Protein AF-0000000072495907 (afdb_homodimer)

Structure (mmCIF, N/CA/C/O backbone):
data_AF-0000000072495907-model_v1
#
loop_
_entity.id
_entity.type
_entity.pdbx_description
1 polymer 'Putative oligoribonuclease'
#
loop_
_atom_site.group_PDB
_atom_site.id
_atom_site.type_symbol
_atom_site.label_atom_id
_atom_site.label_alt_id
_atom_site.label_comp_id
_atom_site.label_asym_id
_atom_site.label_entity_id
_atom_site.label_seq_id
_atom_site.pdbx_PDB_ins_code
_atom_site.Cartn_x
_atom_site.Cartn_y
_atom_site.Cartn_z
_atom_site.occupancy
_atom_site.B_iso_or_equiv
_atom_site.auth_seq_id
_atom_site.auth_comp_id
_atom_site.auth_asym_id
_atom_site.auth_atom_id
_atom_site.pdbx_PDB_model_num
ATOM 1 N N . MET A 1 1 ? 85.562 -7.02 46.219 1 25.44 1 MET A N 1
ATOM 2 C CA . MET A 1 1 ? 85 -6.656 44.938 1 25.44 1 MET A CA 1
ATOM 3 C C . MET A 1 1 ? 83.562 -7.293 44.812 1 25.44 1 MET A C 1
ATOM 5 O O . MET A 1 1 ? 83.5 -8.492 44.531 1 25.44 1 MET A O 1
ATOM 9 N N . LYS A 1 2 ? 82.688 -6.93 45.781 1 26.09 2 LYS A N 1
ATOM 10 C CA . LYS A 1 2 ? 81.375 -7.434 46.156 1 26.09 2 LYS A CA 1
ATOM 11 C C . LYS A 1 2 ? 80.375 -7.289 45 1 26.09 2 LYS A C 1
ATOM 13 O O . LYS A 1 2 ? 80.125 -6.18 44.531 1 26.09 2 LYS A O 1
ATOM 18 N N . LEU A 1 3 ? 80.312 -8.32 44.094 1 26.8 3 LEU A N 1
ATOM 19 C CA . LEU A 1 3 ? 79.562 -8.539 42.844 1 26.8 3 LEU A CA 1
ATOM 20 C C . LEU A 1 3 ? 78.062 -8.398 43.031 1 26.8 3 LEU A C 1
ATOM 22 O O . LEU A 1 3 ? 77.438 -9.188 43.75 1 26.8 3 LEU A O 1
ATOM 26 N N . LEU A 1 4 ? 77.625 -7.199 43.344 1 30.42 4 LEU A N 1
ATOM 27 C CA . LEU A 1 4 ? 76.188 -6.891 43.531 1 30.42 4 LEU A CA 1
ATOM 28 C C . LEU A 1 4 ? 75.375 -7.375 42.344 1 30.42 4 LEU A C 1
ATOM 30 O O . LEU A 1 4 ? 75.688 -7.109 41.188 1 30.42 4 LEU A O 1
ATOM 34 N N . ASN A 1 5 ? 74.625 -8.492 42.5 1 27.55 5 ASN A N 1
ATOM 35 C CA . ASN A 1 5 ? 73.688 -9.281 41.688 1 27.55 5 ASN A CA 1
ATOM 36 C C . ASN A 1 5 ? 72.562 -8.43 41.156 1 27.55 5 ASN A C 1
ATOM 38 O O . ASN A 1 5 ? 71.688 -7.926 41.906 1 27.55 5 ASN A O 1
ATOM 42 N N . ILE A 1 6 ? 72.812 -7.516 40.25 1 28.34 6 ILE A N 1
ATOM 43 C CA . ILE A 1 6 ? 71.812 -6.66 39.594 1 28.34 6 ILE A CA 1
ATOM 44 C C . ILE A 1 6 ? 70.75 -7.52 38.906 1 28.34 6 ILE A C 1
ATOM 46 O O . ILE A 1 6 ? 71.062 -8.328 38.031 1 28.34 6 ILE A O 1
ATOM 50 N N . SER A 1 7 ? 69.812 -8.055 39.75 1 28.08 7 SER A N 1
ATOM 51 C CA . SER A 1 7 ? 68.625 -8.812 39.312 1 28.08 7 SER A CA 1
ATOM 52 C C . SER A 1 7 ? 67.938 -8.094 38.156 1 28.08 7 SER A C 1
ATOM 54 O O . SER A 1 7 ? 67.625 -6.898 38.281 1 28.08 7 SER A O 1
ATOM 56 N N . PHE A 1 8 ? 68.125 -8.492 36.906 1 27.34 8 PHE A N 1
ATOM 57 C CA . PHE A 1 8 ? 67.5 -8.164 35.594 1 27.34 8 PHE A CA 1
ATOM 58 C C . PHE A 1 8 ? 66 -8.234 35.656 1 27.34 8 PHE A C 1
ATOM 60 O O . PHE A 1 8 ? 65.438 -9.32 35.812 1 27.34 8 PHE A O 1
ATOM 67 N N . ILE A 1 9 ? 65.375 -7.449 36.5 1 29.83 9 ILE A N 1
ATOM 68 C CA . ILE A 1 9 ? 63.906 -7.465 36.469 1 29.83 9 ILE A CA 1
ATOM 69 C C . ILE A 1 9 ? 63.438 -7.211 35.031 1 29.83 9 ILE A C 1
ATOM 71 O O . ILE A 1 9 ? 63.688 -6.148 34.469 1 29.83 9 ILE A O 1
ATOM 75 N N . LYS A 1 10 ? 63.562 -8.242 34.188 1 24.7 10 LYS A N 1
ATOM 76 C CA . LYS A 1 10 ? 63.031 -8.195 32.812 1 24.7 10 LYS A CA 1
ATOM 77 C C . LYS A 1 10 ? 61.625 -7.609 32.812 1 24.7 10 LYS A C 1
ATOM 79 O O . LYS A 1 10 ? 60.844 -7.867 33.688 1 24.7 10 LYS A O 1
ATOM 84 N N . ASN A 1 11 ? 61.469 -6.438 32.188 1 26.52 11 ASN A N 1
ATOM 85 C CA . ASN A 1 11 ? 60.375 -5.621 31.688 1 26.52 11 ASN A CA 1
ATOM 86 C C . ASN A 1 11 ? 59.344 -6.465 30.953 1 26.52 11 ASN A C 1
ATOM 88 O O . ASN A 1 11 ? 59.562 -6.855 29.797 1 26.52 11 ASN A O 1
ATOM 92 N N . SER A 1 12 ? 58.812 -7.594 31.484 1 27.3 12 SER A N 1
ATOM 93 C CA . SER A 1 12 ? 57.812 -8.289 30.688 1 27.3 12 SER A CA 1
ATOM 94 C C . SER A 1 12 ? 56.688 -7.34 30.266 1 27.3 12 SER A C 1
ATOM 96 O O . SER A 1 12 ? 55.938 -6.855 31.109 1 27.3 12 SER A O 1
ATOM 98 N N . GLN A 1 13 ? 57 -6.363 29.391 1 26.84 13 GLN A N 1
ATOM 99 C CA . GLN A 1 13 ? 55.906 -5.629 28.75 1 26.84 13 GLN A CA 1
ATOM 100 C C . GLN A 1 13 ? 54.812 -6.574 28.297 1 26.84 13 GLN A C 1
ATOM 102 O O . GLN A 1 13 ? 55.031 -7.418 27.422 1 26.84 13 GLN A O 1
ATOM 107 N N . GLN A 1 14 ? 54.094 -7.211 29.234 1 27.05 14 GLN A N 1
ATOM 108 C CA . GLN A 1 14 ? 52.875 -7.898 28.781 1 27.05 14 GLN A CA 1
ATOM 109 C C . GLN A 1 14 ? 52.094 -7.039 27.812 1 27.05 14 GLN A C 1
ATOM 111 O O . GLN A 1 14 ? 51.625 -5.949 28.156 1 27.05 14 GLN A O 1
ATOM 116 N N . ILE A 1 15 ? 52.5 -7.02 26.516 1 29.38 15 ILE A N 1
ATOM 117 C CA . ILE A 1 15 ? 51.656 -6.5 25.438 1 29.38 15 ILE A CA 1
ATOM 118 C C . ILE A 1 15 ? 50.219 -6.938 25.656 1 29.38 15 ILE A C 1
ATOM 120 O O . ILE A 1 15 ? 49.938 -8.133 25.688 1 29.38 15 ILE A O 1
ATOM 124 N N . ILE A 1 16 ? 49.531 -6.285 26.562 1 28.58 16 ILE A N 1
ATOM 125 C CA . ILE A 1 16 ? 48.062 -6.445 26.594 1 28.58 16 ILE A CA 1
ATOM 126 C C . ILE A 1 16 ? 47.531 -6.492 25.156 1 28.58 16 ILE A C 1
ATOM 128 O O . ILE A 1 16 ? 47.688 -5.539 24.391 1 28.58 16 ILE A O 1
ATOM 132 N N . ASN A 1 17 ? 47.844 -7.605 24.516 1 29.19 17 ASN A N 1
ATOM 133 C CA . ASN A 1 17 ? 47.062 -7.785 23.266 1 29.19 17 ASN A CA 1
ATOM 134 C C . ASN A 1 17 ? 45.625 -7.332 23.438 1 29.19 17 ASN A C 1
ATOM 136 O O . ASN A 1 17 ? 44.906 -7.836 24.297 1 29.19 17 ASN A O 1
ATOM 140 N N . PRO A 1 18 ? 45.469 -5.957 23.234 1 30.92 18 PRO A N 1
ATOM 141 C CA . PRO A 1 18 ? 44.031 -5.625 23.234 1 30.92 18 PRO A CA 1
ATOM 142 C C . PRO A 1 18 ? 43.188 -6.711 22.594 1 30.92 18 PRO A C 1
ATOM 144 O O . PRO A 1 18 ? 43.469 -7.164 21.484 1 30.92 18 PRO A O 1
ATOM 147 N N . ILE A 1 19 ? 42.812 -7.688 23.359 1 29.2 19 ILE A N 1
ATOM 148 C CA . ILE A 1 19 ? 41.688 -8.523 22.938 1 29.2 19 ILE A CA 1
ATOM 149 C C . ILE A 1 19 ? 40.688 -7.684 22.141 1 29.2 19 ILE A C 1
ATOM 151 O O . ILE A 1 19 ? 40.094 -6.754 22.688 1 29.2 19 ILE A O 1
ATOM 155 N N . CYS A 1 20 ? 41.156 -7.23 20.969 1 29.12 20 CYS A N 1
ATOM 156 C CA . CYS A 1 20 ? 40.156 -6.867 20 1 29.12 20 CYS A CA 1
ATOM 157 C C . CYS A 1 20 ? 38.938 -7.793 20.109 1 29.12 20 CYS A C 1
ATOM 159 O O . CYS A 1 20 ? 39 -8.938 19.656 1 29.12 20 CYS A O 1
ATOM 161 N N . SER A 1 21 ? 38.5 -8.062 21.344 1 28.42 21 SER A N 1
ATOM 162 C CA . SER A 1 21 ? 37.156 -8.641 21.25 1 28.42 21 SER A CA 1
ATOM 163 C C . SER A 1 21 ? 36.375 -8.023 20.109 1 28.42 21 SER A C 1
ATOM 165 O O . SER A 1 21 ? 36 -6.848 20.172 1 28.42 21 SER A O 1
ATOM 167 N N . LYS A 1 22 ? 36.938 -8.133 18.969 1 27.03 22 LYS A N 1
ATOM 168 C CA . LYS A 1 22 ? 36.031 -7.984 17.859 1 27.03 22 LYS A CA 1
ATOM 169 C C . LYS A 1 22 ? 34.625 -8.445 18.234 1 27.03 22 LYS A C 1
ATOM 171 O O . LYS A 1 22 ? 34.406 -9.609 18.578 1 27.03 22 LYS A O 1
ATOM 176 N N . ARG A 1 23 ? 33.969 -7.699 19.109 1 27.3 23 ARG A N 1
ATOM 177 C CA . ARG A 1 23 ? 32.531 -7.898 19.031 1 27.3 23 ARG A CA 1
ATOM 178 C C . ARG A 1 23 ? 32.156 -8.539 17.703 1 27.3 23 ARG A C 1
ATOM 180 O O . ARG A 1 23 ? 32.344 -7.945 16.641 1 27.3 23 ARG A O 1
ATOM 187 N N . MET A 1 24 ? 32.594 -9.727 17.578 1 28.94 24 MET A N 1
ATOM 188 C CA . MET A 1 24 ? 31.891 -10.406 16.5 1 28.94 24 MET A CA 1
ATOM 189 C C . MET A 1 24 ? 30.562 -9.719 16.203 1 28.94 24 MET A C 1
ATOM 191 O O . MET A 1 24 ? 29.672 -9.719 17.031 1 28.94 24 MET A O 1
ATOM 195 N N . LEU A 1 25 ? 30.719 -8.531 15.789 1 33.06 25 LEU A N 1
ATOM 196 C CA . LEU A 1 25 ? 29.484 -8.102 15.133 1 33.06 25 LEU A CA 1
ATOM 197 C C . LEU A 1 25 ? 28.656 -9.297 14.703 1 33.06 25 LEU A C 1
ATOM 199 O O . LEU A 1 25 ? 29.016 -10.016 13.766 1 33.06 25 LEU A O 1
ATOM 203 N N . ALA A 1 26 ? 28.531 -10.289 15.617 1 32.47 26 ALA A N 1
ATOM 204 C CA . ALA A 1 26 ? 27.484 -11.219 15.227 1 32.47 26 ALA A CA 1
ATOM 205 C C . ALA A 1 26 ? 26.562 -10.594 14.18 1 32.47 26 ALA A C 1
ATOM 207 O O . ALA A 1 26 ? 25.781 -9.695 14.492 1 32.47 26 ALA A O 1
ATOM 208 N N . SER A 1 27 ? 27.078 -10.234 13.18 1 36.12 27 SER A N 1
ATOM 209 C CA . SER A 1 27 ? 26.109 -9.938 12.125 1 36.12 27 SER A CA 1
ATOM 210 C C . SER A 1 27 ? 24.844 -10.781 12.281 1 36.12 27 SER A C 1
ATOM 212 O O . SER A 1 27 ? 24.859 -11.977 11.992 1 36.12 27 SER A O 1
ATOM 214 N N . LYS A 1 28 ? 24.375 -11.102 13.516 1 37.84 28 LYS A N 1
ATOM 215 C CA . LYS A 1 28 ? 23.047 -11.703 13.508 1 37.84 28 LYS A CA 1
ATOM 216 C C . LYS A 1 28 ? 22.297 -11.359 12.219 1 37.84 28 LYS A C 1
ATOM 218 O O . LYS A 1 28 ? 21.734 -10.273 12.094 1 37.84 28 LYS A O 1
ATOM 223 N N . ASN A 1 29 ? 22.797 -11.562 11.164 1 41.84 29 ASN A N 1
ATOM 224 C CA . ASN A 1 29 ? 22.062 -11.508 9.898 1 41.84 29 ASN A CA 1
ATOM 225 C C . ASN A 1 29 ? 20.625 -11.961 10.07 1 41.84 29 ASN A C 1
ATOM 227 O O . ASN A 1 29 ? 20.328 -13.156 9.961 1 41.84 29 ASN A O 1
ATOM 231 N N . THR A 1 30 ? 19.922 -11.664 11.188 1 50.88 30 THR A N 1
ATOM 232 C CA . THR A 1 30 ? 18.5 -11.984 11.242 1 50.88 30 THR A CA 1
ATOM 233 C C . THR A 1 30 ? 17.891 -11.977 9.844 1 50.88 30 THR A C 1
ATOM 235 O O . THR A 1 30 ? 17.891 -10.945 9.164 1 50.88 30 THR A O 1
ATOM 238 N N . PHE A 1 31 ? 18.016 -13.117 9.227 1 65.31 31 PHE A N 1
ATOM 239 C CA . PHE A 1 31 ? 17.594 -13.406 7.859 1 65.31 31 PHE A CA 1
ATOM 240 C C . PHE A 1 31 ? 16.141 -13.031 7.652 1 65.31 31 PHE A C 1
ATOM 242 O O . PHE A 1 31 ? 15.234 -13.672 8.211 1 65.31 31 PHE A O 1
ATOM 249 N N . HIS A 1 32 ? 15.898 -11.805 7.281 1 88.5 32 HIS A N 1
ATOM 250 C CA . HIS A 1 32 ? 14.555 -11.383 6.91 1 88.5 32 HIS A CA 1
ATOM 251 C C . HIS A 1 32 ? 14.109 -12.047 5.613 1 88.5 32 HIS A C 1
ATOM 253 O O . HIS A 1 32 ? 14.914 -12.242 4.699 1 88.5 32 HIS A O 1
ATOM 259 N N . LYS A 1 33 ? 12.984 -12.625 5.699 1 96.62 33 LYS A N 1
ATOM 260 C CA . LYS A 1 33 ? 12.352 -13.164 4.496 1 96.62 33 LYS A CA 1
ATOM 261 C C . LYS A 1 33 ? 11.242 -12.25 4 1 96.62 33 LYS A C 1
ATOM 263 O O . LYS A 1 33 ? 10.617 -11.539 4.793 1 96.62 33 LYS A O 1
ATOM 268 N N . LEU A 1 34 ? 11.133 -12.18 2.732 1 98.62 34 LEU A N 1
ATOM 269 C CA . LEU A 1 34 ? 10.031 -11.453 2.102 1 98.62 34 LEU A CA 1
ATOM 270 C C . LEU A 1 34 ? 9.094 -12.414 1.382 1 98.62 34 LEU A C 1
ATOM 272 O O . LEU A 1 34 ? 9.539 -13.328 0.686 1 98.62 34 LEU A O 1
ATOM 276 N N . ILE A 1 35 ? 7.805 -12.242 1.593 1 98.88 35 ILE A N 1
ATOM 277 C CA . ILE A 1 35 ? 6.77 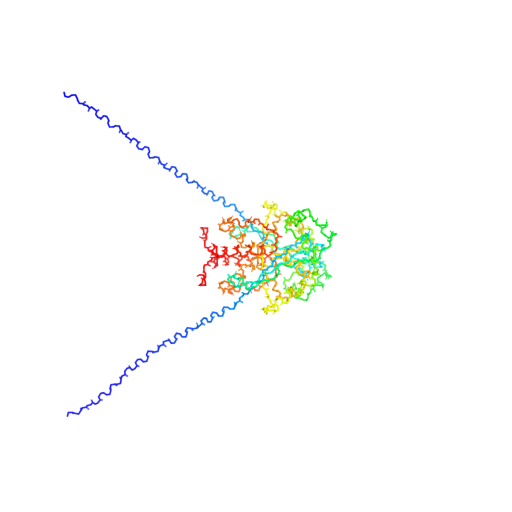-13.047 0.958 1 98.88 35 ILE A CA 1
ATOM 278 C C . ILE A 1 35 ? 6.188 -12.297 -0.238 1 98.88 35 ILE A C 1
ATOM 280 O O . ILE A 1 35 ? 5.301 -11.453 -0.078 1 98.88 35 ILE A O 1
ATOM 284 N N . TRP A 1 36 ? 6.648 -12.633 -1.432 1 98.88 36 TRP A N 1
ATOM 285 C CA . TRP A 1 36 ? 6.145 -11.992 -2.643 1 98.88 36 TRP A CA 1
ATOM 286 C C . TRP A 1 36 ? 4.867 -12.664 -3.129 1 98.88 36 TRP A C 1
ATOM 288 O O . TRP A 1 36 ? 4.812 -13.891 -3.236 1 98.88 36 TRP A O 1
ATOM 298 N N . ILE A 1 37 ? 3.891 -11.82 -3.398 1 98.75 37 ILE A N 1
ATOM 299 C CA . ILE A 1 37 ? 2.631 -12.391 -3.861 1 98.75 37 ILE A CA 1
ATOM 300 C C . ILE A 1 37 ? 2.109 -11.594 -5.055 1 98.75 37 ILE A C 1
ATOM 302 O O . ILE A 1 37 ? 2.424 -10.406 -5.203 1 98.75 37 ILE A O 1
ATOM 306 N N . ASP A 1 38 ? 1.402 -12.172 -5.898 1 98.38 38 ASP A N 1
ATOM 307 C CA . ASP A 1 38 ? 0.597 -11.586 -6.965 1 98.38 38 ASP A CA 1
ATOM 308 C C . ASP A 1 38 ? -0.677 -12.391 -7.199 1 98.38 38 ASP A C 1
ATOM 310 O O . ASP A 1 38 ? -0.664 -13.617 -7.117 1 98.38 38 ASP A O 1
ATOM 314 N N . CYS A 1 39 ? -1.77 -11.727 -7.461 1 98.38 39 CYS A N 1
ATOM 315 C CA . CYS A 1 39 ? -3.049 -12.352 -7.766 1 98.38 39 CYS A CA 1
ATOM 316 C C . CYS A 1 39 ? -3.627 -11.812 -9.07 1 98.38 39 CYS A C 1
ATOM 318 O O . CYS A 1 39 ? -3.482 -10.633 -9.375 1 98.38 39 CYS A O 1
ATOM 320 N N . GLU A 1 40 ? -4.238 -12.664 -9.773 1 97.19 40 GLU A N 1
ATOM 321 C CA . GLU A 1 40 ? -5.137 -12.281 -10.859 1 97.19 40 GLU A CA 1
ATOM 322 C C . GLU A 1 40 ? -6.598 -12.445 -10.461 1 97.19 40 GLU A C 1
ATOM 324 O O . GLU A 1 40 ? -6.961 -13.422 -9.805 1 97.19 40 GLU A O 1
ATOM 329 N N . MET A 1 41 ? -7.43 -11.531 -10.82 1 96.38 41 MET A N 1
ATOM 330 C CA . MET A 1 41 ? -8.82 -11.5 -10.367 1 96.38 41 MET A CA 1
ATOM 331 C C . MET A 1 41 ? -9.766 -11.273 -11.547 1 96.38 41 MET A C 1
ATOM 333 O O . MET A 1 41 ? -9.336 -10.867 -12.625 1 96.38 41 MET A O 1
ATOM 337 N N . THR A 1 42 ? -11.055 -11.5 -11.328 1 94.88 42 THR A N 1
ATOM 338 C CA . THR A 1 42 ? -12.07 -11.273 -12.344 1 94.88 42 THR A CA 1
ATOM 339 C C . THR A 1 42 ? -12.375 -9.781 -12.477 1 94.88 42 THR A C 1
ATOM 341 O O . THR A 1 42 ? -13.055 -9.359 -13.422 1 94.88 42 THR A O 1
ATOM 344 N N . GLY A 1 43 ? -11.93 -9.016 -11.594 1 92.88 43 GLY A N 1
ATOM 345 C CA . GLY A 1 43 ? -12.07 -7.574 -11.461 1 92.88 43 GLY A CA 1
ATOM 346 C C . GLY A 1 43 ? -11.43 -7.027 -10.195 1 92.88 43 GLY A C 1
ATOM 347 O O . GLY A 1 43 ? -10.758 -7.762 -9.469 1 92.88 43 GLY A O 1
ATOM 348 N N . LEU A 1 44 ? -11.648 -5.859 -9.836 1 92.31 44 LEU A N 1
ATOM 349 C CA . LEU A 1 44 ? -10.906 -5.234 -8.742 1 92.31 44 LEU A CA 1
ATOM 350 C C . LEU A 1 44 ? -11.82 -4.973 -7.547 1 92.31 44 LEU A C 1
ATOM 352 O O . LEU A 1 44 ? -11.359 -4.508 -6.504 1 92.31 44 LEU A O 1
ATOM 356 N N . ASP A 1 45 ? -13.047 -5.281 -7.68 1 91.69 45 ASP A N 1
ATOM 357 C CA . ASP A 1 45 ? -13.977 -5.078 -6.574 1 91.69 45 ASP A CA 1
ATOM 358 C C . ASP A 1 45 ? -13.969 -6.27 -5.621 1 91.69 45 ASP A C 1
ATOM 360 O O . ASP A 1 45 ? -14.555 -7.312 -5.914 1 91.69 45 ASP A O 1
ATOM 364 N N . VAL A 1 46 ? -13.438 -6.055 -4.449 1 93.19 46 VAL A N 1
ATOM 365 C CA . VAL A 1 46 ? -13.227 -7.117 -3.473 1 93.19 46 VAL A CA 1
ATOM 366 C C . VAL A 1 46 ? -14.57 -7.695 -3.033 1 93.19 46 VAL A C 1
ATOM 368 O O . VAL A 1 46 ? -14.656 -8.867 -2.658 1 93.19 46 VAL A O 1
ATOM 371 N N . SER A 1 47 ? -15.633 -6.93 -3.068 1 91.06 47 SER A N 1
ATOM 372 C CA . SER A 1 47 ? -16.938 -7.363 -2.576 1 91.06 47 SER A CA 1
ATOM 373 C C . SER A 1 47 ? -17.609 -8.32 -3.555 1 91.06 47 SER A C 1
ATOM 375 O O . SER A 1 47 ? -18.453 -9.125 -3.164 1 91.06 47 SER A O 1
ATOM 377 N N . SER A 1 48 ? -17.219 -8.312 -4.844 1 91.88 48 SER A N 1
ATOM 378 C CA . SER A 1 48 ? -17.969 -9.086 -5.828 1 91.88 48 SER A CA 1
ATOM 379 C C . SER A 1 48 ? -17.031 -9.938 -6.684 1 91.88 48 SER A C 1
ATOM 381 O O . SER A 1 48 ? -17.438 -10.984 -7.195 1 91.88 48 SER A O 1
ATOM 383 N N . ASP A 1 49 ? -15.797 -9.492 -6.859 1 94.75 49 ASP A N 1
ATOM 384 C CA . ASP A 1 49 ? -14.875 -10.18 -7.754 1 94.75 49 ASP A CA 1
ATOM 385 C C . ASP A 1 49 ? -14.148 -11.312 -7.027 1 94.75 49 ASP A C 1
ATOM 387 O O . ASP A 1 49 ? -14.172 -11.383 -5.797 1 94.75 49 ASP A O 1
ATOM 391 N N . LYS A 1 50 ? -13.562 -12.172 -7.883 1 95.69 50 LYS A N 1
ATOM 392 C CA . LYS A 1 50 ? -12.961 -13.383 -7.348 1 95.69 50 LYS A CA 1
ATOM 393 C C . LYS A 1 50 ? -11.5 -13.5 -7.77 1 95.69 50 LYS A C 1
ATOM 395 O O . LYS A 1 50 ? -11.094 -12.961 -8.797 1 95.69 50 LYS A O 1
ATOM 400 N N . ILE A 1 51 ? -10.766 -14.219 -6.914 1 97.69 51 ILE A N 1
ATOM 401 C CA . ILE A 1 51 ? -9.383 -14.531 -7.258 1 97.69 51 ILE A CA 1
ATOM 402 C C . ILE A 1 51 ? -9.344 -15.695 -8.25 1 97.69 51 ILE A C 1
ATOM 404 O O . ILE A 1 51 ? -10.031 -16.703 -8.062 1 97.69 51 ILE A O 1
ATOM 408 N N . LEU A 1 52 ? -8.516 -15.539 -9.297 1 97.88 52 LEU A N 1
ATOM 409 C CA . LEU A 1 52 ? -8.375 -16.562 -10.32 1 97.88 52 LEU A CA 1
ATOM 410 C C . LEU A 1 52 ? -7.055 -17.312 -10.172 1 97.88 52 LEU A C 1
ATOM 412 O O . LEU A 1 52 ? -6.973 -18.5 -10.453 1 97.88 52 LEU A O 1
ATOM 416 N N . GLU A 1 53 ? -6.07 -16.609 -9.805 1 98.69 53 GLU A N 1
ATOM 417 C CA . GLU A 1 53 ? -4.711 -17.141 -9.742 1 98.69 53 GLU A CA 1
ATOM 418 C C . GLU A 1 53 ? -3.918 -16.5 -8.609 1 98.69 53 GLU A C 1
ATOM 420 O O . GLU A 1 53 ? -4.016 -15.289 -8.391 1 98.69 53 GLU A O 1
ATOM 425 N N . ILE A 1 54 ? -3.156 -17.297 -7.852 1 98.81 54 ILE A N 1
ATOM 426 C CA . ILE A 1 54 ? -2.236 -16.797 -6.836 1 98.81 54 ILE A CA 1
ATOM 427 C C . ILE A 1 54 ? -0.841 -17.375 -7.078 1 98.81 54 ILE A C 1
ATOM 429 O O . ILE A 1 54 ? -0.69 -18.562 -7.352 1 98.81 54 ILE A O 1
ATOM 433 N N . GLY A 1 55 ? 0.151 -16.547 -7.105 1 98.81 55 GLY A N 1
ATOM 434 C CA . GLY A 1 55 ? 1.548 -16.938 -7.047 1 98.81 55 GLY A CA 1
ATOM 435 C C . GLY A 1 55 ? 2.266 -16.422 -5.816 1 98.81 55 GLY A C 1
ATOM 436 O O . GLY A 1 55 ? 1.961 -15.328 -5.332 1 98.81 55 GLY A O 1
ATOM 437 N N . LEU A 1 56 ? 3.215 -17.188 -5.301 1 98.88 56 LEU A N 1
ATOM 438 C CA . LEU A 1 56 ? 4.004 -16.797 -4.141 1 98.88 56 LEU A CA 1
ATOM 439 C C . LEU A 1 56 ? 5.473 -17.156 -4.332 1 98.88 56 LEU A C 1
ATOM 441 O O . LEU A 1 56 ? 5.789 -18.266 -4.773 1 98.88 56 LEU A O 1
ATOM 445 N N . ILE A 1 57 ? 6.359 -16.266 -4.109 1 98.88 57 ILE A N 1
ATOM 446 C CA . ILE A 1 57 ? 7.797 -16.516 -4.074 1 98.88 57 ILE A CA 1
ATOM 447 C C . ILE A 1 57 ? 8.375 -16.016 -2.75 1 98.88 57 ILE A C 1
ATOM 449 O O . ILE A 1 57 ? 8.023 -14.938 -2.277 1 98.88 57 ILE A O 1
ATOM 453 N N . LEU A 1 58 ? 9.133 -16.844 -2.107 1 98.88 58 LEU A N 1
ATOM 454 C CA . LEU A 1 58 ? 9.852 -16.5 -0.885 1 98.88 58 LEU A CA 1
ATOM 455 C C . LEU A 1 58 ? 11.289 -16.094 -1.195 1 98.88 58 LEU A C 1
ATOM 457 O O . LEU A 1 58 ? 12.016 -16.828 -1.861 1 98.88 58 LEU A O 1
ATOM 461 N N . THR A 1 59 ? 11.695 -14.938 -0.765 1 98.62 59 THR A N 1
ATOM 462 C CA . THR A 1 59 ? 13.086 -14.539 -0.947 1 98.62 59 THR A CA 1
ATOM 463 C C . THR A 1 59 ? 13.75 -14.25 0.397 1 98.62 59 THR A C 1
ATOM 465 O O . THR A 1 59 ? 13.062 -14.07 1.406 1 98.62 59 THR A O 1
ATOM 468 N N . ASP A 1 60 ? 15.07 -14.219 0.368 1 96.81 60 ASP A N 1
ATOM 469 C CA . ASP A 1 60 ? 15.812 -13.68 1.508 1 96.81 60 ASP A CA 1
ATOM 470 C C . ASP A 1 60 ? 15.969 -12.164 1.405 1 96.81 60 ASP A C 1
ATOM 472 O O . ASP A 1 60 ? 15.359 -11.531 0.537 1 96.81 60 ASP A O 1
ATOM 476 N N . SER A 1 61 ? 16.766 -11.57 2.273 1 93.62 61 SER A N 1
ATOM 477 C CA . SER A 1 61 ? 16.922 -10.117 2.346 1 93.62 61 SER A CA 1
ATOM 478 C C . SER A 1 61 ? 17.672 -9.578 1.137 1 93.62 61 SER A C 1
ATOM 480 O O . SER A 1 61 ? 17.609 -8.383 0.839 1 93.62 61 SER A O 1
ATOM 482 N N . ASN A 1 62 ? 18.375 -10.461 0.478 1 94.06 62 ASN A N 1
ATOM 483 C CA . ASN A 1 62 ? 19.109 -10.062 -0.712 1 94.06 62 ASN A CA 1
ATOM 484 C C . ASN A 1 62 ? 18.328 -10.344 -1.987 1 94.06 62 ASN A C 1
ATOM 486 O O . ASN A 1 62 ? 18.859 -10.242 -3.092 1 94.06 62 ASN A O 1
ATOM 490 N N . LEU A 1 63 ? 17.078 -10.734 -1.837 1 97.31 63 LEU A N 1
ATOM 491 C CA . LEU A 1 63 ? 16.109 -10.922 -2.924 1 97.31 63 LEU A CA 1
ATOM 492 C C . LEU A 1 63 ? 16.453 -12.164 -3.736 1 97.31 63 LEU A C 1
ATOM 494 O O . LEU A 1 63 ? 16.078 -12.266 -4.91 1 97.31 63 LEU A O 1
ATOM 498 N N . ASN A 1 64 ? 17.219 -13.07 -3.141 1 97.31 64 ASN A N 1
ATOM 499 C CA . ASN A 1 64 ? 17.391 -14.391 -3.736 1 97.31 64 ASN A CA 1
ATOM 500 C C . ASN A 1 64 ? 16.203 -15.297 -3.438 1 97.31 64 ASN A C 1
ATOM 502 O O . ASN A 1 64 ? 15.766 -15.391 -2.291 1 97.31 64 ASN A O 1
ATOM 506 N N . THR A 1 65 ? 15.805 -16 -4.43 1 98.38 65 THR A N 1
ATOM 507 C CA . THR A 1 65 ? 14.656 -16.891 -4.266 1 98.38 65 THR A CA 1
ATOM 508 C C . THR A 1 65 ? 15.031 -18.094 -3.4 1 98.38 65 THR A C 1
ATOM 510 O O . THR A 1 65 ? 16.047 -18.75 -3.645 1 98.38 65 THR A O 1
ATOM 513 N N . ILE A 1 66 ? 14.25 -18.344 -2.395 1 98.25 66 ILE A N 1
ATOM 514 C CA . ILE A 1 66 ? 14.383 -19.484 -1.515 1 98.25 66 ILE A CA 1
ATOM 515 C C . ILE A 1 66 ? 13.461 -20.609 -1.983 1 98.25 66 ILE A C 1
ATOM 517 O O . ILE A 1 66 ? 13.867 -21.766 -2.07 1 98.25 66 ILE A O 1
ATOM 521 N N . ASP A 1 67 ? 12.234 -20.281 -2.221 1 98.62 67 ASP A N 1
ATOM 522 C CA . ASP A 1 67 ? 11.195 -21.219 -2.627 1 98.62 67 ASP A CA 1
ATOM 523 C C . ASP A 1 67 ? 10.039 -20.516 -3.316 1 98.62 67 ASP A C 1
ATOM 525 O O . ASP A 1 67 ? 10 -19.281 -3.363 1 98.62 67 ASP A O 1
ATOM 529 N N . GLN A 1 68 ? 9.211 -21.297 -3.904 1 98.69 68 GLN A N 1
ATOM 530 C CA . GLN A 1 68 ? 8.031 -20.75 -4.574 1 98.69 68 GLN A CA 1
ATOM 531 C C . GLN A 1 68 ? 6.828 -21.672 -4.406 1 98.69 68 GLN A C 1
ATOM 533 O O . GLN A 1 68 ? 6.988 -22.875 -4.18 1 98.69 68 GLN A O 1
ATOM 538 N N . LEU A 1 69 ? 5.66 -21.156 -4.434 1 98.75 69 LEU A N 1
ATOM 539 C CA . LEU A 1 69 ? 4.379 -21.859 -4.449 1 98.75 69 LEU A CA 1
ATOM 540 C C . LEU A 1 69 ? 3.51 -21.375 -5.602 1 98.75 69 LEU A C 1
ATOM 542 O O . LEU A 1 69 ? 3.281 -20.172 -5.75 1 98.75 69 LEU A O 1
ATOM 546 N N . GLY A 1 70 ? 3.084 -22.375 -6.398 1 96.69 70 GLY A N 1
ATOM 547 C CA . GLY A 1 70 ? 2.186 -22.062 -7.496 1 96.69 70 GLY A CA 1
ATOM 548 C C . GLY A 1 70 ? 2.879 -22.016 -8.844 1 96.69 70 GLY A C 1
ATOM 549 O O . GLY A 1 70 ? 4 -22.516 -8.984 1 96.69 70 GLY A O 1
ATOM 550 N N . PRO A 1 71 ? 2.076 -21.5 -9.727 1 98.19 71 PRO A N 1
ATOM 551 C CA . PRO A 1 71 ? 0.805 -20.797 -9.602 1 98.19 71 PRO A CA 1
ATOM 552 C C . PRO A 1 71 ? -0.346 -21.703 -9.18 1 98.19 71 PRO A C 1
ATOM 554 O O . PRO A 1 71 ? -0.418 -22.859 -9.609 1 98.19 71 PRO A O 1
ATOM 557 N N . ILE A 1 72 ? -1.172 -21.172 -8.281 1 98.75 72 ILE A N 1
ATOM 558 C CA . ILE A 1 72 ? -2.4 -21.828 -7.863 1 98.75 72 ILE A CA 1
ATOM 559 C C . ILE A 1 72 ? -3.58 -21.297 -8.672 1 98.75 72 ILE A C 1
ATOM 561 O O . ILE A 1 72 ? -3.877 -20.094 -8.617 1 98.75 72 ILE A O 1
ATOM 565 N N . HIS A 1 73 ? -4.215 -22.141 -9.43 1 98.56 73 HIS A N 1
ATOM 566 C CA . HIS A 1 73 ? -5.391 -21.75 -10.195 1 98.56 73 HIS A CA 1
ATOM 567 C C . HIS A 1 73 ? -6.676 -22.109 -9.453 1 98.56 73 HIS A C 1
ATOM 569 O O . HIS A 1 73 ? -6.844 -23.234 -9 1 98.56 73 HIS A O 1
ATOM 575 N N . MET A 1 74 ? -7.57 -21.141 -9.406 1 98.5 74 MET A N 1
ATOM 576 C CA . MET A 1 74 ? -8.828 -21.359 -8.695 1 98.5 74 MET A CA 1
ATOM 577 C C . MET A 1 74 ? -9.852 -22.031 -9.602 1 98.5 74 MET A C 1
ATOM 579 O O . MET A 1 74 ? -9.977 -21.688 -10.781 1 98.5 74 MET A O 1
ATOM 583 N N . LYS A 1 75 ? -10.523 -23.016 -9.008 1 98.31 75 LYS A N 1
ATOM 584 C CA . LYS A 1 75 ? -11.719 -23.516 -9.68 1 98.31 75 LYS A CA 1
ATOM 585 C C . LYS A 1 75 ? -12.742 -22.406 -9.906 1 98.31 75 LYS A C 1
ATOM 587 O O . LYS A 1 75 ? -13.242 -21.812 -8.953 1 98.31 75 LYS A O 1
ATOM 592 N N . THR A 1 76 ? -13.078 -22.156 -11.188 1 96.25 76 THR A N 1
ATOM 593 C CA . THR A 1 76 ? -13.992 -21.078 -11.531 1 96.25 76 THR A CA 1
ATOM 594 C C . THR A 1 76 ? -15.008 -21.547 -12.57 1 96.25 76 THR A C 1
ATOM 596 O O . THR A 1 76 ? -14.641 -22.172 -13.562 1 96.25 76 THR A O 1
ATOM 599 N N . SER A 1 77 ? -16.281 -21.266 -12.336 1 94.88 77 SER A N 1
ATOM 600 C CA . SER A 1 77 ? -17.328 -21.641 -13.281 1 94.88 77 SER A CA 1
ATOM 601 C C . SER A 1 77 ? -17.281 -20.797 -14.547 1 94.88 77 SER A C 1
ATOM 603 O O . SER A 1 77 ? -16.75 -19.688 -14.531 1 94.88 77 SER A O 1
ATOM 605 N N . GLN A 1 78 ? -17.906 -21.375 -15.562 1 92.94 78 GLN A N 1
ATOM 606 C CA . GLN A 1 78 ? -18.031 -20.609 -16.797 1 92.94 78 GLN A CA 1
ATOM 607 C C . GLN A 1 78 ? -18.812 -19.328 -16.578 1 92.94 78 GLN A C 1
ATOM 609 O O . GLN A 1 78 ? -18.5 -18.281 -17.156 1 92.94 78 GLN A O 1
ATOM 614 N N . GLN A 1 79 ? -19.75 -19.391 -15.75 1 92.38 79 GLN A N 1
ATOM 615 C CA . GLN A 1 79 ? -20.594 -18.25 -15.445 1 92.38 79 GLN A CA 1
ATOM 616 C C . GLN A 1 79 ? -19.766 -17.109 -14.836 1 92.38 79 GLN A C 1
ATOM 618 O O . GLN A 1 79 ? -19.922 -15.953 -15.227 1 92.38 79 GLN A O 1
ATOM 623 N N . ASP A 1 80 ? -18.922 -17.438 -13.898 1 90.94 80 ASP A N 1
ATOM 624 C CA . ASP A 1 80 ? -18.062 -16.453 -13.273 1 90.94 80 ASP A CA 1
ATOM 625 C C . ASP A 1 80 ? -17.078 -15.844 -14.281 1 90.94 80 ASP A C 1
ATOM 627 O O . ASP A 1 80 ? -16.844 -14.641 -14.281 1 90.94 80 ASP A O 1
ATOM 631 N N . LEU A 1 81 ? -16.594 -16.641 -15.117 1 92.75 81 LEU A N 1
ATOM 632 C CA . LEU A 1 81 ? -15.641 -16.188 -16.125 1 92.75 81 LEU A CA 1
ATOM 633 C C . LEU A 1 81 ? -16.312 -15.258 -17.141 1 92.75 81 LEU A C 1
ATOM 635 O O . LEU A 1 81 ? -15.719 -14.273 -17.578 1 92.75 81 LEU A O 1
ATOM 639 N N . ASP A 1 82 ? -17.516 -15.523 -17.406 1 89.81 82 ASP A N 1
ATOM 640 C CA . ASP A 1 82 ? -18.281 -14.711 -18.359 1 89.81 82 ASP A CA 1
ATOM 641 C C . ASP A 1 82 ? -18.609 -13.352 -17.75 1 89.81 82 ASP A C 1
ATOM 643 O O . ASP A 1 82 ? -18.922 -12.398 -18.484 1 89.81 82 ASP A O 1
ATOM 647 N N . SER A 1 83 ? -18.578 -13.305 -16.484 1 88.81 83 SER A N 1
ATOM 648 C CA . SER A 1 83 ? -18.984 -12.078 -15.797 1 88.81 83 SER A CA 1
ATOM 649 C C . SER A 1 83 ? -17.812 -11.117 -15.648 1 88.81 83 SER A C 1
ATOM 651 O O . SER A 1 83 ? -17.969 -10 -15.156 1 88.81 83 SER A O 1
ATOM 653 N N . MET A 1 84 ? -16.672 -11.523 -16.078 1 89.06 84 MET A N 1
ATOM 654 C CA . MET A 1 84 ? -15.5 -10.648 -15.984 1 89.06 84 MET A CA 1
ATOM 655 C C . MET A 1 84 ? -15.672 -9.406 -16.859 1 89.06 84 MET A C 1
ATOM 657 O O . MET A 1 84 ? -16.438 -9.422 -17.828 1 89.06 84 MET A O 1
ATOM 661 N N . ASN A 1 85 ? -15.016 -8.383 -16.422 1 86.75 85 ASN A N 1
ATOM 662 C CA . ASN A 1 85 ? -15.016 -7.219 -17.297 1 86.75 85 ASN A CA 1
ATOM 663 C C . ASN A 1 85 ? -14.25 -7.496 -18.594 1 86.75 85 ASN A C 1
ATOM 665 O O . ASN A 1 85 ? -13.555 -8.508 -18.703 1 86.75 85 ASN A O 1
ATOM 669 N N . ASP A 1 86 ? -14.414 -6.648 -19.625 1 85.81 86 ASP A N 1
ATOM 670 C CA . ASP A 1 86 ? -13.898 -6.883 -20.969 1 85.81 86 ASP A CA 1
ATOM 671 C C . ASP A 1 86 ? -12.367 -6.961 -20.969 1 85.81 86 ASP A C 1
ATOM 673 O O . ASP A 1 86 ? -11.781 -7.758 -21.703 1 85.81 86 ASP A O 1
ATOM 677 N N . TRP A 1 87 ? -11.797 -6.176 -20.141 1 84.12 87 TRP A N 1
ATOM 678 C CA . TRP A 1 87 ? -10.344 -6.172 -20.078 1 84.12 87 TRP A CA 1
ATOM 679 C C . TRP A 1 87 ? -9.812 -7.527 -19.625 1 84.12 87 TRP A C 1
ATOM 681 O O . TRP A 1 87 ? -8.914 -8.094 -20.25 1 84.12 87 TRP A O 1
ATOM 691 N N . CYS A 1 88 ? -10.438 -8.078 -18.609 1 85.69 88 CYS 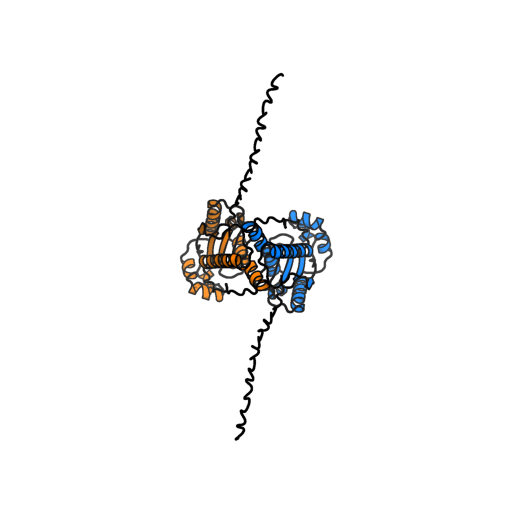A N 1
ATOM 692 C CA . CYS A 1 88 ? -10.008 -9.359 -18.062 1 85.69 88 CYS A CA 1
ATOM 693 C C . CYS A 1 88 ? -10.25 -10.492 -19.062 1 85.69 88 CYS A C 1
ATOM 695 O O . CYS A 1 88 ? -9.398 -11.359 -19.234 1 85.69 88 CYS A O 1
ATOM 697 N N . LYS A 1 89 ? -11.367 -10.461 -19.703 1 86.19 89 LYS A N 1
ATOM 698 C CA . LYS A 1 89 ? -11.688 -11.484 -20.703 1 86.19 89 LYS A CA 1
ATOM 699 C C . LYS A 1 89 ? -10.641 -11.523 -21.812 1 86.19 89 LYS A C 1
ATOM 701 O O . LYS A 1 89 ? -10.164 -12.602 -22.172 1 86.19 89 LYS A O 1
ATOM 706 N N . LYS A 1 90 ? -10.312 -10.359 -22.203 1 85.12 90 LYS A N 1
ATOM 707 C CA . LYS A 1 90 ? -9.344 -10.281 -23.297 1 85.12 90 LYS A CA 1
ATOM 708 C C . LYS A 1 90 ? -7.969 -10.766 -22.844 1 85.12 90 LYS A C 1
ATOM 710 O O . LYS A 1 90 ? -7.367 -11.617 -23.5 1 85.12 90 LYS A O 1
ATOM 715 N N . HIS A 1 91 ? -7.531 -10.367 -21.672 1 85.38 91 HIS A N 1
ATOM 716 C CA . HIS A 1 91 ? -6.176 -10.664 -21.219 1 85.38 91 HIS A CA 1
ATOM 717 C C . HIS A 1 91 ? -6.066 -12.109 -20.734 1 85.38 91 HIS A C 1
ATOM 719 O O . HIS A 1 91 ? -5.086 -12.797 -21.031 1 85.38 91 HIS A O 1
ATOM 725 N N . PHE A 1 92 ? -7.109 -12.672 -20.188 1 88.12 92 PHE A N 1
ATOM 726 C CA . PHE A 1 92 ? -6.996 -13.984 -19.562 1 88.12 92 PHE A CA 1
ATOM 727 C C . PHE A 1 92 ? -7.312 -15.094 -20.562 1 88.12 92 PHE A C 1
ATOM 729 O O . PHE A 1 92 ? -6.914 -16.234 -20.375 1 88.12 92 PHE A O 1
ATOM 736 N N . HIS A 1 93 ? -7.969 -14.719 -21.609 1 85.38 93 HIS A N 1
ATOM 737 C CA . HIS A 1 93 ? -8.094 -15.68 -22.703 1 85.38 93 HIS A CA 1
ATOM 738 C C . HIS A 1 93 ? -6.781 -15.812 -23.469 1 85.38 93 HIS A C 1
ATOM 740 O O . HIS A 1 93 ? -6.406 -16.922 -23.875 1 85.38 93 HIS A O 1
ATOM 746 N N . LYS A 1 94 ? -6.137 -14.773 -23.516 1 85.31 94 LYS A N 1
ATOM 747 C CA . LYS A 1 94 ? -4.906 -14.734 -24.297 1 85.31 94 LYS A CA 1
ATOM 748 C C . LYS A 1 94 ? -3.773 -15.461 -23.578 1 85.31 94 LYS A C 1
ATOM 750 O O . LYS A 1 94 ? -2.928 -16.094 -24.219 1 85.31 94 LYS A O 1
ATOM 755 N N . ASN A 1 95 ? -3.785 -15.531 -22.281 1 89.62 95 ASN A N 1
ATOM 756 C CA . ASN A 1 95 ? -2.646 -16.109 -21.578 1 89.62 95 ASN A CA 1
ATOM 757 C C . ASN A 1 95 ? -2.998 -17.453 -20.969 1 89.62 95 ASN A C 1
ATOM 759 O O . ASN A 1 95 ? -2.295 -17.938 -20.078 1 89.62 95 ASN A O 1
ATOM 763 N N . ASN A 1 96 ? -4.18 -18.047 -21.312 1 91.75 96 ASN A N 1
ATOM 764 C CA . ASN A 1 96 ? -4.633 -19.391 -20.984 1 91.75 96 ASN A CA 1
ATOM 765 C C . ASN A 1 96 ? -5.066 -19.484 -19.516 1 91.75 96 ASN A C 1
ATOM 767 O O . ASN A 1 96 ? -5.227 -20.594 -18.984 1 91.75 96 ASN A O 1
ATOM 771 N N . LEU A 1 97 ? -5.227 -18.438 -18.844 1 95.25 97 LEU A N 1
ATOM 772 C CA . LEU A 1 97 ? -5.645 -18.469 -17.438 1 95.25 97 LEU A CA 1
ATOM 773 C C . LEU A 1 97 ? -7.066 -19.016 -17.312 1 95.25 97 LEU A C 1
ATOM 775 O O . LEU A 1 97 ? -7.371 -19.75 -16.391 1 95.25 97 LEU A O 1
ATOM 779 N N . VAL A 1 98 ? -7.883 -18.672 -18.297 1 94.56 98 VAL A N 1
ATOM 780 C CA . VAL A 1 98 ? -9.273 -19.109 -18.281 1 94.56 98 VAL A CA 1
ATOM 781 C C . VAL A 1 98 ? -9.328 -20.641 -18.344 1 94.56 98 VAL A C 1
ATOM 783 O O . VAL A 1 98 ? -10.023 -21.266 -17.547 1 94.56 98 VAL A O 1
ATOM 786 N N . GLU A 1 99 ? -8.594 -21.203 -19.203 1 95.31 99 GLU A N 1
ATOM 787 C CA . GLU A 1 99 ? -8.57 -22.656 -19.359 1 95.31 99 GLU A CA 1
ATOM 788 C C . GLU A 1 99 ? -8.062 -23.328 -18.094 1 95.31 99 GLU A C 1
ATOM 790 O O . GLU A 1 99 ? -8.602 -24.359 -17.672 1 95.31 99 GLU A O 1
ATOM 795 N N . GLU A 1 100 ? -7.035 -22.75 -17.516 1 96.88 100 GLU A N 1
ATOM 796 C CA . GLU A 1 100 ? -6.477 -23.328 -16.297 1 96.88 100 GLU A CA 1
ATOM 797 C C . GLU A 1 100 ? -7.5 -23.312 -15.164 1 96.88 100 GLU A C 1
ATOM 799 O O . GLU A 1 100 ? -7.586 -24.266 -14.391 1 96.88 100 GLU A O 1
ATOM 804 N N . CYS A 1 101 ? -8.258 -22.266 -15.086 1 97.38 101 CYS A N 1
ATOM 805 C CA . CYS A 1 101 ? -9.258 -22.141 -14.031 1 97.38 101 CYS A CA 1
ATOM 806 C C . CYS A 1 101 ? -10.406 -23.125 -14.242 1 97.38 101 CYS A C 1
ATOM 808 O O . CYS A 1 101 ? -10.945 -23.688 -13.281 1 97.38 101 CYS A O 1
ATOM 810 N N . LEU A 1 102 ? -10.758 -23.359 -15.516 1 96.19 102 LEU A N 1
ATOM 811 C CA . LEU A 1 102 ? -11.836 -24.281 -15.836 1 96.19 102 LEU A CA 1
ATOM 812 C C . LEU A 1 102 ? -11.438 -25.719 -15.492 1 96.19 102 LEU A C 1
ATOM 814 O O . LEU A 1 102 ? -12.289 -26.516 -15.094 1 96.19 102 LEU A O 1
ATOM 818 N N . LYS A 1 103 ? -10.172 -25.953 -15.531 1 97.31 103 LYS A N 1
ATOM 819 C CA . LYS A 1 103 ? -9.664 -27.312 -15.297 1 97.31 103 LYS A CA 1
ATOM 820 C C . LYS A 1 103 ? -9.367 -27.531 -13.812 1 97.31 103 LYS A C 1
ATOM 822 O O . LYS A 1 103 ? -9.281 -28.672 -13.352 1 97.31 103 LYS A O 1
ATOM 827 N N . SER A 1 104 ? -9.141 -26.484 -13.117 1 98.31 104 SER A N 1
ATOM 828 C CA . SER A 1 104 ? -8.719 -26.578 -11.719 1 98.31 104 SER A CA 1
ATOM 829 C C . SER A 1 104 ? -9.859 -27.078 -10.836 1 98.31 104 SER A C 1
ATOM 831 O O . SER A 1 104 ? -11.023 -26.781 -11.094 1 98.31 104 SER A O 1
ATOM 833 N N . GLU A 1 105 ? -9.484 -27.797 -9.781 1 98.38 105 GLU A N 1
ATOM 834 C CA . GLU A 1 105 ? -10.43 -28.219 -8.758 1 98.38 105 GLU A CA 1
ATOM 835 C C . GLU A 1 105 ? -10.125 -27.578 -7.41 1 98.38 105 GLU A C 1
ATOM 837 O O . GLU A 1 105 ? -10.758 -27.891 -6.402 1 98.38 105 GLU A O 1
ATOM 842 N N . ILE A 1 106 ? -9.203 -26.672 -7.375 1 98.75 106 ILE A N 1
ATOM 843 C CA . ILE A 1 106 ? -8.742 -26.047 -6.141 1 98.75 106 ILE A CA 1
ATOM 844 C C . ILE A 1 106 ? -9.695 -24.906 -5.754 1 98.75 106 ILE A C 1
ATOM 846 O O . ILE A 1 106 ? -9.945 -24 -6.547 1 98.75 106 ILE A O 1
ATOM 850 N N . THR A 1 107 ? -10.281 -25.016 -4.562 1 98.62 107 THR A N 1
ATOM 851 C CA . THR A 1 107 ? -11.125 -23.953 -4.039 1 98.62 107 THR A CA 1
ATOM 852 C C . THR A 1 107 ? -10.289 -22.875 -3.369 1 98.62 107 THR A C 1
ATOM 854 O O . THR A 1 107 ? -9.094 -23.062 -3.123 1 98.62 107 THR A O 1
ATOM 857 N N . ILE A 1 108 ? -10.914 -21.75 -3.133 1 98.56 108 ILE A N 1
ATOM 858 C CA . ILE A 1 108 ? -10.211 -20.656 -2.469 1 98.56 108 ILE A CA 1
ATOM 859 C C . ILE A 1 108 ? -9.797 -21.094 -1.064 1 98.56 108 ILE A C 1
ATOM 861 O O . ILE A 1 108 ? -8.734 -20.688 -0.574 1 98.56 108 ILE A O 1
ATOM 865 N N . GLU A 1 109 ? -10.586 -21.906 -0.423 1 98.69 109 GLU A N 1
ATOM 866 C CA . GLU A 1 109 ? -10.242 -22.453 0.886 1 98.69 109 GLU A CA 1
ATOM 867 C C . GLU A 1 109 ? -9.008 -23.359 0.802 1 98.69 109 GLU A C 1
ATOM 869 O O . GLU A 1 109 ? -8.156 -23.328 1.687 1 98.69 109 GLU A O 1
ATOM 874 N N . ASP A 1 110 ? -8.961 -24.141 -0.235 1 98.81 110 ASP A N 1
ATOM 875 C CA . ASP A 1 110 ? -7.777 -24.969 -0.479 1 98.81 110 ASP A CA 1
ATOM 876 C C . ASP A 1 110 ? -6.531 -24.109 -0.653 1 98.81 110 ASP A C 1
ATOM 878 O O . ASP A 1 110 ? -5.484 -24.391 -0.066 1 98.81 110 ASP A O 1
ATOM 882 N N . ALA A 1 111 ? -6.695 -23.109 -1.486 1 98.88 111 ALA A N 1
ATOM 883 C CA . ALA A 1 111 ? -5.574 -22.203 -1.733 1 98.88 111 ALA A CA 1
ATOM 884 C C . ALA A 1 111 ? -5.098 -21.562 -0.437 1 98.88 111 ALA A C 1
ATOM 886 O O . ALA A 1 111 ? -3.895 -21.484 -0.179 1 98.88 111 ALA A O 1
ATOM 887 N N . ASP A 1 112 ? -6.035 -21.094 0.383 1 98.88 112 ASP A N 1
ATOM 888 C CA . ASP A 1 112 ? -5.73 -20.484 1.677 1 98.88 112 ASP A CA 1
ATOM 889 C C . ASP A 1 112 ? -4.926 -21.438 2.551 1 98.88 112 ASP A C 1
ATOM 891 O O . ASP A 1 112 ? -3.934 -21.047 3.166 1 98.88 112 ASP A O 1
ATOM 895 N N . LYS A 1 113 ? -5.309 -22.656 2.561 1 98.88 113 LYS A N 1
ATOM 896 C CA . LYS A 1 113 ? -4.613 -23.672 3.336 1 98.88 113 LYS A CA 1
ATOM 897 C C . LYS A 1 113 ? -3.207 -23.922 2.795 1 98.88 113 LYS A C 1
ATOM 899 O O . LYS A 1 113 ? -2.252 -24.047 3.566 1 98.88 113 LYS A O 1
ATOM 904 N N . MET A 1 114 ? -3.08 -24.016 1.499 1 98.88 114 MET A N 1
ATOM 905 C CA . MET A 1 114 ? -1.773 -24.203 0.877 1 98.88 114 MET A CA 1
ATOM 906 C C . MET A 1 114 ? -0.82 -23.078 1.252 1 98.88 114 MET A C 1
ATOM 908 O O . MET A 1 114 ? 0.341 -23.328 1.583 1 98.88 114 MET A O 1
ATOM 912 N N . LEU A 1 115 ? -1.34 -21.891 1.196 1 98.88 115 LEU A N 1
ATOM 913 C CA . LEU A 1 115 ? -0.539 -20.734 1.546 1 98.88 115 LEU A CA 1
ATOM 914 C C . LEU A 1 115 ? -0.12 -20.781 3.012 1 98.88 115 LEU A C 1
ATOM 916 O O . LEU A 1 115 ? 1.043 -20.531 3.338 1 98.88 115 LEU A O 1
ATOM 920 N N . GLU A 1 116 ? -1.04 -21.078 3.844 1 98.81 116 GLU A N 1
ATOM 921 C CA . GLU A 1 116 ? -0.75 -21.172 5.273 1 98.81 116 GLU A CA 1
ATOM 922 C C . GLU A 1 116 ? 0.303 -22.25 5.551 1 98.81 116 GLU A C 1
ATOM 924 O O . GLU A 1 116 ? 1.21 -22.047 6.359 1 98.81 116 GLU A O 1
ATOM 929 N N . GLU A 1 117 ? 0.205 -23.359 4.969 1 98.88 117 GLU A N 1
ATOM 930 C CA . GLU A 1 117 ? 1.164 -24.453 5.129 1 98.88 117 GLU A CA 1
ATOM 931 C C . GLU A 1 117 ? 2.555 -24.031 4.656 1 98.88 117 GLU A C 1
ATOM 933 O O . GLU A 1 117 ? 3.559 -24.391 5.273 1 98.88 117 GLU A O 1
ATOM 938 N N . PHE A 1 118 ? 2.555 -23.344 3.547 1 98.81 118 PHE A N 1
ATOM 939 C CA . PHE A 1 118 ? 3.82 -22.828 3.047 1 98.81 118 PHE A CA 1
ATOM 940 C C . PHE A 1 118 ? 4.488 -21.938 4.09 1 98.81 118 PHE A C 1
ATOM 942 O O . PHE A 1 118 ? 5.684 -22.078 4.363 1 98.81 118 PHE A O 1
ATOM 949 N N . MET A 1 119 ? 3.715 -21.031 4.699 1 98.56 119 MET A N 1
ATOM 950 C CA . MET A 1 119 ? 4.227 -20.141 5.746 1 98.56 119 MET A CA 1
ATOM 951 C C . MET A 1 119 ? 4.734 -20.953 6.934 1 98.56 119 MET A C 1
ATOM 953 O O . MET A 1 119 ? 5.789 -20.656 7.492 1 98.56 119 MET A O 1
ATOM 957 N N . THR A 1 120 ? 4.035 -21.922 7.324 1 98.38 120 THR A N 1
ATOM 958 C CA . THR A 1 120 ? 4.387 -22.781 8.461 1 98.38 120 THR A CA 1
ATOM 959 C C . THR A 1 120 ? 5.68 -23.531 8.18 1 98.38 120 THR A C 1
ATOM 961 O O . THR A 1 120 ? 6.535 -23.656 9.062 1 98.38 120 THR A O 1
ATOM 964 N N . LYS A 1 121 ? 5.809 -24.031 6.961 1 98.31 121 LYS A N 1
ATOM 965 C CA . LYS A 1 121 ? 7.008 -24.75 6.531 1 98.31 121 LYS A CA 1
ATOM 966 C C . LYS A 1 121 ? 8.266 -23.922 6.801 1 98.31 121 LYS A C 1
ATOM 968 O O . LYS A 1 121 ? 9.305 -24.469 7.172 1 98.31 121 LYS A O 1
ATOM 973 N N . TYR A 1 122 ? 8.141 -22.703 6.633 1 97.88 122 TYR A N 1
ATOM 974 C CA . TYR A 1 122 ? 9.305 -21.828 6.762 1 97.88 122 TYR A CA 1
ATOM 975 C C . TYR A 1 122 ? 9.266 -21.047 8.078 1 97.88 122 TYR A C 1
ATOM 977 O O . TYR A 1 122 ? 10 -20.078 8.25 1 97.88 122 TYR A O 1
ATOM 985 N N . SER A 1 123 ? 8.367 -21.359 9.016 1 97.31 123 SER A N 1
ATOM 986 C CA . SER A 1 123 ? 8.234 -20.797 10.359 1 97.31 123 SER A CA 1
ATOM 987 C C . SER A 1 123 ? 7.988 -19.297 10.305 1 97.31 123 SER A C 1
ATOM 989 O O . SER A 1 123 ? 8.594 -18.531 11.062 1 97.31 123 SER A O 1
ATOM 991 N N . ILE A 1 124 ? 7.172 -18.953 9.383 1 97.44 124 ILE A N 1
ATOM 992 C CA . ILE A 1 124 ? 6.816 -17.547 9.242 1 97.44 124 ILE A CA 1
ATOM 993 C C . ILE A 1 124 ? 5.508 -17.266 9.969 1 97.44 124 ILE A C 1
ATOM 995 O O . ILE A 1 124 ? 4.473 -17.859 9.648 1 97.44 124 ILE A O 1
ATOM 999 N N . ASN A 1 125 ? 5.512 -16.297 10.906 1 96.88 125 ASN A N 1
ATOM 1000 C CA . ASN A 1 125 ? 4.309 -15.984 11.672 1 96.88 125 ASN A CA 1
ATOM 1001 C C . ASN A 1 125 ? 3.984 -14.492 11.617 1 96.88 125 ASN A C 1
ATOM 1003 O O . ASN A 1 125 ? 2.908 -14.07 12.047 1 96.88 125 ASN A O 1
ATOM 1007 N N . ARG A 1 126 ? 4.812 -13.664 11.117 1 96.56 126 ARG A N 1
ATOM 1008 C CA . ARG A 1 126 ? 4.621 -12.227 10.906 1 96.56 126 ARG A CA 1
ATOM 1009 C C . ARG A 1 126 ? 5.383 -11.75 9.672 1 96.56 126 ARG A C 1
ATOM 1011 O O . ARG A 1 126 ? 6.168 -10.805 9.758 1 96.56 126 ARG A O 1
ATOM 1018 N N . GLY A 1 127 ? 5.039 -12.43 8.625 1 97.69 127 GLY A N 1
ATOM 1019 C CA . GLY A 1 127 ? 5.789 -12.203 7.398 1 97.69 127 GLY A CA 1
ATOM 1020 C C . GLY A 1 127 ? 5.465 -10.875 6.734 1 97.69 127 GLY A C 1
ATOM 1021 O O . GLY A 1 127 ? 4.34 -10.383 6.84 1 97.69 127 GLY A O 1
ATOM 1022 N N . ILE A 1 128 ? 6.422 -10.266 6.074 1 98.38 128 ILE A N 1
ATOM 1023 C CA . ILE A 1 128 ? 6.238 -9.039 5.297 1 98.38 128 ILE A CA 1
ATOM 1024 C C . ILE A 1 128 ? 5.809 -9.391 3.875 1 98.38 128 ILE A C 1
ATOM 1026 O O . ILE A 1 128 ? 6.57 -10 3.123 1 98.38 128 ILE A O 1
ATOM 1030 N N . LEU A 1 129 ? 4.594 -9.008 3.527 1 98.75 129 LEU A N 1
ATOM 1031 C CA . LEU A 1 129 ? 4.098 -9.164 2.166 1 98.75 129 LEU A CA 1
ATOM 1032 C C . LEU A 1 129 ? 4.758 -8.156 1.228 1 98.75 129 LEU A C 1
ATOM 1034 O O . LEU A 1 129 ? 4.91 -6.984 1.576 1 98.75 129 LEU A O 1
ATOM 1038 N N . ALA A 1 130 ? 5.16 -8.602 0.084 1 98.81 130 ALA A N 1
ATOM 1039 C CA . ALA A 1 130 ? 5.812 -7.734 -0.894 1 98.81 130 ALA A CA 1
ATOM 1040 C C . ALA A 1 130 ? 5.18 -7.891 -2.273 1 98.81 130 ALA A C 1
ATOM 1042 O O . ALA A 1 130 ? 4.629 -8.945 -2.596 1 98.81 130 ALA A O 1
ATOM 1043 N N . GLY A 1 131 ? 5.23 -6.902 -3.107 1 98.06 131 GLY A N 1
ATOM 1044 C CA . GLY A 1 131 ? 4.727 -6.891 -4.473 1 98.06 131 GLY A CA 1
ATOM 1045 C C . GLY A 1 131 ? 4.77 -5.52 -5.113 1 98.06 131 GLY A C 1
ATOM 1046 O O . GLY A 1 131 ? 5.352 -4.586 -4.559 1 98.06 131 GLY A O 1
ATOM 1047 N N . ASN A 1 132 ? 4.266 -5.445 -6.336 1 96.31 132 ASN A N 1
ATOM 1048 C CA . ASN A 1 132 ? 4.082 -4.195 -7.062 1 96.31 132 ASN A CA 1
ATOM 1049 C C . ASN A 1 132 ? 2.623 -3.754 -7.066 1 96.31 132 ASN A C 1
ATOM 1051 O O . ASN A 1 132 ? 1.758 -4.461 -7.582 1 96.31 132 ASN A O 1
ATOM 1055 N N . SER A 1 133 ? 2.383 -2.506 -6.488 1 95.62 133 SER A N 1
ATOM 1056 C CA . SER A 1 133 ? 1.001 -2.061 -6.332 1 95.62 133 SER A CA 1
ATOM 1057 C C . SER A 1 133 ? 0.148 -3.129 -5.66 1 95.62 133 SER A C 1
ATOM 1059 O O . SER A 1 133 ? -0.905 -3.508 -6.176 1 95.62 133 SER A O 1
ATOM 1061 N N . ILE A 1 134 ? 0.571 -3.494 -4.477 1 97.25 134 ILE A N 1
ATOM 1062 C CA . ILE A 1 134 ? 0.17 -4.758 -3.865 1 97.25 134 ILE A CA 1
ATOM 1063 C C . ILE A 1 134 ? -1.031 -4.531 -2.951 1 97.25 134 ILE A C 1
ATOM 1065 O O . ILE A 1 134 ? -1.574 -5.48 -2.383 1 97.25 134 ILE A O 1
ATOM 1069 N N . SER A 1 135 ? -1.544 -3.338 -2.84 1 96.88 135 SER A N 1
ATOM 1070 C CA . SER A 1 135 ? -2.643 -3.035 -1.928 1 96.88 135 SER A CA 1
ATOM 1071 C C . SER A 1 135 ? -3.904 -3.803 -2.307 1 96.88 135 SER A C 1
ATOM 1073 O O . SER A 1 135 ? -4.605 -4.324 -1.436 1 96.88 135 SER A O 1
ATOM 1075 N N . THR A 1 136 ? -4.18 -3.887 -3.598 1 96.31 136 THR A N 1
ATOM 1076 C CA . THR A 1 136 ? -5.367 -4.605 -4.043 1 96.31 136 THR A CA 1
ATOM 1077 C C . THR A 1 136 ? -5.234 -6.098 -3.758 1 96.31 136 THR A C 1
ATOM 1079 O O . THR A 1 136 ? -6.18 -6.734 -3.285 1 96.31 136 THR A O 1
ATOM 1082 N N . ASP A 1 137 ? -4.082 -6.664 -4.043 1 98.12 137 ASP A N 1
ATOM 1083 C CA . ASP A 1 137 ? -3.84 -8.062 -3.703 1 98.12 137 ASP A CA 1
ATOM 1084 C C . ASP A 1 137 ? -4.113 -8.32 -2.223 1 98.12 137 ASP A C 1
ATOM 1086 O O . ASP A 1 137 ? -4.816 -9.273 -1.874 1 98.12 137 ASP A O 1
ATOM 1090 N N . ARG A 1 138 ? -3.537 -7.449 -1.407 1 97.81 138 ARG A N 1
ATOM 1091 C CA . ARG A 1 138 ? -3.709 -7.586 0.035 1 97.81 138 ARG A CA 1
ATOM 1092 C C . ARG A 1 138 ? -5.184 -7.562 0.417 1 97.81 138 ARG A C 1
ATOM 1094 O O . ARG A 1 138 ? -5.633 -8.359 1.242 1 97.81 138 ARG A O 1
ATOM 1101 N N . ALA A 1 139 ? -5.922 -6.668 -0.172 1 96.19 139 ALA A N 1
ATOM 1102 C CA . ALA A 1 139 ? -7.348 -6.562 0.139 1 96.19 139 ALA A CA 1
ATOM 1103 C C . ALA A 1 139 ? -8.078 -7.859 -0.194 1 96.19 139 ALA A C 1
ATOM 1105 O O . ALA A 1 139 ? -8.914 -8.328 0.583 1 96.19 139 ALA A O 1
ATOM 1106 N N . PHE A 1 140 ? -7.801 -8.469 -1.339 1 97.88 140 PHE A N 1
ATOM 1107 C CA . PHE A 1 140 ? -8.43 -9.734 -1.718 1 97.88 140 PHE A CA 1
ATOM 1108 C C . PHE A 1 140 ? -8 -10.852 -0.776 1 97.88 140 PHE A C 1
ATOM 1110 O O . PHE A 1 140 ? -8.82 -11.68 -0.37 1 97.88 140 PHE A O 1
ATOM 1117 N N . LEU A 1 141 ? -6.746 -10.875 -0.439 1 98.62 141 LEU A N 1
ATOM 1118 C CA . LEU A 1 141 ? -6.242 -11.914 0.455 1 98.62 141 LEU A CA 1
ATOM 1119 C C . LEU A 1 141 ? -6.867 -11.789 1.839 1 98.62 141 LEU A C 1
ATOM 1121 O O . LEU A 1 141 ? -7.164 -12.797 2.484 1 98.62 141 LEU A O 1
ATOM 1125 N N . ASP A 1 142 ? -7.012 -10.57 2.301 1 97.19 142 ASP A N 1
ATOM 1126 C CA . ASP A 1 142 ? -7.656 -10.344 3.588 1 97.19 142 ASP A CA 1
ATOM 1127 C C . ASP A 1 142 ? -9.055 -10.961 3.615 1 97.19 142 ASP A C 1
ATOM 1129 O O . ASP A 1 142 ? -9.477 -11.516 4.633 1 97.19 142 ASP A O 1
ATOM 1133 N N . ARG A 1 143 ? -9.742 -10.875 2.535 1 96.44 143 ARG A N 1
ATOM 1134 C CA . ARG A 1 143 ? -11.109 -11.367 2.459 1 96.44 143 ARG A CA 1
ATOM 1135 C C . ARG A 1 143 ? -11.141 -12.883 2.244 1 96.44 143 ARG A C 1
ATOM 1137 O O . ARG A 1 143 ? -11.938 -13.586 2.865 1 96.44 143 ARG A O 1
ATOM 1144 N N . TYR A 1 144 ? -10.258 -13.445 1.444 1 98.19 144 TYR A N 1
ATOM 1145 C CA . TYR A 1 144 ? -10.461 -14.789 0.907 1 98.19 144 TYR A CA 1
ATOM 1146 C C . TYR A 1 144 ? -9.477 -15.773 1.522 1 98.19 144 TYR A C 1
ATOM 1148 O O . TYR A 1 144 ? -9.672 -16.984 1.437 1 98.19 144 TYR A O 1
ATOM 1156 N N . CYS A 1 145 ? -8.43 -15.234 2.115 1 98.75 145 CYS A N 1
ATOM 1157 C CA . CYS A 1 145 ? -7.391 -16.125 2.631 1 98.75 145 CYS A CA 1
ATOM 1158 C C . CYS A 1 145 ? -7.035 -15.758 4.066 1 98.75 145 CYS A C 1
ATOM 1160 O O . CYS A 1 145 ? -5.887 -15.414 4.359 1 98.75 145 CYS A O 1
ATOM 1162 N N . PRO A 1 146 ? -7.953 -15.914 4.973 1 98.44 146 PRO A N 1
ATOM 1163 C CA . PRO A 1 146 ? -7.723 -15.484 6.355 1 98.44 146 PRO A CA 1
ATOM 1164 C C . PRO A 1 146 ? -6.617 -16.281 7.043 1 98.44 146 PRO A C 1
ATOM 1166 O O . PRO A 1 146 ? -5.914 -15.75 7.906 1 98.44 146 PRO A O 1
ATOM 1169 N N . LYS A 1 147 ? -6.402 -17.562 6.801 1 98.81 147 LYS A N 1
ATOM 1170 C CA . LYS A 1 147 ? -5.344 -18.359 7.418 1 98.81 147 LYS A CA 1
ATOM 1171 C C . LYS A 1 147 ? -3.965 -17.844 7.027 1 98.81 147 LYS A C 1
ATOM 1173 O O . LYS A 1 147 ? -3.104 -17.641 7.887 1 98.81 147 LYS A O 1
ATOM 1178 N N . PHE A 1 148 ? -3.832 -17.578 5.75 1 98.88 148 PHE A N 1
ATOM 1179 C CA . PHE A 1 148 ? -2.582 -17.016 5.242 1 98.88 148 PHE A CA 1
ATOM 1180 C C . PHE A 1 148 ? -2.314 -15.641 5.832 1 98.88 148 PHE A C 1
ATOM 1182 O O . PHE A 1 148 ? -1.21 -15.367 6.301 1 98.88 148 PHE A O 1
ATOM 1189 N N . VAL A 1 149 ? -3.361 -14.82 5.848 1 98.56 149 VAL A N 1
ATOM 1190 C CA . VAL A 1 149 ? -3.24 -13.43 6.27 1 98.56 149 VAL A CA 1
ATOM 1191 C C . VAL A 1 149 ? -2.885 -13.367 7.754 1 98.56 149 VAL A C 1
ATOM 1193 O O . VAL A 1 149 ? -2.158 -12.477 8.188 1 98.56 149 VAL A O 1
ATOM 1196 N N . SER A 1 150 ? -3.326 -14.328 8.5 1 98.44 150 SER A N 1
ATOM 1197 C CA . SER A 1 150 ? -3.039 -14.352 9.93 1 98.44 150 SER A CA 1
ATOM 1198 C C . SER A 1 150 ? -1.543 -14.484 10.195 1 98.44 150 SER A C 1
ATOM 1200 O O . SER A 1 150 ? -1.076 -14.227 11.305 1 98.44 150 SER A O 1
ATOM 1202 N N . LYS A 1 151 ? -0.723 -14.828 9.203 1 98.56 151 LYS A N 1
ATOM 1203 C CA . LYS A 1 151 ? 0.717 -15.023 9.336 1 98.56 151 LYS A CA 1
ATOM 1204 C C . LYS A 1 151 ? 1.49 -13.82 8.805 1 98.56 151 LYS A C 1
ATOM 1206 O O . LYS A 1 151 ? 2.721 -13.852 8.734 1 98.56 151 LYS A O 1
ATOM 1211 N N . LEU A 1 152 ? 0.743 -12.82 8.43 1 98.38 152 LEU A N 1
ATOM 1212 C CA . LEU A 1 152 ? 1.381 -11.664 7.805 1 98.38 152 LEU A CA 1
ATOM 1213 C C . LEU A 1 152 ? 1.413 -10.477 8.758 1 98.38 152 LEU A C 1
ATOM 1215 O O . LEU A 1 152 ? 0.514 -10.32 9.586 1 98.38 152 LEU A O 1
ATOM 1219 N N . HIS A 1 153 ? 2.479 -9.68 8.617 1 97 153 HIS A N 1
ATOM 1220 C CA . HIS A 1 153 ? 2.539 -8.352 9.211 1 97 153 HIS A CA 1
ATOM 1221 C C . HIS A 1 153 ? 1.59 -7.387 8.508 1 97 153 HIS A C 1
ATOM 1223 O O . HIS A 1 153 ? 1.247 -7.586 7.344 1 97 153 HIS A O 1
ATOM 1229 N N . TYR A 1 154 ? 1.129 -6.371 9.211 1 94.75 154 TYR A N 1
ATOM 1230 C CA . TYR A 1 154 ? 0.215 -5.414 8.609 1 94.75 154 TYR A CA 1
ATOM 1231 C C . TYR A 1 154 ? 0.938 -4.539 7.586 1 94.75 154 TYR A C 1
ATOM 1233 O O . TYR A 1 154 ? 0.337 -4.086 6.609 1 94.75 154 TYR A O 1
ATOM 1241 N N . ARG A 1 155 ? 2.271 -4.309 7.824 1 96.12 155 ARG A N 1
ATOM 1242 C CA . ARG A 1 155 ? 3.051 -3.537 6.863 1 96.12 155 ARG A CA 1
ATOM 1243 C C . ARG A 1 155 ? 3.449 -4.398 5.668 1 96.12 155 ARG A C 1
ATOM 1245 O O . ARG A 1 155 ? 3.625 -5.609 5.801 1 96.12 155 ARG A O 1
ATOM 1252 N N . MET A 1 156 ? 3.553 -3.758 4.512 1 98.06 156 MET A N 1
ATOM 1253 C CA . MET A 1 156 ? 3.924 -4.445 3.277 1 98.06 156 MET A CA 1
ATOM 1254 C C . MET A 1 156 ? 5.012 -3.678 2.535 1 98.06 156 MET A C 1
ATOM 1256 O O . MET A 1 156 ? 5.219 -2.488 2.781 1 98.06 156 MET A O 1
ATOM 1260 N N . LEU A 1 157 ? 5.742 -4.367 1.764 1 98.5 157 LEU A N 1
ATOM 1261 C CA . LEU A 1 157 ? 6.719 -3.773 0.861 1 98.5 157 LEU A CA 1
ATOM 1262 C C . LEU A 1 157 ? 6.148 -3.635 -0.545 1 98.5 157 LEU A C 1
ATOM 1264 O O . LEU A 1 157 ? 5.977 -4.629 -1.252 1 98.5 157 LEU A O 1
ATOM 1268 N N . ASP A 1 158 ? 5.891 -2.42 -0.928 1 98.5 158 ASP A N 1
ATOM 1269 C CA . ASP A 1 158 ? 5.363 -2.123 -2.258 1 98.5 158 ASP A CA 1
ATOM 1270 C C . ASP A 1 158 ? 6.449 -1.535 -3.158 1 98.5 158 ASP A C 1
ATOM 1272 O O . ASP A 1 158 ? 6.84 -0.377 -2.992 1 98.5 158 ASP A O 1
ATOM 1276 N N . VAL A 1 159 ? 6.855 -2.24 -4.164 1 97.62 159 VAL A N 1
ATOM 1277 C CA . VAL A 1 159 ? 7.922 -1.84 -5.074 1 97.62 159 VAL A CA 1
ATOM 1278 C C . VAL A 1 159 ? 7.527 -0.553 -5.797 1 97.62 159 VAL A C 1
ATOM 1280 O O . VAL A 1 159 ? 8.383 0.28 -6.105 1 97.62 159 VAL A O 1
ATOM 1283 N N . SER A 1 160 ? 6.242 -0.352 -6.027 1 96.5 160 SER A N 1
ATOM 1284 C CA . SER A 1 160 ? 5.793 0.856 -6.711 1 96.5 160 SER A CA 1
ATOM 1285 C C . SER A 1 160 ? 6.164 2.107 -5.926 1 96.5 160 SER A C 1
ATOM 1287 O O . SER A 1 160 ? 6.355 3.18 -6.504 1 96.5 160 SER A O 1
ATOM 1289 N N . SER A 1 161 ? 6.285 2.018 -4.547 1 98.06 161 SER A N 1
ATOM 1290 C CA . SER A 1 161 ? 6.773 3.146 -3.764 1 98.06 161 SER A CA 1
ATOM 1291 C C . SER A 1 161 ? 8.18 3.545 -4.188 1 98.06 161 SER A C 1
ATOM 1293 O O . SER A 1 161 ? 8.484 4.734 -4.324 1 98.06 161 SER A O 1
ATOM 1295 N N . ILE A 1 162 ? 9.008 2.535 -4.391 1 97.19 162 ILE A N 1
ATOM 1296 C CA . ILE A 1 162 ? 10.383 2.773 -4.812 1 97.19 162 ILE A CA 1
ATOM 1297 C C . ILE A 1 162 ? 10.398 3.314 -6.238 1 97.19 162 ILE A C 1
ATOM 1299 O O . ILE A 1 162 ? 11.164 4.227 -6.555 1 97.19 162 ILE A O 1
ATOM 1303 N N . LYS A 1 163 ? 9.547 2.762 -7.125 1 95.62 163 LYS A N 1
ATOM 1304 C CA . LYS A 1 163 ? 9.422 3.234 -8.5 1 95.62 163 LYS A CA 1
ATOM 1305 C C . LYS A 1 163 ? 9.086 4.723 -8.539 1 95.62 163 LYS A C 1
ATOM 1307 O O . LYS A 1 163 ? 9.672 5.477 -9.312 1 95.62 163 LYS A O 1
ATOM 1312 N N . ILE A 1 164 ? 8.156 5.137 -7.719 1 96.12 164 ILE A N 1
ATOM 1313 C CA . ILE A 1 164 ? 7.738 6.531 -7.633 1 96.12 164 ILE A CA 1
ATOM 1314 C C . ILE A 1 164 ? 8.93 7.402 -7.238 1 96.12 164 ILE A C 1
ATOM 1316 O O . ILE A 1 164 ? 9.203 8.422 -7.879 1 96.12 164 ILE A O 1
ATOM 1320 N N . LEU A 1 165 ? 9.648 6.973 -6.242 1 96.44 165 LEU A N 1
ATOM 1321 C CA . LEU A 1 165 ? 10.781 7.766 -5.766 1 96.44 165 LEU A CA 1
ATOM 1322 C C . LEU A 1 165 ? 11.906 7.781 -6.789 1 96.44 165 LEU A C 1
ATOM 1324 O O . LEU A 1 165 ? 12.594 8.789 -6.949 1 96.44 165 LEU A O 1
ATOM 1328 N N . ALA A 1 166 ? 12.133 6.664 -7.449 1 94.62 166 ALA A N 1
ATOM 1329 C CA . ALA A 1 166 ? 13.117 6.613 -8.523 1 94.62 166 ALA A CA 1
ATOM 1330 C C . ALA A 1 166 ? 12.805 7.645 -9.602 1 94.62 166 ALA A C 1
ATOM 1332 O O . ALA A 1 166 ? 13.711 8.32 -10.109 1 94.62 166 ALA A O 1
ATOM 1333 N N . ASN A 1 167 ? 11.562 7.742 -9.93 1 92.75 167 ASN A N 1
ATOM 1334 C CA . ASN A 1 167 ? 11.125 8.695 -10.945 1 92.75 167 ASN A CA 1
ATOM 1335 C C . ASN A 1 167 ? 11.281 10.133 -10.469 1 92.75 167 ASN A C 1
ATOM 1337 O O . ASN A 1 167 ? 11.852 10.969 -11.172 1 92.75 167 ASN A O 1
ATOM 1341 N N . ILE A 1 168 ? 10.883 10.398 -9.25 1 91.88 168 ILE A N 1
ATOM 1342 C CA . ILE A 1 168 ? 10.773 11.781 -8.789 1 91.88 168 ILE A CA 1
ATOM 1343 C C . ILE A 1 168 ? 12.141 12.305 -8.375 1 91.88 168 ILE A C 1
ATOM 1345 O O . ILE A 1 168 ? 12.461 13.477 -8.578 1 91.88 168 ILE A O 1
ATOM 1349 N N . TRP A 1 169 ? 12.945 11.461 -7.816 1 93.38 169 TRP A N 1
ATOM 1350 C CA . TRP A 1 169 ? 14.211 11.938 -7.262 1 93.38 169 TRP A CA 1
ATOM 1351 C C . TRP A 1 169 ? 15.352 11.703 -8.242 1 93.38 169 TRP A C 1
ATOM 1353 O O . TRP A 1 169 ? 16.344 12.453 -8.242 1 93.38 169 TRP A O 1
ATOM 1363 N N . PHE A 1 170 ? 15.25 10.742 -9.117 1 91.75 170 PHE A N 1
ATOM 1364 C CA . PHE A 1 170 ? 16.391 10.352 -9.938 1 91.75 170 PHE A CA 1
ATOM 1365 C C . PHE A 1 170 ? 16.047 10.438 -11.422 1 91.75 170 PHE A C 1
ATOM 1367 O O . PHE A 1 170 ? 16.859 10.086 -12.273 1 91.75 170 PHE A O 1
ATOM 1374 N N . ASP A 1 171 ? 14.875 10.859 -11.695 1 87.5 171 ASP A N 1
ATOM 1375 C CA . ASP A 1 171 ? 14.414 10.938 -13.078 1 87.5 171 ASP A CA 1
ATOM 1376 C C . ASP A 1 171 ? 14.641 9.617 -13.805 1 87.5 171 ASP A C 1
ATOM 1378 O O . ASP A 1 171 ? 15.031 9.609 -14.977 1 87.5 171 ASP A O 1
ATOM 1382 N N . ASP A 1 172 ? 14.688 8.656 -12.992 1 79.44 172 ASP A N 1
ATOM 1383 C CA . ASP A 1 172 ? 14.844 7.316 -13.555 1 79.44 172 ASP A CA 1
ATOM 1384 C C . ASP A 1 172 ? 13.523 6.805 -14.125 1 79.44 172 ASP A C 1
ATOM 1386 O O . ASP A 1 172 ? 12.609 6.469 -13.375 1 79.44 172 ASP A O 1
ATOM 1390 N N . ARG A 1 173 ? 13.609 6.793 -15.391 1 68.5 173 ARG A N 1
ATOM 1391 C CA . ARG A 1 173 ? 12.406 6.316 -16.062 1 68.5 173 ARG A CA 1
ATOM 1392 C C . ARG A 1 173 ? 12.648 4.957 -16.719 1 68.5 173 ARG A C 1
ATOM 1394 O O . ARG A 1 173 ? 12.016 4.617 -17.719 1 68.5 173 ARG A O 1
ATOM 1401 N N . THR A 1 174 ? 13.898 4.359 -16.188 1 66.88 174 THR A N 1
ATOM 1402 C CA . THR A 1 174 ? 14.18 3.018 -16.688 1 66.88 174 THR A CA 1
ATOM 1403 C C . THR A 1 174 ? 12.922 2.156 -16.656 1 66.88 174 THR A C 1
ATOM 1405 O O . THR A 1 174 ? 12.094 2.289 -15.75 1 66.88 174 THR A O 1
ATOM 1408 N N . LEU A 1 175 ? 12.305 1.802 -17.766 1 60.75 175 LEU A N 1
ATOM 1409 C CA . LEU A 1 175 ? 10.992 1.302 -18.156 1 60.75 175 LEU A CA 1
ATOM 1410 C C . LEU A 1 175 ? 10.703 -0.043 -17.5 1 60.75 175 LEU A C 1
ATOM 1412 O O . LEU A 1 175 ? 10.992 -1.096 -18.062 1 60.75 175 LEU A O 1
ATOM 1416 N N . TRP A 1 176 ? 10.797 0.006 -16.219 1 65.06 176 TRP A N 1
ATOM 1417 C CA . TRP A 1 176 ? 10.125 -1.186 -15.703 1 65.06 176 TRP A CA 1
ATOM 1418 C C . TRP A 1 176 ? 8.633 -1.159 -16.031 1 65.06 176 TRP A C 1
ATOM 1420 O O . TRP A 1 176 ? 7.816 -1.702 -15.297 1 65.06 176 TRP A O 1
ATOM 1430 N N . ASN A 1 177 ? 8.438 -0.42 -17.141 1 61.12 177 ASN A N 1
ATOM 1431 C CA . ASN A 1 177 ? 7.094 -0.478 -17.719 1 61.12 177 ASN A CA 1
ATOM 1432 C C . ASN A 1 177 ? 6.926 -1.691 -18.625 1 61.12 177 ASN A C 1
ATOM 1434 O O . ASN A 1 177 ? 6.145 -1.652 -19.578 1 61.12 177 ASN A O 1
ATOM 1438 N N . LYS A 1 178 ? 7.801 -2.717 -18.297 1 61.75 178 LYS A N 1
ATOM 1439 C CA . LYS A 1 178 ? 7.625 -3.898 -19.141 1 61.75 178 LYS A CA 1
ATOM 1440 C C . LYS A 1 178 ? 6.203 -4.445 -19.031 1 61.75 178 LYS A C 1
ATOM 1442 O O . LYS A 1 178 ? 5.59 -4.383 -17.969 1 61.75 178 LYS A O 1
ATOM 1447 N N . PRO A 1 179 ? 5.812 -4.809 -20.203 1 71.5 179 PRO A N 1
ATOM 1448 C CA . PRO A 1 179 ? 4.461 -5.375 -20.203 1 71.5 179 PRO A CA 1
ATOM 1449 C C . PRO A 1 179 ? 4.309 -6.547 -19.25 1 71.5 179 PRO A C 1
ATOM 1451 O O . PRO A 1 179 ? 5.203 -7.391 -19.141 1 71.5 179 PRO A O 1
ATOM 1454 N N . THR A 1 180 ? 3.33 -6.434 -18.5 1 81.06 180 THR A N 1
ATOM 1455 C CA . THR A 1 180 ? 2.996 -7.5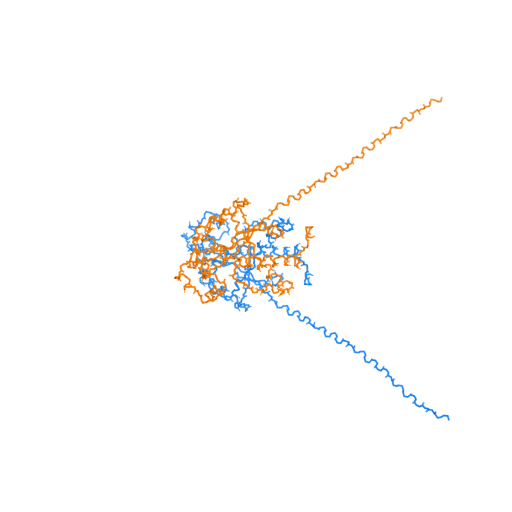2 -17.594 1 81.06 180 THR A CA 1
ATOM 1456 C C . THR A 1 180 ? 2.367 -8.688 -18.344 1 81.06 180 THR A C 1
ATOM 1458 O O . THR A 1 180 ? 1.649 -8.484 -19.328 1 81.06 180 THR A O 1
ATOM 1461 N N . THR A 1 181 ? 2.744 -9.867 -18.062 1 85.81 181 THR A N 1
ATOM 1462 C CA . THR A 1 181 ? 2.162 -11.062 -18.672 1 85.81 181 THR A CA 1
ATOM 1463 C C . THR A 1 181 ? 0.792 -11.352 -18.062 1 85.81 181 THR A C 1
ATOM 1465 O O . THR A 1 181 ? 0.018 -12.133 -18.625 1 85.81 181 THR A O 1
ATOM 1468 N N . HIS A 1 182 ? 0.51 -10.75 -16.953 1 90.06 182 HIS A N 1
ATOM 1469 C CA . HIS A 1 182 ? -0.697 -11.008 -16.172 1 90.06 182 HIS A CA 1
ATOM 1470 C C . HIS A 1 182 ? -0.784 -12.469 -15.766 1 90.06 182 HIS A C 1
ATOM 1472 O O . HIS A 1 182 ? -1.871 -13.055 -15.75 1 90.06 182 HIS A O 1
ATOM 1478 N N . ARG A 1 183 ? 0.362 -13.047 -15.664 1 94.12 183 ARG A N 1
ATOM 1479 C CA . ARG A 1 183 ? 0.534 -14.297 -14.93 1 94.12 183 ARG A CA 1
ATOM 1480 C C . ARG A 1 183 ? 1.29 -14.07 -13.625 1 94.12 183 ARG A C 1
ATOM 1482 O O . ARG A 1 183 ? 2.346 -13.43 -13.617 1 94.12 183 ARG A O 1
ATOM 1489 N N . ALA A 1 184 ? 0.752 -14.633 -12.602 1 96.44 184 ALA A N 1
ATOM 1490 C CA . ALA A 1 184 ? 1.106 -14.211 -11.25 1 96.44 184 ALA A CA 1
ATOM 1491 C C . ALA A 1 184 ? 2.594 -14.422 -10.984 1 96.44 184 ALA A C 1
ATOM 1493 O O . ALA A 1 184 ? 3.297 -13.492 -10.586 1 96.44 184 ALA A O 1
ATOM 1494 N N . LEU A 1 185 ? 3.15 -15.625 -11.234 1 97.56 185 LEU A N 1
ATOM 1495 C CA . LEU A 1 185 ? 4.535 -15.938 -10.898 1 97.56 185 LEU A CA 1
ATOM 1496 C C . LEU A 1 185 ? 5.5 -15.109 -11.734 1 97.56 185 LEU A C 1
ATOM 1498 O O . LEU A 1 185 ? 6.512 -14.617 -11.227 1 97.56 185 LEU A O 1
ATOM 1502 N N . GLU A 1 186 ? 5.191 -14.953 -13.016 1 95.31 186 GLU A N 1
ATOM 1503 C CA . GLU A 1 186 ? 6.047 -14.148 -13.891 1 95.31 186 GLU A CA 1
ATOM 1504 C C . GLU A 1 186 ? 6.066 -12.688 -13.453 1 95.31 186 GLU A C 1
ATOM 1506 O O . GLU A 1 186 ? 7.125 -12.055 -13.445 1 95.31 186 GLU A O 1
ATOM 1511 N N . ASP A 1 187 ? 4.938 -12.219 -13.133 1 95.94 187 ASP A N 1
ATOM 1512 C CA . ASP A 1 187 ? 4.848 -10.836 -12.688 1 95.94 187 ASP A CA 1
ATOM 1513 C C . ASP A 1 187 ? 5.617 -10.625 -11.383 1 95.94 187 ASP A C 1
ATOM 1515 O O . ASP A 1 187 ? 6.219 -9.57 -11.172 1 95.94 187 ASP A O 1
ATOM 1519 N N . ILE A 1 188 ? 5.617 -11.617 -10.469 1 97.69 188 ILE A N 1
ATOM 1520 C CA . ILE A 1 188 ? 6.395 -11.531 -9.242 1 97.69 188 ILE A CA 1
ATOM 1521 C C . ILE A 1 188 ? 7.883 -11.461 -9.578 1 97.69 188 ILE A C 1
ATOM 1523 O O . ILE A 1 188 ? 8.609 -10.625 -9.039 1 97.69 188 ILE A O 1
ATOM 1527 N N . LYS A 1 189 ? 8.32 -12.336 -10.422 1 97 189 LYS A N 1
ATOM 1528 C CA . LYS A 1 189 ? 9.727 -12.359 -10.797 1 97 189 LYS A CA 1
ATOM 1529 C C . LYS A 1 189 ? 10.172 -11.008 -11.352 1 97 189 LYS A C 1
ATOM 1531 O O . LYS A 1 189 ? 11.266 -10.531 -11.031 1 97 189 LYS A O 1
ATOM 1536 N N . GLN A 1 190 ? 9.312 -10.461 -12.156 1 95.19 190 GLN A N 1
ATOM 1537 C CA . GLN A 1 190 ? 9.633 -9.141 -12.695 1 95.19 190 GLN A CA 1
ATOM 1538 C C . GLN A 1 190 ? 9.719 -8.094 -11.578 1 95.19 190 GLN A C 1
ATOM 1540 O O . GLN A 1 190 ? 10.57 -7.211 -11.617 1 95.19 190 GLN A O 1
ATOM 1545 N N . SER A 1 191 ? 8.82 -8.172 -10.602 1 96.56 191 SER A N 1
ATOM 1546 C CA . SER A 1 191 ? 8.844 -7.25 -9.477 1 96.56 191 SER A CA 1
ATOM 1547 C C . SER A 1 191 ? 10.133 -7.383 -8.68 1 96.56 191 SER A C 1
ATOM 1549 O O . SER A 1 191 ? 10.719 -6.379 -8.258 1 96.56 191 SER A O 1
ATOM 1551 N N . ILE A 1 192 ? 10.555 -8.586 -8.461 1 97.25 192 ILE A N 1
ATOM 1552 C CA . ILE A 1 192 ? 11.789 -8.844 -7.73 1 97.25 192 ILE A CA 1
ATOM 1553 C C . ILE A 1 192 ? 12.969 -8.242 -8.492 1 97.25 192 ILE A C 1
ATOM 1555 O O . ILE A 1 192 ? 13.805 -7.547 -7.906 1 97.25 192 ILE A O 1
ATOM 1559 N N . LEU A 1 193 ? 13.023 -8.477 -9.805 1 95.56 193 LEU A N 1
ATOM 1560 C CA . LEU A 1 193 ? 14.086 -7.93 -10.633 1 95.56 193 LEU A CA 1
ATOM 1561 C C . LEU A 1 193 ? 14.086 -6.406 -10.594 1 95.56 193 LEU A C 1
ATOM 1563 O O . LEU A 1 193 ? 15.148 -5.777 -10.539 1 95.56 193 LEU A O 1
ATOM 1567 N N . GLU A 1 194 ? 12.922 -5.883 -10.664 1 95.81 194 GLU A N 1
ATOM 1568 C CA . GLU A 1 194 ? 12.781 -4.434 -10.594 1 95.81 194 GLU A CA 1
ATOM 1569 C C . GLU A 1 194 ? 13.367 -3.883 -9.297 1 95.81 194 GLU A C 1
ATOM 1571 O O . GLU A 1 194 ? 14.109 -2.9 -9.32 1 95.81 194 GLU A O 1
ATOM 1576 N N . LEU A 1 195 ? 13.062 -4.492 -8.172 1 97 195 LEU A N 1
ATOM 1577 C CA . LEU A 1 195 ? 13.586 -4.016 -6.895 1 97 195 LEU A CA 1
ATOM 1578 C C . LEU A 1 195 ? 15.102 -4.203 -6.82 1 97 195 LEU A C 1
ATOM 1580 O O . LEU A 1 195 ? 15.805 -3.367 -6.258 1 97 195 LEU A O 1
ATOM 1584 N N . GLN A 1 196 ? 15.578 -5.281 -7.363 1 95.94 196 GLN A N 1
ATOM 1585 C CA . GLN A 1 196 ? 17.016 -5.477 -7.438 1 95.94 196 GLN A CA 1
ATOM 1586 C C . GLN A 1 196 ? 17.688 -4.34 -8.203 1 95.94 196 GLN A C 1
ATOM 1588 O O . GLN A 1 196 ? 18.734 -3.844 -7.793 1 95.94 196 GLN A O 1
ATOM 1593 N N . TYR A 1 197 ? 17.094 -4.031 -9.281 1 94.88 197 TYR A N 1
ATOM 1594 C CA . TYR A 1 197 ? 17.594 -2.916 -10.078 1 94.88 197 TYR A CA 1
ATOM 1595 C C . TYR A 1 197 ? 17.625 -1.634 -9.258 1 94.88 197 TYR A C 1
ATOM 1597 O O . TYR A 1 197 ? 18.641 -0.943 -9.211 1 94.88 197 TYR A O 1
ATOM 1605 N N . TYR A 1 198 ? 16.531 -1.327 -8.609 1 95.69 198 TYR A N 1
ATOM 1606 C CA . TYR A 1 198 ? 16.484 -0.108 -7.809 1 95.69 198 TYR A CA 1
ATOM 1607 C C . TYR A 1 198 ? 17.516 -0.146 -6.695 1 95.69 198 TYR A C 1
ATOM 1609 O O . TYR A 1 198 ? 18.125 0.877 -6.363 1 95.69 198 TYR A O 1
ATOM 1617 N N . ARG A 1 199 ? 17.641 -1.294 -6.066 1 95.88 199 ARG A N 1
ATOM 1618 C CA . ARG A 1 199 ? 18.641 -1.43 -5.016 1 95.88 199 ARG A CA 1
ATOM 1619 C C . ARG A 1 199 ? 20.016 -0.991 -5.508 1 95.88 199 ARG A C 1
ATOM 1621 O O . ARG A 1 199 ? 20.734 -0.272 -4.809 1 95.88 199 ARG A O 1
ATOM 1628 N N . SER A 1 200 ? 20.359 -1.379 -6.676 1 94.06 200 SER A N 1
ATOM 1629 C CA . SER A 1 200 ? 21.672 -1.085 -7.254 1 94.06 200 SER A CA 1
ATOM 1630 C C . SER A 1 200 ? 21.766 0.374 -7.691 1 94.06 200 SER A C 1
ATOM 1632 O O . SER A 1 200 ? 22.812 1.01 -7.523 1 94.06 200 SER A O 1
ATOM 1634 N N . GLU A 1 201 ? 20.672 0.908 -8.156 1 93.31 201 GLU A N 1
ATOM 1635 C CA . GLU A 1 201 ? 20.75 2.16 -8.906 1 93.31 201 GLU A CA 1
ATOM 1636 C C . GLU A 1 201 ? 20.516 3.361 -7.992 1 93.31 201 GLU A C 1
ATOM 1638 O O . GLU A 1 201 ? 21.078 4.438 -8.219 1 93.31 201 GLU A O 1
ATOM 1643 N N . ILE A 1 202 ? 19.703 3.135 -6.941 1 94.81 202 ILE A N 1
ATOM 1644 C CA . ILE A 1 202 ? 19.297 4.383 -6.305 1 94.81 202 ILE A CA 1
ATOM 1645 C C . ILE A 1 202 ? 19.531 4.297 -4.801 1 94.81 202 ILE A C 1
ATOM 1647 O O . ILE A 1 202 ? 19.406 5.293 -4.086 1 94.81 202 ILE A O 1
ATOM 1651 N N . PHE A 1 203 ? 19.828 3.186 -4.254 1 96.12 203 PHE A N 1
ATOM 1652 C CA . PHE A 1 203 ? 20.156 3.053 -2.84 1 96.12 203 PHE A CA 1
ATOM 1653 C C . PHE A 1 203 ? 21.672 3.094 -2.631 1 96.12 203 PHE A C 1
ATOM 1655 O O . PHE A 1 203 ? 22.438 2.709 -3.518 1 96.12 203 PHE A O 1
ATOM 1662 N N . LYS A 1 204 ? 22.047 3.572 -1.492 1 95.25 204 LYS A N 1
ATOM 1663 C CA . LYS A 1 204 ? 23.438 3.486 -1.099 1 95.25 204 LYS A CA 1
ATOM 1664 C C . LYS A 1 204 ? 23.891 2.033 -0.975 1 95.25 204 LYS A C 1
ATOM 1666 O O . LYS A 1 204 ? 23.078 1.151 -0.678 1 95.25 204 LYS A O 1
ATOM 1671 N N . LYS A 1 205 ? 25.156 1.796 -1.191 1 91.25 205 LYS A N 1
ATOM 1672 C CA . LYS A 1 205 ? 25.703 0.449 -1.062 1 91.25 205 LYS A CA 1
ATOM 1673 C C . LYS A 1 205 ? 25.891 0.069 0.404 1 91.25 205 LYS A C 1
ATOM 1675 O O . LYS A 1 205 ? 26.203 0.922 1.236 1 91.25 205 LYS A O 1
ATOM 1680 N N . THR A 1 206 ? 25.609 -1.148 0.625 1 84.81 206 THR A N 1
ATOM 1681 C CA . THR A 1 206 ? 25.859 -1.672 1.962 1 84.81 206 THR A CA 1
ATOM 1682 C C . THR A 1 206 ? 27.094 -2.564 1.967 1 84.81 206 THR A C 1
ATOM 1684 O O . THR A 1 206 ? 27.672 -2.838 0.913 1 84.81 206 THR A O 1
ATOM 1687 N N . LEU A 1 207 ? 27.5 -2.912 3.195 1 69.94 207 LEU A N 1
ATOM 1688 C CA . LEU A 1 207 ? 28.688 -3.758 3.324 1 69.94 207 LEU A CA 1
ATOM 1689 C C . LEU A 1 207 ? 28.484 -5.09 2.607 1 69.94 207 LEU A C 1
ATOM 1691 O O . LEU A 1 207 ? 29.453 -5.715 2.164 1 69.94 207 LEU A O 1
ATOM 1695 N N . SER A 1 208 ? 27.266 -5.547 2.49 1 65.69 208 SER A N 1
ATOM 1696 C CA . SER A 1 208 ? 26.969 -6.824 1.849 1 65.69 208 SER A CA 1
ATOM 1697 C C . SER A 1 208 ? 26.953 -6.688 0.33 1 65.69 208 SER A C 1
ATOM 1699 O O . SER A 1 208 ? 26.891 -7.688 -0.387 1 65.69 208 SER A O 1
ATOM 1701 N N . ASP A 1 209 ? 26.969 -5.453 -0.14 1 69.44 209 ASP A N 1
ATOM 1702 C CA . ASP A 1 209 ? 26.969 -5.242 -1.584 1 69.44 209 ASP A CA 1
ATOM 1703 C C . ASP A 1 209 ? 28.391 -5.344 -2.152 1 69.44 209 ASP A C 1
ATOM 1705 O O . ASP A 1 209 ? 29.359 -4.91 -1.513 1 69.44 209 ASP A O 1
ATOM 1709 N N . MET B 1 1 ? 62.125 41.531 -61.812 1 24.98 1 MET B N 1
ATOM 1710 C CA . MET B 1 1 ? 62.094 40.844 -60.531 1 24.98 1 MET B CA 1
ATOM 1711 C C . MET B 1 1 ? 60.812 41.188 -59.781 1 24.98 1 MET B C 1
ATOM 1713 O O . MET B 1 1 ? 60.688 42.281 -59.219 1 24.98 1 MET B O 1
ATOM 1717 N N . LYS B 1 2 ? 59.656 40.844 -60.469 1 27.16 2 LYS B N 1
ATOM 1718 C CA . LYS B 1 2 ? 58.25 41.094 -60.188 1 27.16 2 LYS B CA 1
ATOM 1719 C C . LYS B 1 2 ? 57.844 40.562 -58.844 1 27.16 2 LYS B C 1
ATOM 1721 O O . LYS B 1 2 ? 58.094 39.406 -58.5 1 27.16 2 LYS B O 1
ATOM 1726 N N . LEU B 1 3 ? 57.75 41.5 -57.812 1 26.89 3 LEU B N 1
ATOM 1727 C CA . LEU B 1 3 ? 57.406 41.469 -56.406 1 26.89 3 LEU B CA 1
ATOM 1728 C C . LEU B 1 3 ? 56.031 40.781 -56.188 1 26.89 3 LEU B C 1
ATOM 1730 O O . LEU B 1 3 ? 55.031 41.25 -56.688 1 26.89 3 LEU B O 1
ATOM 1734 N N . LEU B 1 4 ? 56 39.469 -56.375 1 30.47 4 LEU B N 1
ATOM 1735 C CA . LEU B 1 4 ? 54.812 38.625 -56.188 1 30.47 4 LEU B CA 1
ATOM 1736 C C . LEU B 1 4 ? 54.188 38.844 -54.844 1 30.47 4 LEU B C 1
ATOM 1738 O O . LEU B 1 4 ? 54.844 38.688 -53.812 1 30.47 4 LEU B O 1
ATOM 1742 N N . ASN B 1 5 ? 53.312 39.875 -54.719 1 27.89 5 ASN B N 1
ATOM 1743 C CA . ASN B 1 5 ? 52.531 40.312 -53.594 1 27.89 5 ASN B CA 1
ATOM 1744 C C . ASN B 1 5 ? 51.75 39.125 -53 1 27.89 5 ASN B C 1
ATOM 1746 O O . ASN B 1 5 ? 50.875 38.562 -53.656 1 27.89 5 ASN B O 1
ATOM 1750 N N . ILE B 1 6 ? 52.344 38.281 -52.188 1 28.94 6 ILE B N 1
ATOM 1751 C CA . ILE B 1 6 ? 51.844 37.156 -51.438 1 28.94 6 ILE B CA 1
ATOM 1752 C C . ILE B 1 6 ? 50.688 37.594 -50.531 1 28.94 6 ILE B C 1
ATOM 1754 O O . ILE B 1 6 ? 50.906 38.406 -49.625 1 28.94 6 ILE B O 1
ATOM 1758 N N . SER B 1 7 ? 49.562 38.031 -51.156 1 28.17 7 SER B N 1
ATOM 1759 C CA . SER B 1 7 ? 48.438 38.406 -50.375 1 28.17 7 SER B CA 1
ATOM 1760 C C . SER B 1 7 ? 48.094 37.312 -49.344 1 28.17 7 SER B C 1
ATOM 1762 O O . SER B 1 7 ? 48.031 36.125 -49.656 1 28.17 7 SER B O 1
ATOM 1764 N N . PHE B 1 8 ? 48.531 37.5 -48.062 1 28.42 8 PHE B N 1
ATOM 1765 C CA . PHE B 1 8 ? 48.25 36.781 -46.812 1 28.42 8 PHE B CA 1
ATOM 1766 C C . PHE B 1 8 ? 46.75 36.562 -46.625 1 28.42 8 PHE B C 1
ATOM 1768 O O . PHE B 1 8 ? 45.969 37.5 -46.562 1 28.42 8 PHE B O 1
ATOM 1775 N N . ILE B 1 9 ? 46.156 35.594 -47.406 1 27.3 9 ILE B N 1
ATOM 1776 C CA . ILE B 1 9 ? 44.781 35.188 -47.188 1 27.3 9 ILE B CA 1
ATOM 1777 C C . ILE B 1 9 ? 44.594 34.875 -45.719 1 27.3 9 ILE B C 1
ATOM 1779 O O . ILE B 1 9 ? 45.25 34 -45.156 1 27.3 9 ILE B O 1
ATOM 1783 N N . LYS B 1 10 ? 44.281 35.938 -44.906 1 26.78 10 LYS B N 1
ATOM 1784 C CA . LYS B 1 10 ? 43.812 35.844 -43.531 1 26.78 10 LYS B CA 1
ATOM 1785 C C . LYS B 1 10 ? 42.75 34.75 -43.406 1 26.78 10 LYS B C 1
ATOM 1787 O O . LYS B 1 10 ? 41.719 34.812 -44.094 1 26.78 10 LYS B O 1
ATOM 1792 N N . ASN B 1 11 ? 43.188 33.469 -43.375 1 26.41 11 ASN B N 1
ATOM 1793 C CA . ASN B 1 11 ? 42.344 32.344 -43 1 26.41 11 ASN B CA 1
ATOM 1794 C C . ASN B 1 11 ? 41.5 32.656 -41.75 1 26.41 11 ASN B C 1
ATOM 1796 O O . ASN B 1 11 ? 42.031 32.844 -40.656 1 26.41 11 ASN B O 1
ATOM 1800 N N . SER B 1 12 ? 40.5 33.562 -41.906 1 27.16 12 SER B N 1
ATOM 1801 C CA . SER B 1 12 ? 39.531 33.781 -40.844 1 27.16 12 SER B CA 1
ATOM 1802 C C . SER B 1 12 ? 39.031 32.438 -40.281 1 27.16 12 SER B C 1
ATOM 1804 O O . SER B 1 12 ? 38.406 31.641 -40.969 1 27.16 12 SER B O 1
ATOM 1806 N N . GLN B 1 13 ? 39.906 31.766 -39.531 1 27.33 13 GLN B N 1
ATOM 1807 C CA . GLN B 1 13 ? 39.438 30.672 -38.688 1 27.33 13 GLN B CA 1
ATOM 1808 C C . GLN B 1 13 ? 38.125 31.031 -38 1 27.33 13 GLN B C 1
ATOM 1810 O O . GLN B 1 13 ? 38.062 31.953 -37.188 1 27.33 13 GLN B O 1
ATOM 1815 N N . GLN B 1 14 ? 37.031 31.109 -38.812 1 26.44 14 GLN B N 1
ATOM 1816 C CA . GLN B 1 14 ? 35.75 31.156 -38.094 1 26.44 14 GLN B CA 1
ATOM 1817 C C . GLN B 1 14 ? 35.719 30.156 -36.938 1 26.44 14 GLN B C 1
ATOM 1819 O O . GLN B 1 14 ? 35.844 28.953 -37.188 1 26.44 14 GLN B O 1
ATOM 1824 N N . ILE B 1 15 ? 36.344 30.516 -35.844 1 28.8 15 ILE B N 1
ATOM 1825 C CA . ILE B 1 15 ? 36.094 29.781 -34.594 1 28.8 15 ILE B CA 1
ATOM 1826 C C . ILE B 1 15 ? 34.625 29.406 -34.5 1 28.8 15 ILE B C 1
ATOM 1828 O O . ILE B 1 15 ? 33.75 30.266 -34.469 1 28.8 15 ILE B O 1
ATOM 1832 N N . ILE B 1 16 ? 34.25 28.375 -35.312 1 28.89 16 ILE B N 1
ATOM 1833 C CA . ILE B 1 16 ? 32.938 27.812 -35 1 28.89 16 ILE B CA 1
ATOM 1834 C C . ILE B 1 16 ? 32.781 27.75 -33.469 1 28.89 16 ILE B C 1
ATOM 1836 O O . ILE B 1 16 ? 33.531 27.062 -32.781 1 28.89 16 ILE B O 1
ATOM 1840 N N . ASN B 1 17 ? 32.625 28.938 -32.938 1 29.56 17 ASN B N 1
ATOM 1841 C CA . ASN B 1 17 ? 32.156 28.844 -31.547 1 29.56 17 ASN B CA 1
ATOM 1842 C C . ASN B 1 17 ? 31.141 27.734 -31.359 1 29.56 17 ASN B C 1
ATOM 1844 O O . ASN B 1 17 ? 30.109 27.719 -32.031 1 29.56 17 ASN B O 1
ATOM 1848 N N . PRO B 1 18 ? 31.75 26.5 -31.188 1 30.55 18 PRO B N 1
ATOM 1849 C CA . PRO B 1 18 ? 30.719 25.5 -30.891 1 30.55 18 PRO B CA 1
ATOM 1850 C C . PRO B 1 18 ? 29.594 26.078 -30.031 1 30.55 18 PRO B C 1
ATOM 1852 O O . PRO B 1 18 ? 29.844 26.672 -28.984 1 30.55 18 PRO B O 1
ATOM 1855 N N . ILE B 1 19 ? 28.688 26.734 -30.688 1 29.34 19 ILE B N 1
ATOM 1856 C CA . ILE B 1 19 ? 27.422 26.922 -29.984 1 29.34 19 ILE B CA 1
ATOM 1857 C C . ILE B 1 19 ? 27.156 25.734 -29.062 1 29.34 19 ILE B C 1
ATOM 1859 O O . ILE B 1 19 ? 26.953 24.625 -29.531 1 29.34 19 ILE B O 1
ATOM 1863 N N . CYS B 1 20 ? 28.062 25.547 -28.141 1 27.83 20 CYS B N 1
ATOM 1864 C CA . CYS B 1 20 ? 27.578 24.719 -27.047 1 27.83 20 CYS B CA 1
ATOM 1865 C C . CYS B 1 20 ? 26.109 25.031 -26.75 1 27.83 20 CYS B C 1
ATOM 1867 O O . CYS B 1 20 ? 25.781 26.094 -26.234 1 27.83 20 CYS B O 1
ATOM 1869 N N . SER B 1 21 ? 25.312 24.953 -27.844 1 29.47 21 SER B N 1
ATOM 1870 C CA . SER B 1 21 ? 23.906 24.922 -27.406 1 29.47 21 SER B CA 1
ATOM 1871 C C . SER B 1 21 ? 23.75 24.203 -26.078 1 29.47 21 SER B C 1
ATOM 1873 O O . SER B 1 21 ? 24.078 23.016 -25.953 1 29.47 21 SER B O 1
ATOM 1875 N N . LYS B 1 22 ? 24.234 24.859 -25.062 1 28.45 22 LYS B N 1
ATOM 1876 C CA . LYS B 1 22 ? 23.656 24.5 -23.781 1 28.45 22 LYS B CA 1
ATOM 1877 C C . LYS B 1 22 ? 22.219 24 -23.922 1 28.45 22 LYS B C 1
ATOM 1879 O O . LYS B 1 22 ? 21.312 24.797 -24.172 1 28.45 22 LYS B O 1
ATOM 1884 N N . ARG B 1 23 ? 22.031 23.047 -24.75 1 27.23 23 ARG B N 1
ATOM 1885 C CA . ARG B 1 23 ? 20.766 22.375 -24.469 1 27.23 23 ARG B CA 1
ATOM 1886 C C . ARG B 1 23 ? 20.375 22.531 -23 1 27.23 23 ARG B C 1
ATOM 1888 O O . ARG B 1 23 ? 21.062 22.016 -22.109 1 27.23 23 ARG B O 1
ATOM 1895 N N . MET B 1 24 ? 20.156 23.719 -22.641 1 28.02 24 MET B N 1
ATOM 1896 C CA . MET B 1 24 ? 19.438 23.875 -21.375 1 28.02 24 MET B CA 1
ATOM 1897 C C . MET B 1 24 ? 18.703 22.578 -21.016 1 28.02 24 MET B C 1
ATOM 1899 O O . MET B 1 24 ? 17.75 22.203 -21.688 1 28.02 24 MET B O 1
ATOM 1903 N N . LEU B 1 25 ? 19.453 21.609 -20.828 1 32.88 25 LEU B N 1
ATOM 1904 C CA . LEU B 1 25 ? 18.734 20.578 -20.078 1 32.88 25 LEU B CA 1
ATOM 1905 C C . LEU B 1 25 ? 17.547 21.172 -19.328 1 32.88 25 LEU B C 1
ATOM 1907 O O . LEU B 1 25 ? 17.734 21.922 -18.359 1 32.88 25 LEU B O 1
ATOM 1911 N N . ALA B 1 26 ? 16.812 21.938 -20.062 1 32.31 26 ALA B N 1
ATOM 1912 C CA . ALA B 1 26 ? 15.547 22.203 -19.359 1 32.31 26 ALA B CA 1
ATOM 191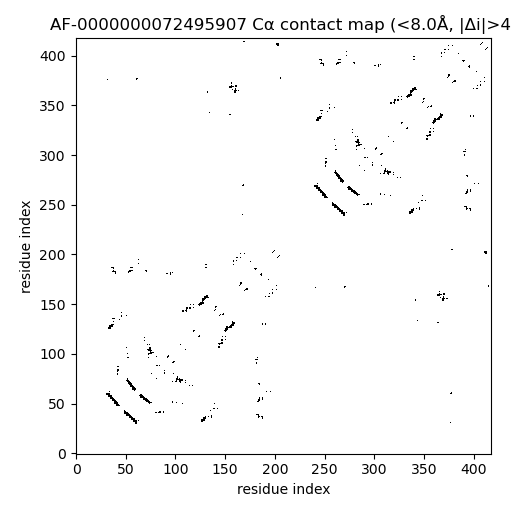3 C C . ALA B 1 26 ? 15.281 21.141 -18.297 1 32.31 26 ALA B C 1
ATOM 1915 O O . ALA B 1 26 ? 14.945 20 -18.625 1 32.31 26 ALA B O 1
ATOM 1916 N N . SER B 1 27 ? 16.125 21.016 -17.484 1 36.16 27 SER B N 1
ATOM 1917 C CA . SER B 1 27 ? 15.633 20.203 -16.375 1 36.16 27 SER B CA 1
ATOM 1918 C C . SER B 1 27 ? 14.125 20.375 -16.203 1 36.16 27 SER B C 1
ATOM 1920 O O . SER B 1 27 ? 13.656 21.422 -15.766 1 36.16 27 SER B O 1
ATOM 1922 N N . LYS B 1 28 ? 13.328 20.406 -17.266 1 37.62 28 LYS B N 1
ATOM 1923 C CA . LYS B 1 28 ? 11.898 20.297 -16.969 1 37.62 28 LYS B CA 1
ATOM 1924 C C . LYS B 1 28 ? 11.672 19.656 -15.602 1 37.62 28 LYS B C 1
ATOM 1926 O O . LYS B 1 28 ? 11.703 18.438 -15.469 1 37.62 28 LYS B O 1
ATOM 1931 N N . ASN B 1 29 ? 12.234 20.078 -14.656 1 41.94 29 ASN B N 1
ATOM 1932 C CA . ASN B 1 29 ? 11.859 19.703 -13.297 1 41.94 29 ASN B CA 1
ATOM 1933 C C . ASN B 1 29 ? 10.359 19.438 -13.18 1 41.94 29 ASN B C 1
ATOM 1935 O O . ASN B 1 29 ? 9.586 20.359 -12.938 1 41.94 29 ASN B O 1
ATOM 1939 N N . THR B 1 30 ? 9.695 18.828 -14.164 1 50.94 30 THR B N 1
ATOM 1940 C CA . THR B 1 30 ? 8.297 18.453 -13.969 1 50.94 30 THR B CA 1
ATOM 1941 C C . THR B 1 30 ? 8.016 18.188 -12.492 1 50.94 30 THR B C 1
ATOM 1943 O O . THR B 1 30 ? 8.633 17.312 -11.883 1 50.94 30 THR B O 1
ATOM 1946 N N . PHE B 1 31 ? 7.711 19.281 -11.828 1 64.94 31 PHE B N 1
ATOM 1947 C CA . PHE B 1 31 ? 7.453 19.375 -10.398 1 64.94 31 PHE B CA 1
ATOM 1948 C C . PHE B 1 31 ? 6.398 18.359 -9.961 1 64.94 31 PHE B C 1
ATOM 1950 O O . PHE B 1 31 ? 5.23 18.469 -10.344 1 64.94 31 PHE B O 1
ATOM 1957 N N . HIS B 1 32 ? 6.844 17.203 -9.594 1 88.38 32 HIS B N 1
ATOM 1958 C CA . HIS B 1 32 ? 5.941 16.203 -9.016 1 88.38 32 HIS B CA 1
ATOM 1959 C C . HIS B 1 32 ? 5.465 16.625 -7.629 1 88.38 32 HIS B C 1
ATOM 1961 O O . HIS B 1 32 ? 6.215 17.25 -6.871 1 88.38 32 HIS B O 1
ATOM 1967 N N . LYS B 1 33 ? 4.203 16.594 -7.492 1 96.56 33 LYS B N 1
ATOM 1968 C CA . LYS B 1 33 ? 3.609 16.812 -6.176 1 96.56 33 LYS B CA 1
ATOM 1969 C C . LYS B 1 33 ? 3.176 15.492 -5.543 1 96.56 33 LYS B C 1
ATOM 1971 O O . LYS B 1 33 ? 2.84 14.539 -6.246 1 96.56 33 LYS B O 1
ATOM 1976 N N . LEU B 1 34 ? 3.318 15.43 -4.273 1 98.62 34 LEU B N 1
ATOM 1977 C CA . LEU B 1 34 ? 2.83 14.297 -3.498 1 98.62 34 LEU B CA 1
ATOM 1978 C C . LEU B 1 34 ? 1.68 14.719 -2.588 1 98.62 34 LEU B C 1
ATOM 1980 O O . LEU B 1 34 ? 1.746 15.766 -1.938 1 98.62 34 LEU B O 1
ATOM 1984 N N . ILE B 1 35 ? 0.632 13.93 -2.588 1 98.88 35 ILE B N 1
ATOM 1985 C CA . ILE B 1 35 ? -0.54 14.172 -1.752 1 98.88 35 ILE B CA 1
ATOM 1986 C C . ILE B 1 35 ? -0.476 13.281 -0.51 1 98.88 35 ILE B C 1
ATOM 1988 O O . ILE B 1 35 ? -0.859 12.109 -0.556 1 98.88 35 ILE B O 1
ATOM 1992 N N . TRP B 1 36 ? -0.044 13.844 0.604 1 98.88 36 TRP B N 1
ATOM 1993 C CA . TRP B 1 36 ? 0.04 13.094 1.853 1 98.88 36 TRP B CA 1
ATOM 1994 C C . TRP B 1 36 ? -1.301 13.094 2.578 1 98.88 36 TRP B C 1
ATOM 1996 O O . TRP B 1 36 ? -1.922 14.148 2.752 1 98.88 36 TRP B O 1
ATOM 2006 N N . ILE B 1 37 ? -1.688 11.891 2.965 1 98.75 37 ILE B N 1
ATOM 2007 C CA . ILE B 1 37 ? -2.967 11.805 3.662 1 98.75 37 ILE B CA 1
ATOM 2008 C C . ILE B 1 37 ? -2.828 10.906 4.887 1 98.75 37 ILE B C 1
ATOM 2010 O O . ILE B 1 37 ? -1.96 10.031 4.926 1 98.75 37 ILE B O 1
ATOM 2014 N N . ASP B 1 38 ? -3.566 11.109 5.875 1 98.31 38 ASP B N 1
ATOM 2015 C CA . ASP B 1 38 ? -3.793 10.25 7.035 1 98.31 38 ASP B CA 1
ATOM 2016 C C . ASP B 1 38 ? -5.238 10.352 7.52 1 98.31 38 ASP B C 1
ATOM 2018 O O . ASP B 1 38 ? -5.832 11.43 7.492 1 98.31 38 ASP B O 1
ATOM 2022 N N . CYS B 1 39 ? -5.809 9.258 7.922 1 98.38 39 CYS B N 1
ATOM 2023 C CA . CYS B 1 39 ? -7.16 9.203 8.469 1 98.38 39 CYS B CA 1
ATOM 2024 C C . CYS B 1 39 ? -7.176 8.508 9.82 1 98.38 39 CYS B C 1
ATOM 2026 O O . CYS B 1 39 ? -6.43 7.559 10.047 1 98.38 39 CYS B O 1
ATOM 2028 N N . GLU B 1 40 ? -7.984 8.992 10.656 1 97.19 40 GLU B N 1
ATOM 2029 C CA . GLU B 1 40 ? -8.383 8.273 11.859 1 97.19 40 GLU B CA 1
ATOM 2030 C C . GLU B 1 40 ? -9.789 7.691 11.719 1 97.19 40 GLU B C 1
ATOM 2032 O O . GLU B 1 40 ? -10.688 8.344 11.18 1 97.19 40 GLU B O 1
ATOM 2037 N N . MET B 1 41 ? -10.008 6.512 12.18 1 96.31 41 MET B N 1
ATOM 2038 C CA . MET B 1 41 ? -11.266 5.793 11.977 1 96.31 41 MET B CA 1
ATOM 2039 C C . MET B 1 41 ? -11.766 5.191 13.281 1 96.31 41 MET B C 1
ATOM 2041 O O . MET B 1 41 ? -11.016 5.086 14.25 1 96.31 41 MET B O 1
ATOM 2045 N N . THR B 1 42 ? -13.016 4.762 13.297 1 94.81 42 THR B N 1
ATOM 2046 C CA . THR B 1 42 ? -13.602 4.113 14.461 1 94.81 42 THR B CA 1
ATOM 2047 C C . THR B 1 42 ? -13.125 2.668 14.578 1 94.81 42 THR B C 1
ATOM 2049 O O . THR B 1 42 ? -13.352 2.014 15.602 1 94.81 42 THR B O 1
ATOM 2052 N N . GLY B 1 43 ? -12.516 2.164 13.609 1 92.88 43 GLY B N 1
ATOM 2053 C CA . GLY B 1 43 ? -11.961 0.831 13.438 1 92.88 43 GLY B CA 1
ATOM 2054 C C . GLY B 1 43 ? -11.359 0.607 12.062 1 92.88 43 GLY B C 1
ATOM 2055 O O . GLY B 1 43 ? -11.258 1.541 11.266 1 92.88 43 GLY B O 1
ATOM 2056 N N . LEU B 1 44 ? -11.047 -0.542 11.688 1 92.31 44 LEU B N 1
ATOM 2057 C CA . LEU B 1 44 ? -10.297 -0.783 10.461 1 92.31 44 LEU B CA 1
ATOM 2058 C C . LEU B 1 44 ? -11.156 -1.5 9.43 1 92.31 44 LEU B C 1
ATOM 2060 O O . LEU B 1 44 ? -10.711 -1.738 8.297 1 92.31 44 LEU B O 1
ATOM 2064 N N . ASP B 1 45 ? -12.344 -1.803 9.773 1 91.75 45 ASP B N 1
ATOM 2065 C CA . ASP B 1 45 ? -13.234 -2.482 8.844 1 91.75 45 ASP B CA 1
ATOM 2066 C C . ASP B 1 45 ? -13.961 -1.479 7.953 1 91.75 45 ASP B C 1
ATOM 2068 O O . ASP B 1 45 ? -14.914 -0.833 8.391 1 91.75 45 ASP B O 1
ATOM 2072 N N . VAL B 1 46 ? -13.609 -1.467 6.691 1 93.25 46 VAL B N 1
ATOM 2073 C CA . VAL B 1 46 ? -14.102 -0.477 5.742 1 93.25 46 VAL B CA 1
ATOM 2074 C C . VAL B 1 46 ? -15.609 -0.639 5.566 1 93.25 46 VAL B C 1
ATOM 2076 O O . VAL B 1 46 ? -16.312 0.328 5.266 1 93.25 46 VAL B O 1
ATOM 2079 N N . SER B 1 47 ? -16.141 -1.816 5.746 1 91.12 47 SER B N 1
ATOM 2080 C CA . SER B 1 47 ? -17.562 -2.086 5.504 1 91.12 47 SER B CA 1
ATOM 2081 C C . SER B 1 47 ? -18.422 -1.529 6.629 1 91.12 47 SER B C 1
ATOM 2083 O O . SER B 1 47 ? -19.609 -1.252 6.422 1 91.12 47 SER B O 1
ATOM 2085 N N . SER B 1 48 ? -17.859 -1.29 7.824 1 91.88 48 SER B N 1
ATOM 2086 C CA . SER B 1 48 ? -18.719 -0.929 8.961 1 91.88 48 SER B CA 1
ATOM 2087 C C . SER B 1 48 ? -18.172 0.3 9.68 1 91.88 48 SER B C 1
ATOM 2089 O O . SER B 1 48 ? -18.938 1.046 10.305 1 91.88 48 SER B O 1
ATOM 2091 N N . ASP B 1 49 ? -16.875 0.511 9.625 1 94.69 49 ASP B N 1
ATOM 2092 C CA . ASP B 1 49 ? -16.266 1.6 10.375 1 94.69 49 ASP B CA 1
ATOM 2093 C C . ASP B 1 49 ? -16.312 2.906 9.586 1 94.69 49 ASP B C 1
ATOM 2095 O O . ASP B 1 49 ? -16.578 2.902 8.383 1 94.69 49 ASP B O 1
ATOM 2099 N N . LYS B 1 50 ? -16.078 3.973 10.367 1 95.62 50 LYS B N 1
ATOM 2100 C CA . LYS B 1 50 ? -16.234 5.309 9.797 1 95.62 50 LYS B CA 1
ATOM 2101 C C . LYS B 1 50 ? -14.961 6.129 9.961 1 95.62 50 LYS B C 1
ATOM 2103 O O . LYS B 1 50 ? -14.18 5.895 10.891 1 95.62 50 LYS B O 1
ATOM 2108 N N . ILE B 1 51 ? -14.812 7.07 9.023 1 97.69 51 ILE B N 1
ATOM 2109 C CA . ILE B 1 51 ? -13.719 8.031 9.141 1 97.69 51 ILE B CA 1
ATOM 2110 C C . ILE B 1 51 ? -14.086 9.102 10.164 1 97.69 51 ILE B C 1
ATOM 2112 O O . ILE B 1 51 ? -15.188 9.648 10.133 1 97.69 51 ILE B O 1
ATOM 2116 N N . LEU B 1 52 ? -13.133 9.422 11.039 1 97.88 52 LEU B N 1
ATOM 2117 C CA . LEU B 1 52 ? -13.328 10.43 12.07 1 97.88 52 LEU B CA 1
ATOM 2118 C C . LEU B 1 52 ? -12.578 11.719 11.727 1 97.88 52 LEU B C 1
ATOM 2120 O O . LEU B 1 52 ? -13.039 12.812 12.047 1 97.88 52 LEU B O 1
ATOM 2124 N N . GLU B 1 53 ? -11.453 11.562 11.172 1 98.62 53 GLU B N 1
ATOM 2125 C CA . GLU B 1 53 ? -10.555 12.68 10.898 1 98.62 53 GLU B CA 1
ATOM 2126 C C . GLU B 1 53 ? -9.758 12.445 9.617 1 98.62 53 GLU B C 1
ATOM 2128 O O . GLU B 1 53 ? -9.289 11.328 9.367 1 98.62 53 GLU B O 1
ATOM 2133 N N . ILE B 1 54 ? -9.617 13.484 8.781 1 98.81 54 ILE B N 1
ATOM 2134 C CA . ILE B 1 54 ? -8.758 13.445 7.602 1 98.81 54 ILE B CA 1
ATOM 2135 C C . ILE B 1 54 ? -7.793 14.625 7.629 1 98.81 54 ILE B C 1
ATOM 2137 O O . ILE B 1 54 ? -8.188 15.758 7.926 1 98.81 54 ILE B O 1
ATOM 2141 N N . GLY B 1 55 ? -6.535 14.383 7.453 1 98.81 55 GLY B N 1
ATOM 2142 C CA . GLY B 1 55 ? -5.539 15.406 7.176 1 98.81 55 GLY B CA 1
ATOM 2143 C C . GLY B 1 55 ? -4.875 15.242 5.82 1 98.81 55 GLY B C 1
ATOM 2144 O O . GLY B 1 55 ? -4.684 14.117 5.352 1 98.81 55 GLY B O 1
ATOM 2145 N N . LEU B 1 56 ? -4.527 16.344 5.188 1 98.88 56 LEU B N 1
ATOM 2146 C CA . LEU B 1 56 ? -3.854 16.328 3.895 1 98.88 56 LEU B CA 1
ATOM 2147 C C . LEU B 1 56 ? -2.734 17.375 3.852 1 98.88 56 LEU B C 1
ATOM 2149 O O . LEU B 1 56 ? -2.92 18.516 4.285 1 98.88 56 LEU B O 1
ATOM 2153 N N . ILE B 1 57 ? -1.585 17 3.449 1 98.88 57 ILE B N 1
ATOM 2154 C CA . ILE B 1 57 ? -0.477 17.922 3.182 1 98.88 57 ILE B CA 1
ATOM 2155 C C . ILE B 1 57 ? 0.035 17.703 1.759 1 98.88 57 ILE B C 1
ATOM 2157 O O . ILE B 1 57 ? 0.172 16.562 1.307 1 98.88 57 ILE B O 1
ATOM 2161 N N . LEU B 1 58 ? 0.182 18.766 1.035 1 98.81 58 LEU B N 1
ATOM 2162 C CA . LEU B 1 58 ? 0.76 18.75 -0.304 1 98.81 58 LEU B CA 1
ATOM 2163 C C . LEU B 1 58 ? 2.242 19.109 -0.26 1 98.81 58 LEU B C 1
ATOM 2165 O O . LEU B 1 58 ? 2.621 20.141 0.303 1 98.81 58 LEU B O 1
ATOM 2169 N N . THR B 1 59 ? 3.08 18.266 -0.804 1 98.56 59 THR B N 1
ATOM 2170 C CA . THR B 1 59 ? 4.496 18.609 -0.879 1 98.56 59 THR B CA 1
ATOM 2171 C C . THR B 1 59 ? 4.977 18.609 -2.328 1 98.56 59 THR B C 1
ATOM 2173 O O . THR B 1 59 ? 4.301 18.078 -3.213 1 98.56 59 THR B O 1
ATOM 2176 N N . ASP B 1 60 ? 6.129 19.234 -2.529 1 96.75 60 ASP B N 1
ATOM 2177 C CA . ASP B 1 60 ? 6.828 19.078 -3.801 1 96.75 60 ASP B CA 1
ATOM 2178 C C . ASP B 1 60 ? 7.703 17.828 -3.791 1 96.75 60 ASP B C 1
ATOM 2180 O O . ASP B 1 60 ? 7.633 17.016 -2.863 1 96.75 60 ASP B O 1
ATOM 2184 N N . SER B 1 61 ? 8.539 17.641 -4.809 1 93.69 61 SER B N 1
ATOM 2185 C CA . SER B 1 61 ? 9.352 16.438 -4.973 1 93.69 61 SER B CA 1
ATOM 2186 C C . SER B 1 61 ? 10.469 16.391 -3.936 1 93.69 61 SER B C 1
ATOM 2188 O O . SER B 1 61 ? 11.039 15.32 -3.689 1 93.69 61 SER B O 1
ATOM 2190 N N . ASN B 1 62 ? 10.758 17.531 -3.365 1 94.12 62 ASN B N 1
ATOM 2191 C CA . ASN B 1 62 ? 11.789 17.594 -2.338 1 94.12 62 ASN B CA 1
ATOM 2192 C C . ASN B 1 62 ? 11.195 17.516 -0.936 1 94.12 62 ASN B C 1
ATOM 2194 O O . ASN B 1 62 ? 11.891 17.734 0.055 1 94.12 62 ASN B O 1
ATOM 2198 N N . LEU B 1 63 ? 9.898 17.234 -0.856 1 97.31 63 LEU B N 1
ATOM 2199 C CA . LEU B 1 63 ? 9.172 16.984 0.383 1 97.31 63 LEU B CA 1
ATOM 2200 C C . LEU B 1 63 ? 9 18.266 1.182 1 97.31 63 LEU B C 1
ATOM 2202 O O . LEU B 1 63 ? 8.82 18.234 2.402 1 97.31 63 LEU B O 1
ATOM 2206 N N . ASN B 1 64 ? 9.117 19.406 0.513 1 97.25 64 ASN B N 1
ATOM 2207 C CA . ASN B 1 64 ? 8.734 20.672 1.129 1 97.25 64 ASN B CA 1
ATOM 2208 C C . ASN B 1 64 ? 7.227 20.875 1.077 1 97.25 64 ASN B C 1
ATOM 2210 O O . ASN B 1 64 ? 6.605 20.703 0.028 1 97.25 64 ASN B O 1
ATOM 2214 N N . THR B 1 65 ? 6.703 21.328 2.146 1 98.31 65 THR B N 1
ATOM 2215 C CA . THR B 1 65 ? 5.266 21.547 2.219 1 98.31 65 THR B CA 1
ATOM 2216 C C . THR B 1 65 ? 4.855 22.75 1.358 1 98.31 65 THR B C 1
ATOM 2218 O O . THR B 1 65 ? 5.453 23.812 1.453 1 98.31 65 THR B O 1
ATOM 2221 N N . ILE B 1 66 ? 3.898 22.547 0.515 1 98.25 66 ILE B N 1
ATOM 2222 C CA . ILE B 1 66 ? 3.309 23.578 -0.324 1 98.25 66 ILE B CA 1
ATOM 2223 C C . ILE B 1 66 ? 2.053 24.125 0.343 1 98.25 66 ILE B C 1
ATOM 2225 O O . ILE B 1 66 ? 1.861 25.344 0.41 1 98.25 66 ILE B O 1
ATOM 2229 N N . ASP B 1 67 ? 1.211 23.25 0.776 1 98.62 67 ASP B N 1
ATOM 2230 C CA . ASP B 1 67 ? -0.065 23.609 1.392 1 98.62 67 ASP B CA 1
ATOM 2231 C C . ASP B 1 67 ? -0.605 22.453 2.234 1 98.62 67 ASP B C 1
ATOM 2233 O O . ASP B 1 67 ? -0.036 21.359 2.236 1 98.62 67 ASP B O 1
ATOM 2237 N N . GLN B 1 68 ? -1.593 22.766 2.994 1 98.62 68 GLN B N 1
ATOM 2238 C CA . GLN B 1 68 ? -2.232 21.75 3.824 1 98.62 68 GLN B CA 1
ATOM 2239 C C . GLN B 1 68 ? -3.74 21.969 3.9 1 98.62 68 GLN B C 1
ATOM 2241 O O . GLN B 1 68 ? -4.219 23.078 3.701 1 98.62 68 GLN B O 1
ATOM 2246 N N . LEU B 1 69 ? -4.5 20.969 4.102 1 98.69 69 LEU B N 1
ATOM 2247 C CA . LEU B 1 69 ? -5.934 20.969 4.363 1 98.69 69 LEU B CA 1
ATOM 2248 C C . LEU B 1 69 ? -6.258 20.172 5.629 1 98.69 69 LEU B C 1
ATOM 2250 O O . LEU B 1 69 ? -5.855 19.016 5.762 1 98.69 69 LEU B O 1
ATOM 2254 N N . GLY B 1 70 ? -6.961 20.875 6.516 1 96.31 70 GLY B N 1
ATOM 2255 C CA . GLY B 1 70 ? -7.402 20.219 7.738 1 96.31 70 GLY B CA 1
ATOM 2256 C C . GLY B 1 70 ? -6.555 20.578 8.945 1 96.31 70 GLY B C 1
ATOM 2257 O O . GLY B 1 70 ? -5.801 21.547 8.914 1 96.31 70 GLY B O 1
ATOM 2258 N N . PRO B 1 71 ? -6.844 19.766 9.93 1 98.12 71 PRO B N 1
ATOM 2259 C CA . PRO B 1 71 ? -7.613 18.516 9.992 1 98.12 71 PRO B CA 1
ATOM 2260 C C . PRO B 1 71 ? -9.109 18.734 9.812 1 98.12 71 PRO B C 1
ATOM 2262 O O . PRO B 1 71 ? -9.656 19.719 10.305 1 98.12 71 PRO B O 1
ATOM 2265 N N . ILE B 1 72 ? -9.719 17.844 9.031 1 98.75 72 ILE B N 1
ATOM 2266 C CA . ILE B 1 72 ? -11.164 17.812 8.859 1 98.75 72 ILE B CA 1
ATOM 2267 C C . ILE B 1 72 ? -11.781 16.797 9.836 1 98.75 72 ILE B C 1
ATOM 2269 O O . ILE B 1 72 ? -11.461 15.609 9.789 1 98.75 72 ILE B O 1
ATOM 2273 N N . HIS B 1 73 ? -12.602 17.281 10.727 1 98.5 73 HIS B N 1
ATOM 2274 C CA . HIS B 1 73 ? -13.289 16.406 11.672 1 98.5 73 HIS B CA 1
ATOM 2275 C C . HIS B 1 73 ? -14.695 16.047 11.172 1 98.5 73 HIS B C 1
ATOM 2277 O O . HIS B 1 73 ? -15.461 16.938 10.797 1 98.5 73 HIS B O 1
ATOM 2283 N N . MET B 1 74 ? -15.008 14.781 11.234 1 98.44 74 MET B N 1
ATOM 2284 C CA . MET B 1 74 ? -16.312 14.328 10.766 1 98.44 74 MET B CA 1
ATOM 2285 C C . MET B 1 74 ? -17.359 14.461 11.859 1 98.44 74 MET B C 1
ATOM 2287 O O . MET B 1 74 ? -17.094 14.141 13.023 1 98.44 74 MET B O 1
ATOM 2291 N N . LYS B 1 75 ? -18.516 14.961 11.422 1 98.31 75 LYS B N 1
ATOM 2292 C CA . LYS B 1 75 ? -19.672 14.867 12.305 1 98.31 75 LYS B CA 1
ATOM 2293 C C . LYS B 1 75 ? -19.984 13.414 12.664 1 98.31 75 LYS B C 1
ATOM 2295 O O . LYS B 1 75 ? -20.281 12.602 11.781 1 98.31 75 LYS B O 1
ATOM 2300 N N . THR B 1 76 ? -19.922 13.078 13.961 1 96.19 76 THR B N 1
ATOM 2301 C CA . THR B 1 76 ? -20.125 11.711 14.414 1 96.19 76 THR B CA 1
ATOM 2302 C C . THR B 1 76 ? -21.047 11.672 15.633 1 96.19 76 THR B C 1
ATOM 2304 O O . THR B 1 76 ? -20.859 12.445 16.578 1 96.19 76 THR B O 1
ATOM 2307 N N . SER B 1 77 ? -22.047 10.805 15.602 1 94.62 77 SER B N 1
ATOM 2308 C CA . SER B 1 77 ? -22.969 10.68 16.719 1 94.62 77 SER B CA 1
ATOM 2309 C C . SER B 1 77 ? -22.297 10.016 17.922 1 94.62 77 SER B C 1
ATOM 2311 O O . SER B 1 77 ? -21.312 9.297 17.766 1 94.62 77 SER B O 1
ATOM 2313 N N . GLN B 1 78 ? -22.938 10.266 19.062 1 92.62 78 GLN B N 1
ATOM 2314 C CA . GLN B 1 78 ? -22.469 9.594 20.266 1 92.62 78 GLN B CA 1
ATOM 2315 C C . GLN B 1 78 ? -22.562 8.078 20.125 1 92.62 78 GLN B C 1
ATOM 2317 O O . GLN B 1 78 ? -21.688 7.348 20.609 1 92.62 78 GLN B O 1
ATOM 2322 N N . GLN B 1 79 ? -23.547 7.652 19.484 1 92.19 79 GLN B N 1
ATOM 2323 C CA . GLN B 1 79 ? -23.766 6.227 19.266 1 92.19 79 GLN B CA 1
ATOM 2324 C C . GLN B 1 79 ? -22.609 5.605 18.484 1 92.19 79 GLN B C 1
ATOM 2326 O O . GLN B 1 79 ? -22.125 4.531 18.844 1 92.19 79 GLN B O 1
ATOM 2331 N N . ASP B 1 80 ? -22.203 6.27 17.438 1 90.75 80 ASP B N 1
ATOM 2332 C CA . ASP B 1 80 ? -21.094 5.789 16.625 1 90.75 80 ASP B CA 1
ATOM 2333 C C . ASP B 1 80 ? -19.797 5.777 17.422 1 90.75 80 ASP B C 1
ATOM 2335 O O . ASP B 1 80 ? -19.016 4.832 17.328 1 90.75 80 ASP B O 1
ATOM 2339 N N . LEU B 1 81 ? -19.609 6.738 18.203 1 92.56 81 LEU B N 1
ATOM 2340 C CA . LEU B 1 81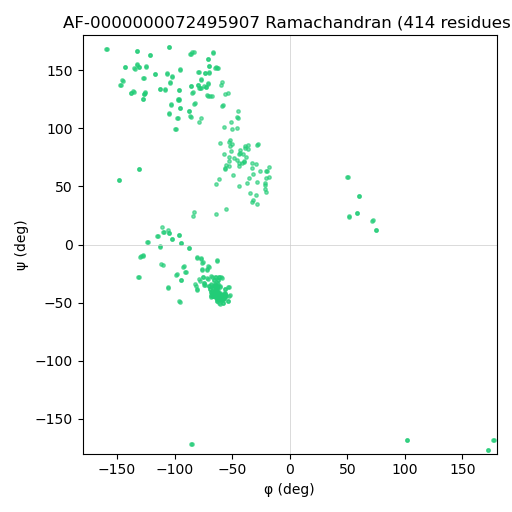 ? -18.391 6.848 19.016 1 92.56 81 LEU B CA 1
ATOM 2341 C C . LEU B 1 81 ? -18.359 5.758 20.078 1 92.56 81 LEU B C 1
ATOM 2343 O O . LEU B 1 81 ? -17.297 5.211 20.375 1 92.56 81 LEU B O 1
ATOM 2347 N N . ASP B 1 82 ? -19.484 5.426 20.562 1 89.56 82 ASP B N 1
ATOM 2348 C CA . ASP B 1 82 ? -19.578 4.387 21.594 1 89.56 82 ASP B CA 1
ATOM 2349 C C . ASP B 1 82 ? -19.312 3.004 21 1 89.56 82 ASP B C 1
ATOM 2351 O O . ASP B 1 82 ? -19 2.062 21.719 1 89.56 82 ASP B O 1
ATOM 2355 N N . SER B 1 83 ? -19.484 2.93 19.75 1 88.69 83 SER B N 1
ATOM 2356 C CA . SER B 1 83 ? -19.359 1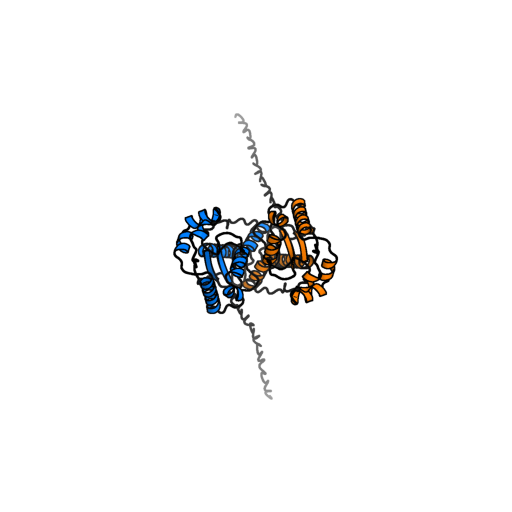.632 19.094 1 88.69 83 SER B CA 1
ATOM 2357 C C . SER B 1 83 ? -17.906 1.351 18.703 1 88.69 83 SER B C 1
ATOM 2359 O O . SER B 1 83 ? -17.594 0.269 18.188 1 88.69 83 SER B O 1
ATOM 2361 N N . MET B 1 84 ? -17.047 2.271 18.938 1 88.88 84 MET B N 1
ATOM 2362 C CA . MET B 1 84 ? -15.648 2.066 18.609 1 88.88 84 MET B CA 1
ATOM 2363 C C . MET B 1 84 ? -15.047 0.939 19.438 1 88.88 84 MET B C 1
ATOM 2365 O O . MET B 1 84 ? -15.547 0.627 20.531 1 88.88 84 MET B O 1
ATOM 2369 N N . ASN B 1 85 ? -14.062 0.337 18.859 1 86.62 85 ASN B N 1
ATOM 2370 C CA . ASN B 1 85 ? -13.352 -0.639 19.672 1 86.62 85 ASN B CA 1
ATOM 2371 C C . ASN B 1 85 ? -12.602 0.031 20.828 1 86.62 85 ASN B C 1
ATOM 2373 O O . ASN B 1 85 ? -12.477 1.256 20.859 1 86.62 85 ASN B O 1
ATOM 2377 N N . ASP B 1 86 ? -12.156 -0.752 21.828 1 85.69 86 ASP B N 1
ATOM 2378 C CA . ASP B 1 86 ? -11.602 -0.233 23.078 1 85.69 86 ASP B CA 1
ATOM 2379 C C . ASP B 1 86 ? -10.328 0.57 22.812 1 85.69 86 ASP B C 1
ATOM 2381 O O . ASP B 1 86 ? -10.078 1.582 23.469 1 85.69 86 ASP B O 1
ATOM 2385 N N . TRP B 1 87 ? -9.586 0.116 21.875 1 84.38 87 TRP B N 1
ATOM 2386 C CA . TRP B 1 87 ? -8.344 0.811 21.562 1 84.38 87 TRP B CA 1
ATOM 2387 C C . TRP B 1 87 ? -8.625 2.232 21.078 1 84.38 87 TRP B C 1
ATOM 2389 O O . TRP B 1 87 ? -8.023 3.189 21.578 1 84.38 87 TRP B O 1
ATOM 2399 N N . CYS B 1 88 ? -9.602 2.383 20.219 1 85.38 88 CYS B N 1
ATOM 2400 C CA . CYS B 1 88 ? -9.945 3.686 19.656 1 85.38 88 CYS B CA 1
ATOM 2401 C C . CYS B 1 88 ? -10.523 4.602 20.734 1 85.38 88 CYS B C 1
ATOM 2403 O O . CYS B 1 88 ? -10.18 5.781 20.797 1 85.38 88 CYS B O 1
ATOM 2405 N N . LYS B 1 89 ? -11.359 4.062 21.562 1 85.75 89 LYS B N 1
ATOM 2406 C CA . LYS B 1 89 ? -11.961 4.852 22.641 1 85.75 89 LYS B CA 1
ATOM 2407 C C . LYS B 1 89 ? -10.891 5.445 23.547 1 85.75 89 LYS B C 1
ATOM 2409 O O . LYS B 1 89 ? -10.93 6.633 23.875 1 85.75 89 LYS B O 1
ATOM 2414 N N . LYS B 1 90 ? -9.977 4.598 23.844 1 84.88 90 LYS B N 1
ATOM 2415 C CA . LYS B 1 90 ? -8.922 5.039 24.734 1 84.88 90 LYS B CA 1
ATOM 2416 C C . LYS B 1 90 ? -8.055 6.113 24.078 1 84.88 90 LYS B C 1
ATOM 2418 O O . LYS B 1 90 ? -7.832 7.18 24.672 1 84.88 90 LYS B O 1
ATOM 2423 N N . HIS B 1 91 ? -7.691 5.918 22.828 1 85.06 9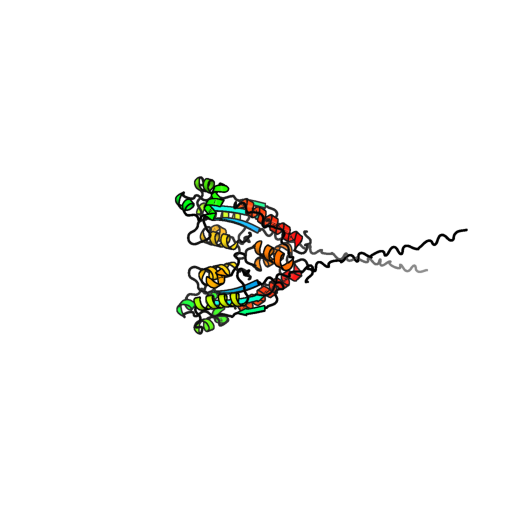1 HIS B N 1
ATOM 2424 C CA . HIS B 1 91 ? -6.75 6.812 22.172 1 85.06 91 HIS B CA 1
ATOM 2425 C C . HIS B 1 91 ? -7.438 8.102 21.719 1 85.06 91 HIS B C 1
ATOM 2427 O O . HIS B 1 91 ? -6.875 9.188 21.875 1 85.06 91 HIS B O 1
ATOM 2433 N N . PHE B 1 92 ? -8.695 8.07 21.406 1 87.38 92 PHE B N 1
ATOM 2434 C CA . PHE B 1 92 ? -9.344 9.242 20.828 1 87.38 92 PHE B CA 1
ATOM 2435 C C . PHE B 1 92 ? -9.977 10.102 21.906 1 87.38 92 PHE B C 1
ATOM 2437 O O . PHE B 1 92 ? -10.219 11.297 21.703 1 87.38 92 PHE B O 1
ATOM 2444 N N . HIS B 1 93 ? -10.188 9.516 23.031 1 84.94 93 HIS B N 1
ATOM 2445 C CA . HIS B 1 93 ? -10.578 10.344 24.172 1 84.94 93 HIS B CA 1
ATOM 2446 C C . HIS B 1 93 ? -9.383 11.133 24.703 1 84.94 93 HIS B C 1
ATOM 2448 O O . HIS B 1 93 ? -9.523 12.297 25.078 1 84.94 93 HIS B O 1
ATOM 2454 N N . LYS B 1 94 ? -8.32 10.539 24.594 1 85.12 94 LYS B N 1
ATOM 2455 C CA . LYS B 1 94 ? -7.105 11.125 25.156 1 85.12 94 LYS B CA 1
ATOM 2456 C C . LYS B 1 94 ? -6.609 12.281 24.281 1 85.12 94 LYS B C 1
ATOM 2458 O O . LYS B 1 94 ? -6.066 13.258 24.797 1 85.12 94 LYS B O 1
ATOM 2463 N N . ASN B 1 95 ? -6.875 12.273 23.016 1 89.44 95 ASN B N 1
ATOM 2464 C CA . ASN B 1 95 ? -6.297 13.297 22.156 1 89.44 95 ASN B CA 1
ATOM 2465 C C . ASN B 1 95 ? -7.352 14.281 21.656 1 89.44 95 ASN B C 1
ATOM 2467 O O . ASN B 1 95 ? -7.129 15 20.688 1 89.44 95 ASN B O 1
ATOM 2471 N N . ASN B 1 96 ? -8.586 14.234 22.234 1 91.62 96 ASN B N 1
ATOM 2472 C CA . ASN B 1 96 ? -9.68 15.18 22.031 1 91.62 96 ASN B CA 1
ATOM 2473 C C . ASN B 1 96 ? -10.352 14.992 20.672 1 91.62 96 ASN B C 1
ATOM 2475 O O . ASN B 1 96 ? -11.094 15.859 20.234 1 91.62 96 ASN B O 1
ATOM 2479 N N . LEU B 1 97 ? -10.086 13.953 20 1 95.06 97 LEU B N 1
ATOM 2480 C CA . LEU B 1 97 ? -10.703 13.719 18.703 1 95.06 97 LEU B CA 1
ATOM 2481 C C . LEU B 1 97 ? -12.203 13.5 18.844 1 95.06 97 LEU B C 1
ATOM 2483 O O . LEU B 1 97 ? -12.984 13.961 18 1 95.06 97 LEU B O 1
ATOM 2487 N N . VAL B 1 98 ? -12.578 12.852 19.922 1 94.31 98 VAL B N 1
ATOM 2488 C CA . VAL B 1 98 ? -13.984 12.578 20.172 1 94.31 98 VAL B CA 1
ATOM 2489 C C . VAL B 1 98 ? -14.75 13.891 20.312 1 94.31 98 VAL B C 1
ATOM 2491 O O . VAL B 1 98 ? -15.797 14.07 19.672 1 94.31 98 VAL B O 1
ATOM 2494 N N . GLU B 1 99 ? -14.266 14.766 21.047 1 95.12 99 GLU B N 1
ATOM 2495 C CA . GLU B 1 99 ? -14.922 16.062 21.266 1 95.12 99 GLU B CA 1
ATOM 2496 C C . GLU B 1 99 ? -15.023 16.844 19.969 1 95.12 99 GLU B C 1
ATOM 2498 O O . GLU B 1 99 ? -16.047 17.469 19.688 1 95.12 99 GLU B O 1
ATOM 2503 N N . GLU B 1 100 ? -13.953 16.812 19.203 1 96.69 100 GLU B N 1
ATOM 2504 C CA . GLU B 1 100 ? -13.953 17.516 17.938 1 96.69 100 GLU B CA 1
ATOM 2505 C C . GLU B 1 100 ? -15.016 16.969 16.984 1 96.69 100 GLU B C 1
ATOM 2507 O O . GLU B 1 100 ? -15.688 17.719 16.281 1 96.69 100 GLU B O 1
ATOM 2512 N N . CYS B 1 101 ? -15.18 15.68 16.984 1 97.31 101 CYS B N 1
ATOM 2513 C CA . CYS B 1 101 ? -16.156 15.039 16.109 1 97.31 101 CYS B CA 1
ATOM 2514 C C . CYS B 1 101 ? -17.578 15.359 16.562 1 97.31 101 CYS B C 1
ATOM 2516 O O . CYS B 1 101 ? -18.469 15.531 15.734 1 97.31 101 CYS B O 1
ATOM 2518 N N . LEU B 1 102 ? -17.766 15.445 17.875 1 96 102 LEU B N 1
ATOM 2519 C CA . LEU B 1 102 ? -19.094 15.75 18.422 1 96 102 LEU B CA 1
ATOM 2520 C C . LEU B 1 102 ? -19.5 17.172 18.078 1 96 102 LEU B C 1
ATOM 2522 O O . LEU B 1 102 ? -20.688 17.453 17.859 1 96 102 LEU B O 1
ATOM 2526 N N . LYS B 1 103 ? -18.531 18.016 17.906 1 97.19 103 LYS B N 1
ATOM 2527 C CA . LYS B 1 103 ? -18.781 19.422 17.656 1 97.19 103 LYS B CA 1
ATOM 2528 C C . LYS B 1 103 ? -18.891 19.688 16.156 1 97.19 103 LYS B C 1
ATOM 2530 O O . LYS B 1 103 ? -19.438 20.719 15.734 1 97.19 103 LYS B O 1
ATOM 2535 N N . SER B 1 104 ? -18.312 18.844 15.391 1 98.25 104 SER B N 1
ATOM 2536 C CA . SER B 1 104 ? -18.219 19.062 13.945 1 98.25 104 SER B CA 1
ATOM 2537 C C . SER B 1 104 ? -19.594 18.906 13.289 1 98.25 104 SER B C 1
ATOM 2539 O O . SER B 1 104 ? -20.406 18.109 13.734 1 98.25 104 SER B O 1
ATOM 2541 N N . GLU B 1 105 ? -19.797 19.688 12.227 1 98.31 105 GLU B N 1
ATOM 2542 C CA . GLU B 1 105 ? -21 19.547 11.391 1 98.31 105 GLU B CA 1
ATOM 2543 C C . GLU B 1 105 ? -20.641 19.078 9.984 1 98.31 105 GLU B C 1
ATOM 2545 O O . GLU B 1 105 ? -21.516 19 9.117 1 98.31 105 GLU B O 1
ATOM 2550 N N . ILE B 1 106 ? -19.422 18.734 9.758 1 98.75 106 ILE B N 1
ATOM 2551 C CA . ILE B 1 106 ? -18.938 18.344 8.438 1 98.75 106 ILE B CA 1
ATOM 2552 C C . ILE B 1 106 ? -19.266 16.875 8.164 1 98.75 106 ILE B C 1
ATOM 2554 O O . ILE B 1 106 ? -18.922 16 8.953 1 98.75 106 ILE B O 1
ATOM 2558 N N . THR B 1 107 ? -20 16.641 7.086 1 98.56 107 THR B N 1
ATOM 2559 C CA . THR B 1 107 ? -20.312 15.281 6.668 1 98.56 107 THR B CA 1
ATOM 2560 C C . THR B 1 107 ? -19.188 14.703 5.824 1 98.56 107 THR B C 1
ATOM 2562 O O . THR B 1 107 ? -18.297 15.438 5.391 1 98.56 107 THR B O 1
ATOM 2565 N N . ILE B 1 108 ? -19.234 13.406 5.645 1 98.5 108 ILE B N 1
ATOM 2566 C CA . ILE B 1 108 ? -18.203 12.758 4.824 1 98.5 108 ILE B CA 1
ATOM 2567 C C . ILE B 1 108 ? -18.297 13.273 3.391 1 98.5 108 ILE B C 1
ATOM 2569 O O . ILE B 1 108 ? -17.281 13.422 2.711 1 98.5 108 ILE B O 1
ATOM 2573 N N . GLU B 1 109 ? -19.484 13.586 2.93 1 98.69 109 GLU B N 1
ATOM 2574 C CA . GLU B 1 109 ? -19.672 14.172 1.605 1 98.69 109 GLU B CA 1
ATOM 2575 C C . GLU B 1 109 ? -19.031 15.555 1.521 1 98.69 109 GLU B C 1
ATOM 2577 O O . GLU B 1 109 ? -18.438 15.906 0.502 1 98.69 109 GLU B O 1
ATOM 2582 N N . ASP B 1 110 ? -19.203 16.328 2.566 1 98.81 110 ASP B N 1
ATOM 2583 C CA . ASP B 1 110 ? -18.531 17.625 2.641 1 98.81 110 ASP B CA 1
ATOM 2584 C C . ASP B 1 110 ? -17.016 17.484 2.566 1 98.81 110 ASP B C 1
ATOM 2586 O O . ASP B 1 110 ? -16.359 18.203 1.823 1 98.81 110 ASP B O 1
ATOM 2590 N N . ALA B 1 111 ? -16.531 16.562 3.367 1 98.88 111 ALA B N 1
ATOM 2591 C CA . ALA B 1 111 ? -15.094 16.328 3.383 1 98.88 111 ALA B CA 1
ATOM 2592 C C . ALA B 1 111 ? -14.594 15.938 1.997 1 98.88 111 ALA B C 1
ATOM 2594 O O . ALA B 1 111 ? -13.562 16.438 1.537 1 98.88 111 ALA B O 1
ATOM 2595 N N . ASP B 1 112 ? -15.305 15.039 1.334 1 98.88 112 ASP B N 1
ATOM 2596 C CA . ASP B 1 112 ? -14.977 14.602 -0.018 1 98.88 112 ASP B CA 1
ATOM 2597 C C . ASP B 1 112 ? -14.891 15.797 -0.974 1 98.88 112 ASP B C 1
ATOM 2599 O O . ASP B 1 112 ? -13.953 15.898 -1.767 1 98.88 112 ASP B O 1
ATOM 2603 N N . LYS B 1 113 ? -15.812 16.672 -0.874 1 98.88 113 LYS B N 1
ATOM 2604 C CA . LYS B 1 113 ? -15.844 17.859 -1.711 1 98.88 113 LYS B CA 1
ATOM 2605 C C . LYS B 1 113 ? -14.664 18.781 -1.405 1 98.88 113 LYS B C 1
ATOM 2607 O O . LYS B 1 113 ? -14.031 19.312 -2.32 1 98.88 113 LYS B O 1
ATOM 2612 N N . MET B 1 114 ? -14.375 18.984 -0.145 1 98.88 114 MET B N 1
ATOM 2613 C CA . MET B 1 114 ? -13.242 19.812 0.254 1 98.88 114 MET B CA 1
ATOM 2614 C C . MET B 1 114 ? -11.938 19.266 -0.323 1 98.88 114 MET B C 1
ATOM 2616 O O . MET B 1 114 ? -11.117 20.031 -0.837 1 98.88 114 MET B O 1
ATOM 2620 N N . LEU B 1 115 ? -11.805 17.984 -0.229 1 98.88 115 LEU B N 1
ATOM 2621 C CA . LEU B 1 115 ? -10.609 17.328 -0.759 1 98.88 115 LEU B CA 1
ATOM 2622 C C . LEU B 1 115 ? -10.523 17.516 -2.271 1 98.88 115 LEU B C 1
ATOM 2624 O O . LEU B 1 115 ? -9.461 17.844 -2.799 1 98.88 115 LEU B O 1
ATOM 2628 N N . GLU B 1 116 ? -11.602 17.297 -2.924 1 98.81 116 GLU B N 1
ATOM 2629 C CA . GLU B 1 116 ? -11.641 17.469 -4.375 1 98.81 116 GLU B CA 1
ATOM 2630 C C . GLU B 1 116 ? -11.305 18.891 -4.781 1 98.81 116 GLU B C 1
ATOM 2632 O O . GLU B 1 116 ? -10.562 19.109 -5.738 1 98.81 116 GLU B O 1
ATOM 2637 N N . GLU B 1 117 ? -11.828 19.844 -4.145 1 98.81 117 GLU B N 1
ATOM 2638 C CA . GLU B 1 117 ? -11.562 21.25 -4.418 1 98.81 117 GLU B CA 1
ATOM 2639 C C . GLU B 1 117 ? -10.086 21.578 -4.207 1 98.81 117 GLU B C 1
ATOM 2641 O O . GLU B 1 117 ? -9.5 22.344 -4.969 1 98.81 117 GLU B O 1
ATOM 2646 N N . PHE B 1 118 ? -9.555 21.031 -3.139 1 98.75 118 PHE B N 1
ATOM 2647 C CA . PHE B 1 118 ? -8.133 21.203 -2.887 1 98.75 118 PHE B CA 1
ATOM 2648 C C . PHE B 1 118 ? -7.309 20.703 -4.066 1 98.75 118 PHE B C 1
ATOM 2650 O O . PHE B 1 118 ? -6.398 21.391 -4.527 1 98.75 118 PHE B O 1
ATOM 2657 N N . MET B 1 119 ? -7.645 19.5 -4.566 1 98.56 119 MET B N 1
ATOM 2658 C CA . MET B 1 119 ? -6.957 18.922 -5.723 1 98.56 119 MET B CA 1
ATOM 2659 C C . MET B 1 119 ? -7.113 19.828 -6.945 1 98.56 119 MET B C 1
ATOM 2661 O O . MET B 1 119 ? -6.152 20.047 -7.684 1 98.56 119 MET B O 1
ATOM 2665 N N . THR B 1 120 ? -8.242 20.328 -7.176 1 98.38 120 THR B N 1
ATOM 2666 C CA . THR B 1 120 ? -8.539 21.203 -8.312 1 98.38 120 THR B CA 1
ATOM 2667 C C . THR B 1 120 ? -7.75 22.5 -8.219 1 98.38 120 THR B C 1
ATOM 2669 O O . THR B 1 120 ? -7.23 22.984 -9.227 1 98.38 120 THR B O 1
ATOM 2672 N N . LYS B 1 121 ? -7.664 23.047 -7.016 1 98.31 121 LYS B N 1
ATOM 2673 C CA . LYS B 1 121 ? -6.906 24.281 -6.766 1 98.31 121 LYS B CA 1
ATOM 2674 C C . LYS B 1 121 ? -5.473 24.156 -7.277 1 98.31 121 LYS B C 1
ATOM 2676 O O . LYS B 1 121 ? -4.906 25.109 -7.797 1 98.31 121 LYS B O 1
ATOM 2681 N N . TYR B 1 122 ? -4.969 23.016 -7.137 1 97.81 122 TYR B N 1
ATOM 2682 C CA . TYR B 1 122 ? -3.572 22.812 -7.5 1 97.81 122 TYR B CA 1
ATOM 2683 C C . TYR B 1 122 ? -3.455 22.062 -8.82 1 97.81 122 TYR B C 1
ATOM 2685 O O . TYR B 1 122 ? -2.385 21.547 -9.156 1 97.81 122 TYR B O 1
ATOM 2693 N N . SER B 1 123 ? -4.539 21.859 -9.578 1 97.31 123 SER B N 1
ATOM 2694 C CA . SER B 1 123 ? -4.609 21.25 -10.898 1 97.31 123 SER B CA 1
ATOM 2695 C C . SER B 1 123 ? -4.086 19.812 -10.875 1 97.31 123 SER B C 1
ATOM 2697 O O . SER B 1 123 ? -3.324 19.406 -11.75 1 97.31 123 SER B O 1
ATOM 2699 N N . ILE B 1 124 ? -4.469 19.156 -9.852 1 97.38 124 ILE B N 1
ATOM 2700 C CA . ILE B 1 124 ? -4.066 17.766 -9.719 1 97.38 124 ILE B CA 1
ATOM 2701 C C . ILE B 1 124 ? -5.184 16.859 -10.227 1 97.38 124 ILE B C 1
ATOM 2703 O O . ILE B 1 124 ? -6.301 16.891 -9.711 1 97.38 124 ILE B O 1
ATOM 2707 N N . ASN B 1 125 ? -4.863 15.977 -11.195 1 96.81 125 ASN B N 1
ATOM 2708 C CA . ASN B 1 125 ? -5.875 15.086 -11.766 1 96.81 125 ASN B CA 1
ATOM 2709 C C . ASN B 1 125 ? -5.426 13.633 -11.727 1 96.81 125 ASN B C 1
ATOM 2711 O O . ASN B 1 125 ? -6.219 12.727 -11.992 1 96.81 125 ASN B O 1
ATOM 2715 N N . ARG B 1 126 ? -4.227 13.328 -11.398 1 96.62 126 ARG B N 1
ATOM 2716 C CA . ARG B 1 126 ? -3.668 11.984 -11.219 1 96.62 126 ARG B CA 1
ATOM 2717 C C . ARG B 1 126 ? -2.574 11.984 -10.156 1 96.62 126 ARG B C 1
ATOM 2719 O O . ARG B 1 126 ? -1.455 11.539 -10.414 1 96.62 126 ARG B O 1
ATOM 2726 N N . GLY B 1 127 ? -3.02 12.461 -9.039 1 97.69 127 GLY B N 1
ATOM 2727 C CA . GLY B 1 127 ? -2.057 12.68 -7.969 1 97.69 127 GLY B CA 1
ATOM 2728 C C . GLY B 1 127 ? -1.587 11.391 -7.324 1 97.69 127 GLY B C 1
ATOM 2729 O O . GLY B 1 127 ? -2.338 10.414 -7.25 1 97.69 127 GLY B O 1
ATOM 2730 N N . ILE B 1 128 ? -0.36 11.336 -6.859 1 98.44 128 ILE B N 1
ATOM 2731 C CA . ILE B 1 128 ? 0.198 10.211 -6.113 1 98.44 128 ILE B CA 1
ATOM 2732 C C . ILE B 1 128 ? -0.098 10.375 -4.625 1 98.44 128 ILE B C 1
ATOM 2734 O O . ILE B 1 128 ? 0.391 11.312 -3.99 1 98.44 128 ILE B O 1
ATOM 2738 N N . LEU B 1 129 ? -0.898 9.469 -4.098 1 98.75 129 LEU B N 1
ATOM 2739 C CA . LEU B 1 129 ? -1.169 9.422 -2.664 1 98.75 129 LEU B CA 1
ATOM 2740 C C . LEU B 1 129 ? 0.042 8.906 -1.897 1 98.75 129 LEU B C 1
ATOM 2742 O O . LEU B 1 129 ? 0.682 7.941 -2.32 1 98.75 129 LEU B O 1
ATOM 2746 N N . ALA B 1 130 ? 0.373 9.531 -0.816 1 98.88 130 ALA B N 1
ATOM 2747 C CA . ALA B 1 130 ? 1.519 9.133 -0.002 1 98.88 130 ALA B CA 1
ATOM 2748 C C . ALA B 1 130 ? 1.134 9.031 1.471 1 98.88 130 ALA B C 1
ATOM 2750 O O . ALA B 1 130 ? 0.207 9.703 1.928 1 98.88 130 ALA B O 1
ATOM 2751 N N . GLY B 1 131 ? 1.79 8.227 2.236 1 98.06 131 GLY B N 1
ATOM 2752 C CA . GLY B 1 131 ? 1.591 8.039 3.664 1 98.06 131 GLY B CA 1
ATOM 2753 C C . GLY B 1 131 ? 2.398 6.887 4.23 1 98.06 131 GLY B C 1
ATOM 2754 O O . GLY B 1 131 ? 3.262 6.332 3.547 1 98.06 131 GLY B O 1
ATOM 2755 N N . ASN B 1 132 ? 2.203 6.633 5.512 1 96.25 132 ASN B N 1
ATOM 2756 C CA . ASN B 1 132 ? 2.77 5.48 6.207 1 96.25 132 ASN B CA 1
ATOM 2757 C C . ASN B 1 132 ? 1.725 4.395 6.434 1 96.25 132 ASN B C 1
ATOM 2759 O O . ASN B 1 132 ? 0.721 4.621 7.109 1 96.25 132 ASN B O 1
ATOM 2763 N N . SER B 1 133 ? 2.035 3.156 5.859 1 95.62 133 SER B N 1
ATOM 2764 C CA . SER B 1 133 ? 1.033 2.098 5.918 1 95.62 133 SER B CA 1
ATOM 2765 C C . SER B 1 133 ? -0.326 2.594 5.438 1 95.62 133 SER B C 1
ATOM 2767 O O . SER B 1 133 ? -1.33 2.443 6.137 1 95.62 133 SER B O 1
ATOM 2769 N N . ILE B 1 134 ? -0.33 3.07 4.211 1 97.25 134 ILE B N 1
ATOM 2770 C CA . ILE B 1 134 ? -1.382 3.955 3.725 1 97.25 134 ILE B CA 1
ATOM 2771 C C . ILE B 1 134 ? -2.463 3.137 3.023 1 97.25 134 ILE B C 1
ATOM 2773 O O . ILE B 1 134 ? -3.484 3.68 2.596 1 97.25 134 ILE B O 1
ATOM 2777 N N . SER B 1 135 ? -2.354 1.834 2.957 1 96.88 135 SER B N 1
ATOM 2778 C CA . SER B 1 135 ? -3.305 0.993 2.236 1 96.88 135 SER B CA 1
ATOM 2779 C C . SER B 1 135 ? -4.695 1.076 2.857 1 96.88 135 SER B C 1
ATOM 2781 O O . SER B 1 135 ? -5.695 1.149 2.141 1 96.88 135 SER B O 1
ATOM 2783 N N . THR B 1 136 ? -4.75 1.077 4.18 1 96.31 136 THR B N 1
ATOM 2784 C CA . THR B 1 136 ? -6.043 1.153 4.852 1 96.31 136 THR B CA 1
ATOM 2785 C C . THR B 1 136 ? -6.699 2.51 4.609 1 96.31 136 THR B C 1
ATOM 2787 O O . THR B 1 136 ? -7.895 2.586 4.332 1 96.31 136 THR B O 1
ATOM 2790 N N . ASP B 1 137 ? -5.934 3.574 4.723 1 98.12 137 ASP B N 1
ATOM 2791 C CA . ASP B 1 137 ? -6.457 4.898 4.402 1 98.12 137 ASP B CA 1
ATOM 2792 C C . ASP B 1 137 ? -7.066 4.926 3.004 1 98.12 137 ASP B C 1
ATOM 2794 O O . ASP B 1 137 ? -8.188 5.402 2.82 1 98.12 137 ASP B O 1
ATOM 2798 N N . ARG B 1 138 ? -6.289 4.402 2.074 1 97.88 138 ARG B N 1
ATOM 2799 C CA . ARG B 1 138 ? -6.75 4.375 0.689 1 97.88 138 ARG B CA 1
ATOM 2800 C C . ARG B 1 138 ? -8.07 3.619 0.564 1 97.88 138 ARG B C 1
ATOM 2802 O O . ARG B 1 138 ? -8.977 4.062 -0.14 1 97.88 138 ARG B O 1
ATOM 2809 N N . ALA B 1 139 ? -8.172 2.506 1.229 1 96.25 139 ALA B N 1
ATOM 2810 C CA . ALA B 1 139 ? -9.398 1.714 1.161 1 96.25 139 ALA B CA 1
ATOM 2811 C C . ALA B 1 139 ? -10.594 2.51 1.669 1 96.25 139 ALA B C 1
ATOM 2813 O O . ALA B 1 139 ? -11.672 2.477 1.066 1 96.25 139 ALA B O 1
ATOM 2814 N N . PHE B 1 140 ? -10.453 3.227 2.771 1 97.81 140 PHE B N 1
ATOM 2815 C CA . PHE B 1 140 ? -11.539 4.043 3.305 1 97.81 140 PHE B CA 1
ATOM 2816 C C . PHE B 1 140 ? -11.875 5.188 2.354 1 97.81 140 PHE B C 1
ATOM 2818 O O . PHE B 1 140 ? -13.047 5.492 2.133 1 97.81 140 PHE B O 1
ATOM 2825 N N . LEU B 1 141 ? -10.859 5.797 1.814 1 98.62 141 LEU B N 1
ATOM 2826 C CA . LEU B 1 141 ? -11.078 6.91 0.894 1 98.62 141 LEU B CA 1
ATOM 2827 C C . LEU B 1 141 ? -11.797 6.438 -0.369 1 98.62 141 LEU B C 1
ATOM 2829 O O . LEU B 1 141 ? -12.648 7.145 -0.91 1 98.62 141 LEU B O 1
ATOM 2833 N N . ASP B 1 142 ? -11.406 5.277 -0.85 1 97.19 142 ASP B N 1
ATOM 2834 C CA . ASP B 1 142 ? -12.078 4.711 -2.018 1 97.19 142 ASP B CA 1
ATOM 2835 C C . ASP B 1 142 ? -13.578 4.57 -1.777 1 97.19 142 ASP B C 1
ATOM 2837 O O . ASP B 1 142 ? -14.383 4.812 -2.68 1 97.19 142 ASP B O 1
ATOM 2841 N N . ARG B 1 143 ? -13.938 4.215 -0.606 1 96.5 143 ARG B N 1
ATOM 2842 C CA . ARG B 1 143 ? -15.344 3.988 -0.272 1 96.5 143 ARG B CA 1
ATOM 2843 C C . ARG B 1 143 ? -16.062 5.305 0.006 1 96.5 143 ARG B C 1
ATOM 2845 O O . ARG B 1 143 ? -17.188 5.504 -0.436 1 96.5 143 ARG B O 1
ATOM 2852 N N . TYR B 1 144 ? -15.43 6.266 0.66 1 98.19 144 TYR B N 1
ATOM 2853 C CA . TYR B 1 144 ? -16.172 7.363 1.28 1 98.19 144 TYR B CA 1
ATOM 2854 C C . TYR B 1 144 ? -15.898 8.68 0.552 1 98.19 144 TYR B C 1
ATOM 2856 O O . TYR B 1 144 ? -16.641 9.648 0.724 1 98.19 144 TYR B O 1
ATOM 2864 N N . CYS B 1 145 ? -14.844 8.695 -0.236 1 98.75 145 CYS B N 1
ATOM 2865 C CA . CYS B 1 145 ? -14.469 9.945 -0.881 1 98.75 145 CYS B CA 1
ATOM 2866 C C . CYS B 1 145 ? -14.227 9.742 -2.371 1 98.75 145 CYS B C 1
ATOM 2868 O O . CYS B 1 145 ? -13.125 9.984 -2.865 1 98.75 145 CYS B O 1
ATOM 2870 N N . PRO B 1 146 ? -15.25 9.383 -3.102 1 98.44 146 PRO B N 1
ATOM 2871 C CA . PRO B 1 146 ? -15.078 9.055 -4.52 1 98.44 146 PRO B CA 1
ATOM 2872 C C . PRO B 1 146 ? -14.633 10.258 -5.352 1 98.44 146 PRO B C 1
ATOM 2874 O O . PRO B 1 146 ? -13.922 10.094 -6.344 1 98.44 146 PRO B O 1
ATOM 2877 N N . LYS B 1 147 ? -15.023 11.492 -5.09 1 98.75 147 LYS B N 1
ATOM 2878 C CA . LYS B 1 147 ? -14.602 12.68 -5.84 1 98.75 147 LYS B CA 1
ATOM 2879 C C . LYS B 1 147 ? -13.102 12.898 -5.715 1 98.75 147 LYS B C 1
ATOM 2881 O O . LYS B 1 147 ? -12.414 13.102 -6.715 1 98.75 147 LYS B O 1
ATOM 2886 N N . PHE B 1 148 ? -12.633 12.789 -4.484 1 98.88 148 PHE B N 1
ATOM 2887 C CA . PHE B 1 148 ? -11.211 12.938 -4.219 1 98.88 148 PHE B CA 1
ATOM 2888 C C . PHE B 1 148 ? -10.414 11.836 -4.906 1 98.88 148 PHE B C 1
ATOM 2890 O O . PHE B 1 148 ? -9.414 12.102 -5.566 1 98.88 148 PHE B O 1
ATOM 2897 N N . VAL B 1 149 ? -10.93 10.609 -4.785 1 98.56 149 VAL B N 1
ATOM 2898 C CA . VAL B 1 149 ? -10.227 9.43 -5.285 1 98.56 149 VAL B CA 1
ATOM 2899 C C . VAL B 1 149 ? -10.141 9.484 -6.809 1 98.56 149 VAL B C 1
ATOM 2901 O O . VAL B 1 149 ? -9.156 9.031 -7.398 1 98.56 149 VAL B O 1
ATOM 2904 N N . SER B 1 150 ? -11.109 10.078 -7.43 1 98.44 150 SER B N 1
ATOM 2905 C CA . SER B 1 150 ? -11.117 10.172 -8.883 1 98.44 150 SER B CA 1
ATOM 2906 C C . SER B 1 150 ? -9.938 10.992 -9.391 1 98.44 150 SER B C 1
ATOM 2908 O O . SER B 1 150 ? -9.594 10.945 -10.57 1 98.44 150 SER B O 1
ATOM 2910 N N . LYS B 1 151 ? -9.234 11.734 -8.539 1 98.56 151 LYS B N 1
ATOM 2911 C CA . LYS B 1 151 ? -8.117 12.602 -8.906 1 98.56 151 LYS B CA 1
ATOM 2912 C C . LYS B 1 151 ? -6.781 11.945 -8.562 1 98.56 151 LYS B C 1
ATOM 2914 O O . LYS B 1 151 ? -5.727 12.562 -8.703 1 98.56 151 LYS B O 1
ATOM 2919 N N . LEU B 1 152 ? -6.875 10.727 -8.102 1 98.38 152 LEU B N 1
ATOM 2920 C CA . LEU B 1 152 ? -5.664 10.055 -7.645 1 98.38 152 LEU B CA 1
ATOM 2921 C C . LEU B 1 152 ? -5.223 8.984 -8.641 1 98.38 152 LEU B C 1
ATOM 2923 O O . LEU B 1 152 ? -6.059 8.367 -9.305 1 98.38 152 LEU B O 1
ATOM 2927 N N . HIS B 1 153 ? -3.902 8.812 -8.727 1 97 153 HIS B N 1
ATOM 2928 C CA . HIS B 1 153 ? -3.311 7.652 -9.383 1 97 153 HIS B CA 1
ATOM 2929 C C . HIS B 1 153 ? -3.543 6.383 -8.57 1 97 153 HIS B C 1
ATOM 2931 O O . HIS B 1 153 ? -3.74 6.441 -7.355 1 97 153 HIS B O 1
ATOM 2937 N N . TYR B 1 154 ? -3.559 5.242 -9.227 1 94.81 154 TYR B N 1
ATOM 2938 C CA . TYR B 1 154 ? -3.779 3.99 -8.516 1 94.81 154 TYR B CA 1
ATOM 2939 C C . TYR B 1 154 ? -2.566 3.621 -7.672 1 94.81 154 TYR B C 1
ATOM 2941 O O . TYR B 1 154 ? -2.701 2.975 -6.629 1 94.81 154 TYR B O 1
ATOM 2949 N N . ARG B 1 155 ? -1.354 4.059 -8.133 1 96.12 155 ARG B N 1
ATOM 2950 C CA . ARG B 1 155 ? -0.151 3.801 -7.348 1 96.12 155 ARG B CA 1
ATOM 2951 C C . ARG B 1 155 ? -0.025 4.793 -6.195 1 96.12 155 ARG B C 1
ATOM 2953 O O . ARG B 1 155 ? -0.481 5.934 -6.301 1 96.12 155 ARG B O 1
ATOM 2960 N N . MET B 1 156 ? 0.57 4.336 -5.105 1 98.06 156 MET B N 1
ATOM 2961 C CA . MET B 1 156 ? 0.769 5.164 -3.92 1 98.06 156 MET B CA 1
ATOM 2962 C C . MET B 1 156 ? 2.201 5.051 -3.41 1 98.06 156 MET B C 1
ATOM 2964 O O . MET B 1 156 ? 2.91 4.102 -3.744 1 98.06 156 MET B O 1
ATOM 2968 N N . LEU B 1 157 ? 2.625 6.047 -2.746 1 98.5 157 LEU B N 1
ATOM 2969 C CA . LEU B 1 157 ? 3.906 6.035 -2.049 1 98.5 157 LEU B CA 1
ATOM 2970 C C . LEU B 1 157 ? 3.721 5.699 -0.573 1 98.5 157 LEU B C 1
ATOM 2972 O O . LEU B 1 157 ? 3.209 6.516 0.194 1 98.5 157 LEU B O 1
ATOM 2976 N N . ASP B 1 158 ? 4.152 4.523 -0.216 1 98.5 158 ASP B N 1
ATOM 2977 C CA . ASP B 1 158 ? 4.07 4.074 1.17 1 98.5 158 ASP B CA 1
ATOM 2978 C C . ASP B 1 158 ? 5.438 4.121 1.846 1 98.5 158 ASP B C 1
ATOM 2980 O O . ASP B 1 158 ? 6.305 3.289 1.565 1 98.5 158 ASP B O 1
ATOM 2984 N N . VAL B 1 159 ? 5.609 4.977 2.809 1 97.62 159 VAL B N 1
ATOM 2985 C CA . VAL B 1 159 ? 6.875 5.18 3.506 1 97.62 159 VAL B CA 1
ATOM 2986 C C . VAL B 1 159 ? 7.277 3.896 4.227 1 97.62 159 VAL B C 1
ATOM 2988 O O . VAL B 1 159 ? 8.469 3.594 4.348 1 97.62 159 VAL B O 1
ATOM 2991 N N . SER B 1 160 ? 6.312 3.109 4.66 1 96.44 160 SER B N 1
ATOM 2992 C CA . SER B 1 160 ? 6.625 1.866 5.355 1 96.44 160 SER B CA 1
ATOM 2993 C C . SER B 1 160 ? 7.414 0.917 4.461 1 96.44 160 SER B C 1
ATOM 2995 O O . SER B 1 160 ? 8.195 0.099 4.953 1 96.44 160 SER B O 1
ATOM 2997 N N . SER B 1 161 ? 7.246 0.992 3.094 1 98 161 SER B N 1
ATOM 2998 C CA . SER B 1 161 ? 8.078 0.207 2.189 1 98 161 SER B CA 1
ATOM 2999 C C . SER B 1 161 ? 9.555 0.556 2.352 1 98 161 SER B C 1
ATOM 3001 O O . SER B 1 161 ? 10.406 -0.332 2.385 1 98 161 SER B O 1
ATOM 3003 N N . ILE B 1 162 ? 9.812 1.851 2.451 1 97.19 162 ILE B N 1
ATOM 3004 C CA . ILE B 1 162 ? 11.18 2.324 2.625 1 97.19 162 ILE B CA 1
ATOM 3005 C C . ILE B 1 162 ? 11.695 1.92 4.004 1 97.19 162 ILE B C 1
ATOM 3007 O O . ILE B 1 162 ? 12.844 1.505 4.145 1 97.19 162 ILE B O 1
ATOM 3011 N N . LYS B 1 163 ? 10.844 2.033 5.047 1 95.38 163 LYS B N 1
ATOM 3012 C CA . LYS B 1 163 ? 11.203 1.618 6.402 1 95.38 163 LYS B CA 1
ATOM 3013 C C . LYS B 1 163 ? 11.633 0.155 6.434 1 95.38 163 LYS B C 1
ATOM 3015 O O . LYS B 1 163 ? 12.633 -0.189 7.062 1 95.38 163 LYS B O 1
ATOM 3020 N N . ILE B 1 164 ? 10.898 -0.691 5.766 1 95.94 164 ILE B N 1
ATOM 3021 C CA . ILE B 1 164 ? 11.195 -2.115 5.691 1 95.94 164 ILE B CA 1
ATOM 3022 C C . ILE B 1 164 ? 12.57 -2.32 5.059 1 95.94 164 ILE B C 1
ATOM 3024 O O . ILE B 1 164 ? 13.406 -3.053 5.598 1 95.94 164 ILE B O 1
ATOM 3028 N N . LEU B 1 165 ? 12.812 -1.64 3.975 1 96.31 165 LEU B N 1
ATOM 3029 C CA . LEU B 1 165 ? 14.086 -1.808 3.277 1 96.31 165 LEU B CA 1
ATOM 3030 C C . LEU B 1 165 ? 15.234 -1.235 4.098 1 96.31 165 LEU B C 1
ATOM 3032 O O . LEU B 1 165 ? 16.344 -1.782 4.09 1 96.31 165 LEU B O 1
ATOM 3036 N N . ALA B 1 166 ? 15.008 -0.114 4.758 1 94.56 166 ALA B N 1
ATOM 3037 C CA . ALA B 1 166 ? 16.016 0.451 5.656 1 94.56 166 ALA B CA 1
ATOM 3038 C C . ALA B 1 166 ? 16.422 -0.56 6.719 1 94.56 166 ALA B C 1
ATOM 3040 O O . ALA B 1 166 ? 17.609 -0.688 7.035 1 94.56 166 ALA B O 1
ATOM 3041 N N . ASN B 1 167 ? 15.453 -1.231 7.238 1 92.62 167 ASN B N 1
ATOM 3042 C CA . ASN B 1 167 ? 15.711 -2.232 8.266 1 92.62 167 ASN B CA 1
ATOM 3043 C C . ASN B 1 167 ? 16.469 -3.436 7.707 1 92.62 167 ASN B C 1
ATOM 3045 O O . ASN B 1 167 ? 17.469 -3.857 8.266 1 92.62 167 ASN B O 1
ATOM 3049 N N . ILE B 1 168 ? 16.047 -3.92 6.57 1 91.88 168 ILE B N 1
ATOM 3050 C CA . ILE B 1 168 ? 16.531 -5.207 6.09 1 91.88 168 ILE B CA 1
ATOM 3051 C C . ILE B 1 168 ? 17.891 -5.023 5.402 1 91.88 168 ILE B C 1
ATOM 3053 O O . ILE B 1 168 ? 18.75 -5.895 5.484 1 91.88 168 ILE B O 1
ATOM 3057 N N . TRP B 1 169 ? 18.078 -3.924 4.766 1 93.25 169 TRP B N 1
ATOM 3058 C CA . TRP B 1 169 ? 19.297 -3.758 3.98 1 93.25 169 TRP B CA 1
ATOM 3059 C C . TRP B 1 169 ? 20.344 -2.963 4.758 1 93.25 169 TRP B C 1
ATOM 3061 O O . TRP B 1 169 ? 21.547 -3.145 4.562 1 93.25 169 TRP B O 1
ATOM 3071 N N . PHE B 1 170 ? 19.938 -2.127 5.68 1 91.5 170 PHE B N 1
ATOM 3072 C CA . PHE B 1 170 ? 20.875 -1.2 6.309 1 91.5 170 PHE B CA 1
ATOM 3073 C C . PHE B 1 170 ? 20.875 -1.38 7.82 1 91.5 170 PHE B C 1
ATOM 3075 O O . PHE B 1 170 ? 21.562 -0.644 8.539 1 91.5 170 PHE B O 1
ATOM 3082 N N . ASP B 1 171 ? 20.125 -2.301 8.273 1 87.44 171 ASP B N 1
ATOM 3083 C CA . ASP B 1 171 ? 20.016 -2.539 9.711 1 87.44 171 ASP B CA 1
ATOM 3084 C C . ASP B 1 171 ? 19.688 -1.246 10.453 1 87.44 171 ASP B C 1
ATOM 3086 O O . ASP B 1 171 ? 20.219 -0.998 11.539 1 87.44 171 ASP B O 1
ATOM 3090 N N . ASP B 1 172 ? 19.125 -0.4 9.703 1 78.31 172 ASP B N 1
ATOM 3091 C CA . ASP B 1 172 ? 18.719 0.864 10.305 1 78.31 172 ASP B CA 1
ATOM 3092 C C . ASP B 1 172 ? 17.422 0.697 11.094 1 78.31 172 ASP B C 1
ATOM 3094 O O . ASP B 1 172 ? 16.344 0.543 10.508 1 78.31 172 ASP B O 1
ATOM 3098 N N . ARG B 1 173 ? 17.688 0.712 12.297 1 67.81 173 ARG B N 1
ATOM 3099 C CA . ARG B 1 173 ? 16.531 0.566 13.18 1 67.81 173 ARG B CA 1
ATOM 3100 C C . ARG B 1 173 ? 16.172 1.894 13.836 1 67.81 173 ARG B C 1
ATOM 3102 O O . ARG B 1 173 ? 15.594 1.917 14.922 1 67.81 173 ARG B O 1
ATOM 3109 N N . THR B 1 174 ? 16.906 3.02 13.172 1 66.88 174 THR B N 1
ATOM 3110 C CA . THR B 1 174 ? 16.578 4.34 13.688 1 66.88 174 THR B CA 1
ATOM 3111 C C . THR B 1 174 ? 15.062 4.492 13.828 1 66.88 174 THR B C 1
ATOM 3113 O O . THR B 1 174 ? 14.297 3.967 13.016 1 66.88 174 THR B O 1
ATOM 3116 N N . LEU B 1 175 ? 14.5 4.531 15.016 1 59.88 175 LEU B N 1
ATOM 3117 C CA . LEU B 1 175 ? 13.148 4.355 15.539 1 59.88 175 LEU B CA 1
ATOM 3118 C C . LEU B 1 175 ? 12.211 5.434 15.008 1 59.88 175 LEU B C 1
ATOM 3120 O O . LEU B 1 175 ? 12.172 6.543 15.539 1 59.88 175 LEU B O 1
ATOM 3124 N N . TRP B 1 176 ? 12.25 5.531 13.703 1 64.94 176 TRP B N 1
ATOM 3125 C CA . TRP B 1 176 ? 11.023 6.266 13.406 1 64.94 176 TRP B CA 1
ATOM 3126 C C . TRP B 1 176 ? 9.812 5.559 14 1 64.94 176 TRP B C 1
ATOM 3128 O O . TRP B 1 176 ? 8.734 5.559 13.398 1 64.94 176 TRP B O 1
ATOM 3138 N N . ASN B 1 177 ? 10.18 4.891 15.141 1 62.28 177 ASN B N 1
ATOM 3139 C CA . ASN B 1 177 ? 9.102 4.324 15.953 1 62.28 177 ASN B CA 1
ATOM 3140 C C . ASN B 1 177 ? 8.5 5.367 16.891 1 62.28 177 ASN B C 1
ATOM 3142 O O . ASN B 1 177 ? 8.062 5.039 17.984 1 62.28 177 ASN B O 1
ATOM 3146 N N . LYS B 1 178 ? 8.617 6.633 16.406 1 61.44 178 LYS B N 1
ATOM 3147 C CA . LYS B 1 178 ? 8.039 7.645 17.281 1 61.44 178 LYS B CA 1
ATOM 3148 C C . LYS B 1 178 ? 6.547 7.387 17.5 1 61.44 178 LYS B C 1
ATOM 3150 O O . LYS B 1 178 ? 5.848 6.926 16.609 1 61.44 178 LYS B O 1
ATOM 3155 N N . PRO B 1 179 ? 6.281 7.566 18.734 1 71.88 179 PRO B N 1
ATOM 3156 C CA . PRO B 1 179 ? 4.859 7.406 19.047 1 71.88 179 PRO B CA 1
ATOM 3157 C C . PRO B 1 179 ? 3.959 8.273 18.172 1 71.88 179 PRO B C 1
ATOM 3159 O O . PRO B 1 179 ? 4.297 9.43 17.891 1 71.88 179 PRO B O 1
ATOM 3162 N N . THR B 1 180 ? 3.023 7.641 17.672 1 81.12 180 THR B N 1
ATOM 3163 C CA . THR B 1 180 ? 2.031 8.359 16.891 1 81.12 180 THR B CA 1
ATOM 3164 C C . THR B 1 180 ? 1.058 9.109 17.797 1 81.12 180 THR B C 1
ATOM 3166 O O . THR B 1 180 ? 0.718 8.633 18.875 1 81.12 180 THR B O 1
ATOM 3169 N N . THR B 1 181 ? 0.758 10.305 17.516 1 85.38 181 THR B N 1
ATOM 3170 C CA . THR B 1 181 ? -0.22 11.086 18.25 1 85.38 181 THR B CA 1
ATOM 3171 C C . THR B 1 181 ? -1.641 10.656 17.906 1 85.38 181 THR B C 1
ATOM 3173 O O . THR B 1 181 ? -2.59 10.992 18.625 1 85.38 181 THR B O 1
ATOM 3176 N N . HIS B 1 182 ? -1.772 9.93 16.844 1 89.75 182 HIS B N 1
ATOM 3177 C CA . HIS B 1 182 ? -3.062 9.531 16.297 1 89.75 182 HIS B CA 1
ATOM 3178 C C . HIS B 1 182 ? -3.918 10.742 15.961 1 89.75 182 HIS B C 1
ATOM 3180 O O . HIS B 1 182 ? -5.137 10.727 16.156 1 89.75 182 HIS B O 1
ATOM 3186 N N . ARG B 1 183 ? -3.229 11.812 15.688 1 93.81 183 ARG B N 1
ATOM 3187 C CA . ARG B 1 183 ? -3.814 12.945 14.984 1 93.81 183 ARG B CA 1
ATOM 3188 C C . ARG B 1 183 ? -3.273 13.055 13.562 1 93.81 183 ARG B C 1
ATOM 3190 O O . ARG B 1 183 ? -2.061 13.008 13.352 1 93.81 183 ARG B O 1
ATOM 3197 N N . ALA B 1 184 ? -4.176 13.25 12.672 1 96.31 184 ALA B N 1
ATOM 3198 C CA . ALA B 1 184 ? -3.896 12.992 11.258 1 96.31 184 ALA B CA 1
ATOM 3199 C C . ALA B 1 184 ? -2.764 13.883 10.75 1 96.31 184 ALA B C 1
ATOM 3201 O O . ALA B 1 184 ? -1.778 13.383 10.203 1 96.31 184 ALA B O 1
ATOM 3202 N N . LEU B 1 185 ? -2.828 15.211 10.977 1 97.5 185 LEU B N 1
ATOM 3203 C CA . LEU B 1 185 ? -1.843 16.141 10.422 1 97.5 185 LEU B CA 1
ATOM 3204 C C . LEU B 1 185 ? -0.472 15.906 11.047 1 97.5 185 LEU B C 1
ATOM 3206 O O . LEU B 1 185 ? 0.547 15.953 10.359 1 97.5 185 LEU B O 1
ATOM 3210 N N . GLU B 1 186 ? -0.447 15.68 12.359 1 95.12 186 GLU B N 1
ATOM 3211 C CA . GLU B 1 186 ? 0.822 15.43 13.031 1 95.12 186 GLU B CA 1
ATOM 3212 C C . GLU B 1 186 ? 1.468 14.141 12.531 1 95.12 186 GLU B C 1
ATOM 3214 O O . GLU B 1 186 ? 2.68 14.094 12.305 1 95.12 186 GLU B O 1
ATOM 3219 N N . ASP B 1 187 ? 0.663 13.172 12.383 1 95.88 187 ASP B N 1
ATOM 3220 C CA . ASP B 1 187 ? 1.18 11.898 11.891 1 95.88 187 ASP B CA 1
ATOM 3221 C C . ASP B 1 187 ? 1.715 12.031 10.469 1 95.88 187 ASP B C 1
ATOM 3223 O O . ASP B 1 187 ? 2.701 11.391 10.109 1 95.88 187 ASP B O 1
ATOM 3227 N N . ILE B 1 188 ? 1.088 12.859 9.617 1 97.69 188 ILE B N 1
ATOM 3228 C CA . ILE B 1 188 ? 1.588 13.109 8.266 1 97.69 188 ILE B CA 1
ATOM 3229 C C . ILE B 1 188 ? 2.957 13.781 8.344 1 97.69 188 ILE B C 1
ATOM 3231 O O . ILE B 1 188 ? 3.893 13.375 7.648 1 97.69 188 ILE B O 1
ATOM 3235 N N . LYS B 1 189 ? 3.053 14.797 9.148 1 96.88 189 LYS B N 1
ATOM 3236 C CA . LYS B 1 189 ? 4.32 15.516 9.273 1 96.88 189 LYS B CA 1
ATOM 3237 C C . LYS B 1 189 ? 5.445 14.57 9.688 1 96.88 189 LYS B C 1
ATOM 3239 O O . LYS B 1 189 ? 6.559 14.664 9.164 1 96.88 189 LYS B O 1
ATOM 3244 N N . GLN B 1 190 ? 5.109 13.703 10.602 1 95.06 190 GLN B N 1
ATOM 3245 C CA . GLN B 1 190 ? 6.105 12.727 11.023 1 95.06 190 GLN B CA 1
ATOM 3246 C C . GLN B 1 190 ? 6.492 11.805 9.867 1 95.06 190 GLN B C 1
ATOM 3248 O O . GLN B 1 190 ? 7.66 11.438 9.719 1 95.06 190 GLN B O 1
ATOM 3253 N N . SER B 1 191 ? 5.527 11.398 9.055 1 96.44 191 SER B N 1
ATOM 3254 C CA . SER B 1 191 ? 5.801 10.555 7.898 1 96.44 191 SER B CA 1
ATOM 3255 C C . SER B 1 191 ? 6.715 11.258 6.902 1 96.44 191 SER B C 1
ATOM 3257 O O . SER B 1 191 ? 7.625 10.641 6.344 1 96.44 191 SER B O 1
ATOM 3259 N N . ILE B 1 192 ? 6.449 12.5 6.676 1 97.25 192 ILE B N 1
ATOM 3260 C CA . ILE B 1 192 ? 7.266 13.289 5.758 1 97.25 192 ILE B CA 1
ATOM 3261 C C . ILE B 1 192 ? 8.695 13.367 6.285 1 97.25 192 ILE B C 1
ATOM 3263 O O . ILE B 1 192 ? 9.656 13.141 5.535 1 97.25 192 ILE B O 1
ATOM 3267 N N . LEU B 1 193 ? 8.852 13.664 7.578 1 95.38 193 LEU B N 1
ATOM 3268 C CA . LEU B 1 193 ? 10.172 13.734 8.195 1 95.38 193 LEU B CA 1
ATOM 3269 C C . LEU B 1 193 ? 10.898 12.398 8.086 1 95.38 193 LEU B C 1
ATOM 3271 O O . LEU B 1 193 ? 12.102 12.359 7.836 1 95.38 193 LEU B O 1
ATOM 3275 N N . GLU B 1 194 ? 10.156 11.383 8.336 1 95.62 194 GLU B N 1
ATOM 3276 C CA . GLU B 1 194 ? 10.719 10.047 8.227 1 95.62 194 GLU B CA 1
ATOM 3277 C C . GLU B 1 194 ? 11.273 9.789 6.828 1 95.62 194 GLU B C 1
ATOM 3279 O O . GLU B 1 194 ? 12.391 9.289 6.68 1 95.62 194 GLU B O 1
ATOM 3284 N N . LEU B 1 195 ? 10.523 10.125 5.793 1 96.94 195 LEU B N 1
ATOM 3285 C CA . LEU B 1 195 ? 10.992 9.898 4.43 1 96.94 195 LEU B CA 1
ATOM 3286 C C . LEU B 1 195 ? 12.188 10.789 4.113 1 96.94 195 LEU B C 1
ATOM 3288 O O . LEU B 1 195 ? 13.109 10.375 3.404 1 96.94 195 LEU B O 1
ATOM 3292 N N . GLN B 1 196 ? 12.172 11.992 4.613 1 95.75 196 GLN B N 1
ATOM 3293 C CA . GLN B 1 196 ? 13.336 12.859 4.449 1 95.75 196 GLN B CA 1
ATOM 3294 C C . GLN B 1 196 ? 14.586 12.219 5.043 1 95.75 196 GLN B C 1
ATOM 3296 O O . GLN B 1 196 ? 15.664 12.273 4.441 1 95.75 196 GLN B O 1
ATOM 3301 N N . TYR B 1 197 ? 14.406 11.703 6.191 1 94.62 197 TYR B N 1
ATOM 3302 C CA . TYR B 1 197 ? 15.516 11.008 6.84 1 94.62 197 TYR B CA 1
ATOM 3303 C C . TYR B 1 197 ? 16.016 9.867 5.969 1 94.62 197 TYR B C 1
ATOM 3305 O O . TYR B 1 197 ? 17.219 9.75 5.727 1 94.62 197 TYR B O 1
ATOM 3313 N N . TYR B 1 198 ? 15.109 9.039 5.508 1 95.56 198 TYR B N 1
ATOM 3314 C CA . TYR B 1 198 ? 15.516 7.91 4.676 1 95.56 198 TYR B CA 1
ATOM 3315 C C . TYR B 1 198 ? 16.203 8.391 3.404 1 95.56 198 TYR B C 1
ATOM 3317 O O . TYR B 1 198 ? 17.156 7.766 2.928 1 95.56 198 TYR B O 1
ATOM 3325 N N . ARG B 1 199 ? 15.656 9.43 2.818 1 95.69 199 ARG B N 1
ATOM 3326 C CA . ARG B 1 199 ? 16.281 9.984 1.619 1 95.69 199 ARG B CA 1
ATOM 3327 C C . ARG B 1 199 ? 17.75 10.281 1.854 1 95.69 199 ARG B C 1
ATOM 3329 O O . ARG B 1 199 ? 18.594 9.969 1.015 1 95.69 199 ARG B O 1
ATOM 3336 N N . SER B 1 200 ? 18.062 10.852 2.955 1 93.62 200 SER B N 1
ATOM 3337 C CA . SER B 1 200 ? 19.422 11.25 3.297 1 93.62 200 SER B CA 1
ATOM 3338 C C . SER B 1 200 ? 20.281 10.039 3.645 1 93.62 200 SER B C 1
ATOM 3340 O O . SER B 1 200 ? 21.453 9.977 3.277 1 93.62 200 SER B O 1
ATOM 3342 N N . GLU B 1 201 ? 19.672 9.055 4.266 1 93.06 201 GLU B N 1
ATOM 3343 C CA . GLU B 1 201 ? 20.469 8.031 4.926 1 93.06 201 GLU B CA 1
ATOM 3344 C C . GLU B 1 201 ? 20.688 6.832 4.016 1 93.06 201 GLU B C 1
ATOM 3346 O O . GLU B 1 201 ? 21.719 6.168 4.094 1 93.06 201 GLU B O 1
ATOM 3351 N N . ILE B 1 202 ? 19.703 6.594 3.135 1 94.62 202 ILE B N 1
ATOM 3352 C CA . ILE B 1 202 ? 19.844 5.277 2.518 1 94.62 202 ILE B CA 1
ATOM 3353 C C . ILE B 1 202 ? 19.75 5.41 1 1 94.62 202 ILE B C 1
ATOM 3355 O O . ILE B 1 202 ? 20 4.441 0.272 1 94.62 202 ILE B O 1
ATOM 3359 N N . PHE B 1 203 ? 19.391 6.484 0.462 1 96.12 203 PHE B N 1
ATOM 3360 C CA . PHE B 1 203 ? 19.375 6.703 -0.979 1 96.12 203 PHE B CA 1
ATOM 3361 C C . PHE B 1 203 ? 20.656 7.387 -1.438 1 96.12 203 PHE B C 1
ATOM 3363 O O . PHE B 1 203 ? 21.281 8.125 -0.677 1 96.12 203 PHE B O 1
ATOM 3370 N N . LYS B 1 204 ? 21.016 7.113 -2.645 1 95.31 204 LYS B N 1
ATOM 3371 C CA . LYS B 1 204 ? 22.109 7.844 -3.262 1 95.31 204 LYS B CA 1
ATOM 3372 C C . LYS B 1 204 ? 21.781 9.328 -3.395 1 95.31 204 LYS B C 1
ATOM 3374 O O . LYS B 1 204 ? 20.609 9.695 -3.52 1 95.31 204 LYS B O 1
ATOM 3379 N N . LYS B 1 205 ? 22.781 10.141 -3.383 1 91 205 LYS B N 1
ATOM 3380 C CA . LYS B 1 205 ? 22.578 11.578 -3.545 1 91 205 LYS B CA 1
ATOM 3381 C C . LYS B 1 205 ? 22.312 11.938 -5.004 1 91 205 LYS B C 1
ATOM 3383 O O . LYS B 1 205 ? 22.859 11.312 -5.914 1 91 205 LYS B O 1
ATOM 3388 N N . THR B 1 206 ? 21.438 12.844 -5.125 1 84.81 206 THR B N 1
ATOM 3389 C CA . THR B 1 206 ? 21.188 13.367 -6.465 1 84.81 206 THR B CA 1
ATOM 3390 C C . THR B 1 206 ? 21.812 14.742 -6.637 1 84.81 206 THR B C 1
ATOM 3392 O O . THR B 1 206 ? 22.359 15.305 -5.684 1 84.81 206 THR B O 1
ATOM 3395 N N . LEU B 1 207 ? 21.797 15.188 -7.902 1 69.62 207 LEU B N 1
ATOM 3396 C CA . LEU B 1 207 ? 22.375 16.5 -8.195 1 69.62 207 LEU B CA 1
ATOM 3397 C C . LEU B 1 207 ? 21.688 17.594 -7.395 1 69.62 207 LEU B C 1
ATOM 3399 O O . LEU B 1 207 ? 22.281 18.625 -7.094 1 69.62 207 LEU B O 1
ATOM 3403 N N . SER B 1 208 ? 20.422 17.391 -7.059 1 65.5 208 SER B N 1
ATOM 3404 C CA . SER B 1 208 ? 19.656 18.391 -6.328 1 65.5 208 SER B CA 1
ATOM 3405 C C . SER B 1 208 ? 19.969 18.328 -4.832 1 65.5 208 SER B C 1
ATOM 3407 O O . SER B 1 208 ? 19.547 19.219 -4.078 1 65.5 208 SER B O 1
ATOM 3409 N N . ASP B 1 209 ? 20.656 17.297 -4.422 1 69.5 209 ASP B N 1
ATOM 3410 C CA . ASP B 1 209 ? 21 17.188 -3.006 1 69.5 209 ASP B CA 1
ATOM 3411 C C . ASP B 1 209 ? 22.266 17.984 -2.682 1 69.5 209 ASP B C 1
ATOM 3413 O O . ASP B 1 209 ? 23.188 18.062 -3.494 1 69.5 209 ASP B O 1
#

InterPro domains:
  IPR012337 Ribonuclease H-like superfamily [SSF53098] (32-203)
  IPR013520 Ribonuclease H-like domain [PF00929] (35-193)
  IPR013520 Ribonuclease H-like domain [SM00479] (33-204)
  IPR022894 Oligoribonuclease [NF003765] (32-205)
  IPR022894 Oligoribonuclease [PTHR11046] (84-206)
  IPR022894 Oligoribonuclease [cd06135] (34-203)
  IPR036397 Ribonuclease H superfamily [G3DSA:3.30.420.10] (20-208)

Secondary structure (DSSP, 8-state):
---------------------------------EEEEEEEES-S-TTT--EEEEEEEEE-TT--EEEEEEEEEPP--HHHHHTS-HHHHHHHHHTTHHHHHHH----HHHHHHHHHHHHHHTT-SSEEEEESSTHHHHHHHHHH-HHHHTTEEEEEEEHHHHHHHHHHHH-------PPP---HHHHHHHHHHHHHHHHHHHBPP-TT-/---------------------------------EEEEEEEES-S-TTT--EEEEEEEEE-TT--EEEEEEEEEPP--HHHHHTS-HHHHHHHHHTTHHHHHHH----HHHHHHHHHHHHHHTT-SSEEEEESSTHHHHHHHHHH-HHHHTTEEEEEEEHHHHHHHHHHHH-------PPP---HHHHHHHHHHHHHHHHHHHBPP-TT-

Sequence (418 aa):
MKLLNISFIKNSQQIINPICSKRMLASKNTFHKLIWIDCEMTGLDVSSDKILEIGLILTDSNLNTIDQLGPIHMKTSQQDLDSMNDWCKKHFHKNNLVEECLKSEITIEDADKMLEEFMTKYSINRGILAGNSISTDRAFLDRYCPKFVSKLHYRMLDVSSIKILANIWFDDRTLWNKPTTHRALEDIKQSILELQYYRSEIFKKTLSDMKLLNISFIKNSQQIINPICSKRMLASKNTFHKLIWIDCEMTGLDVSSDKILEIGLILTDSNLNTIDQLGPIHMKTSQQDLDSMNDWCKKHFHKNNLVEECLKSEITIEDADKMLEEFMTKYSINRGILAGNSISTDRAFLDRYCPKFVSKLHYRMLDVSSIKILANIWFDDRTLWNKPTTHRALEDIKQSILELQYYRSEIFKKTLSD

Foldseek 3Di:
DPPPPPPCPPPPPPPVPPCCVVPPVCVVVVWAKEKEKFWDWLDLDLVPIDTAWMWIFIATPLLHTDDIDDRDGAQDDPVNNVPRDPVSVVLCVVLCSVVVNPPDPAHLANVLVVLLVVCVVVPQQAHAYEAAVCVSVLSNCVVRRVSNCRRYHPHHHHLVVLVVCCCPPVVDPVCLVPDDSSHIHVRRVSSSVSVSVSCVPPNDDDPVD/DPPPPPPPPPPPPPPVPVCPVVPVVCVVPVWAKEKEKFWDWLDLDLVPIDTAWMWIFIATPLLHTDDIDDRDGAQDDPVNNVPRDPVCVVLCVVLCSVVVNPPDPAHLANVLVVLLVVCVVVPQQAHAYEAAVCVSVLSNCVVRRVSNCRRYHPHHHHLVVLVVCCCPPVVDPVCLVPDDSSHIHVRRVSSSVSVSVSCVPPNDDDPVD

Organism: Sarcoptes scabiei (NCBI:txid52283)

pLDDT: mean 84.48, std 23.59, range [24.7, 98.88]

Radius of gyration: 29.83 Å; Cα contacts (8 Å, |Δi|>4): 623; chains: 2; bounding box: 109×70×107 Å

Solvent-accessible surface area (backbone atoms only — not comparable to full-atom values): 23398 Å² total; per-residue (Å²): 136,83,80,76,80,77,77,76,76,74,77,74,72,72,72,73,66,73,74,69,66,62,66,64,67,64,67,71,66,73,77,45,56,36,42,32,48,32,61,38,49,43,52,85,47,69,92,79,40,46,74,41,33,39,13,37,39,35,22,39,67,83,68,46,78,75,49,72,50,70,72,44,43,22,45,50,54,70,68,61,59,68,66,28,46,70,68,44,48,56,55,31,60,72,65,47,50,52,59,46,13,61,70,30,83,35,44,60,65,53,50,20,50,53,47,30,50,54,34,52,75,69,70,41,64,61,34,35,42,27,28,63,64,37,60,62,49,49,54,43,36,58,71,58,17,54,64,34,44,68,24,40,39,92,54,46,37,34,49,43,25,55,52,51,47,36,34,65,66,61,68,43,68,79,65,82,71,60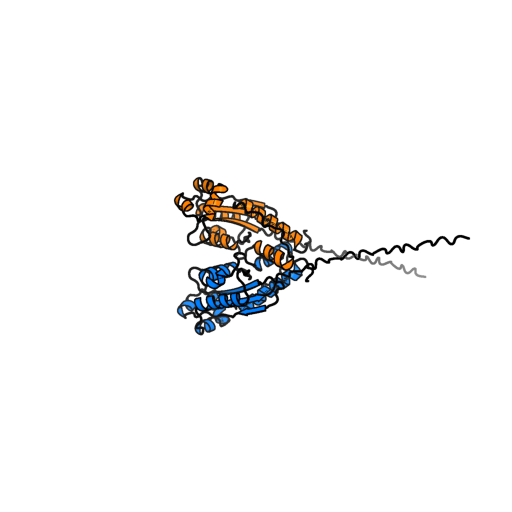,81,73,75,86,38,32,52,62,45,40,54,50,43,53,51,50,48,53,50,44,49,70,73,46,32,50,84,42,92,89,100,135,81,80,75,79,76,74,76,75,76,74,74,72,72,70,72,63,71,71,68,67,68,66,63,69,64,67,69,66,74,77,47,57,37,41,32,46,32,61,37,50,42,52,85,47,69,91,78,39,47,75,41,32,41,13,35,38,33,23,40,67,83,68,45,78,74,49,71,49,72,73,43,42,23,47,48,55,70,68,61,59,68,64,28,45,69,68,44,48,57,55,30,59,71,65,47,49,53,62,46,13,60,69,29,84,36,44,60,66,51,51,19,48,53,48,29,49,55,34,54,74,70,71,42,62,59,34,35,40,28,26,64,64,37,58,62,48,48,53,43,36,58,72,58,18,54,66,34,46,67,24,41,39,92,55,47,38,34,48,42,25,54,51,51,47,36,34,65,64,61,67,42,68,78,65,82,69,60,80,73,75,83,39,32,52,65,45,41,53,51,44,54,51,48,48,54,49,44,49,70,72,44,31,51,84,43,91,90,100

Nearest PDB structures (foldseek):
  6rcn-assembly1_A  TM=9.531E-01  e=2.605E-18  Homo sapiens
  5cy4-assembly1_A  TM=9.423E-01  e=2.407E-16  Acinetobacter baumannii
  1yta-assembly2_C  TM=9.373E-01  e=7.354E-16  Escherichia coli
  7va3-assembly1_A  TM=9.285E-01  e=2.680E-15  Pseudomonas aeruginosa PAO1
  7vh4-assembly1_D-2  TM=9.065E-01  e=1.110E-15  Escherichia coli K-12